Protein AF-A0A7S3MEK0-F1 (afdb_monomer)

Solvent-accessible surface area (backbone atoms only — not comparable to full-atom values): 27994 Å² total; per-residue (Å²): 109,68,71,56,55,51,50,52,51,50,50,52,52,55,51,58,73,69,54,56,92,62,42,80,69,51,72,52,74,59,96,45,39,37,38,39,39,39,41,35,47,38,83,69,36,68,62,48,71,54,79,90,73,88,78,75,66,47,34,49,33,54,67,40,70,71,46,22,54,64,60,37,39,103,86,16,40,38,37,37,33,38,34,36,55,73,46,76,92,48,94,85,57,93,59,77,50,39,29,44,39,36,43,34,45,35,40,67,58,72,63,41,49,55,55,38,59,63,53,64,74,76,57,98,60,48,37,29,34,43,33,43,32,42,70,56,80,48,89,63,72,80,90,52,53,74,70,53,26,53,75,64,62,35,90,35,67,45,76,39,61,27,23,68,39,97,90,76,49,75,41,72,36,65,71,48,42,79,69,48,72,60,44,52,36,38,31,31,29,25,38,63,46,51,72,58,66,78,84,79,83,68,92,75,88,79,83,86,76,88,55,100,46,60,47,80,46,42,41,35,46,33,81,40,62,42,42,65,74,66,69,84,76,79,82,89,77,78,84,83,74,61,70,76,68,47,50,57,55,53,50,50,52,52,53,51,51,49,52,54,52,51,52,48,52,49,27,46,52,50,44,52,50,54,51,50,51,57,47,51,54,49,48,50,56,49,49,54,52,52,51,51,55,65,70,69,62,56,82,74,59,82,76,54,92,69,80,94,71,80,86,52,68,64,60,56,48,49,57,48,47,58,71,71,45,72,66,90,79,80,73,88,79,93,70,90,41,72,64,56,54,50,51,50,50,38,39,69,35,85,81,46,14,76,82,67,40,97,54,93,88,59,59,50,43,62,53,52,51,52,54,49,49,53,52,51,50,48,53,49,46,50,51,52,47,47,50,70,73,58,60,86,57,62,65,38,62,72,31,86,42,75,69,66,28,56,65,51,57,26,94,78,81,72,40,57,38,28,38,76,45,64,40,88,89,75,73,54,64,46,28,32,74,45,73,80,72,88,46,70,69,56,52,52,52,52,53,52,51,44,52,62,64,43,47,64,57,49,53,54,48,52,49,46,45,57,65,60,72,62,51,73,84,66,92,83,120

Secondary structure (DSSP, 8-state):
-HHHHHHHHHHHHHHHHHSPTTPPPEEEE-SSEEEEEEEE-GGGTT--PPPS-SS---EEEES-HHHHHHH--TT--EEEEEEEESS-S-TT-S---B-EEEEEEES-HHHHHHHHHHHTTT-SS-SEEEEEEBSS-----TTS-HHHHHHHT--EEEEEEEEE-TTS-EEE-TT-EEEEE-SSEEEEEE-THHHHGGGSS-----SS--STTEEEEEEEEEEEEESPP-TT---SS-----TTTHHHHHHHHHHHHHHHHHHHHHHHHHHHHHHHHHHHHHHHHHHHHHHHHHHH--TTGGGS--------HHHHHHHHHHHHS-GGGTS------HHHHHHHHHHHSTTTHHHH---TTS-HHHHHHHHHHHHHHHHHHHHHHHHHHS---STTTT--SHHHHHSPBPTTT-SBSEEEEE-TTT--EEEEE-PPP--HHHHHHHHHHHHHHHHHHHHHHHHHIIIIISS---TT-

Foldseek 3Di:
DVVVVVVVVVVLVVVVVVDDAADDWDWDDDQFKIKIKDKYQLQPQQWPADPPPPDFGKGKHFPDPVLSVLLDDPPKIKIKMWMDTLDPPDPPDPWAFWIKIKIKIFDDLVVSVVVLVVQVVDDPFFRMKTKIWTSDFADFDPPDDLVRCLVVLPFGKDKFKWKQDPVRDTDGQPAKDFPDDDRTMTMIRHRPCSQRVPPPDDPDPDDDPPDPGMTMIMMGITIDTPNPPLQDDDPPDDPPDPVPVVVVVVVVVVVLVVVLVVQLVVLVVVLVVVVVVVVVVVVVVVVVVVVVVVVPPPVVCVPPDDDPPDPDPVVVVVVVCCVVDVPPPPDDDPDPDPVVVVLVVLCPDLLSVLPRPPDPPDRSNLSSVLVSVLVVQLVVLLVVVCCQQQPPSVVQQPDQDPVVNQPDARPPPRHRQWDWAQDPVPRRIGIDGDDDDPDPVVVVVSSVVSVVVSVVVSVVVVVCCVPPVPPDDPPPD

Structure (mmCIF, N/CA/C/O backbone):
data_AF-A0A7S3MEK0-F1
#
_entry.id   AF-A0A7S3MEK0-F1
#
loop_
_atom_site.group_PDB
_atom_site.id
_atom_site.type_symbol
_atom_site.label_atom_id
_atom_site.label_alt_id
_atom_site.label_comp_id
_atom_site.label_asym_id
_atom_site.label_entity_id
_atom_site.label_seq_id
_atom_site.pdbx_PDB_ins_code
_atom_site.Cartn_x
_atom_site.Cartn_y
_atom_site.Cartn_z
_atom_site.occupancy
_atom_site.B_iso_or_equiv
_atom_site.auth_seq_id
_atom_site.auth_comp_id
_atom_site.auth_asym_id
_atom_site.auth_atom_id
_atom_site.pdbx_PDB_model_num
ATOM 1 N N . SER A 1 1 ? -9.643 -13.512 -5.395 1.00 54.97 1 SER A N 1
ATOM 2 C CA . SER A 1 1 ? -10.655 -13.506 -4.321 1.00 54.97 1 SER A CA 1
ATOM 3 C C . SER A 1 1 ? -12.049 -13.268 -4.875 1.00 54.97 1 SER A C 1
ATOM 5 O O . SER A 1 1 ? -12.935 -14.068 -4.610 1.00 54.97 1 SER A O 1
ATOM 7 N N . GLU A 1 2 ? -12.233 -12.250 -5.718 1.00 60.41 2 GLU A N 1
ATOM 8 C CA . GLU A 1 2 ? -13.530 -11.865 -6.298 1.00 60.41 2 GLU A CA 1
ATOM 9 C C . GLU A 1 2 ? -14.300 -13.019 -6.968 1.00 60.41 2 GLU A C 1
ATOM 11 O O . GLU A 1 2 ? -15.457 -13.258 -6.637 1.00 60.41 2 GLU A O 1
ATOM 16 N N . ALA A 1 3 ? -13.654 -13.813 -7.832 1.00 67.62 3 ALA A N 1
ATOM 17 C CA . ALA A 1 3 ? -14.311 -14.938 -8.509 1.00 67.62 3 ALA A CA 1
ATOM 18 C C . ALA A 1 3 ? -14.825 -16.029 -7.546 1.00 67.62 3 ALA A C 1
ATOM 20 O O . ALA A 1 3 ? -15.860 -16.641 -7.809 1.00 67.62 3 ALA A O 1
ATOM 21 N N . LEU A 1 4 ? -14.124 -16.258 -6.429 1.00 67.19 4 LEU A N 1
ATOM 22 C CA . LEU A 1 4 ? -14.509 -17.242 -5.414 1.00 67.19 4 LEU A CA 1
ATOM 23 C C . LEU A 1 4 ? -15.695 -16.733 -4.591 1.00 67.19 4 LEU A C 1
ATOM 25 O O . LEU A 1 4 ? -16.689 -17.442 -4.466 1.00 67.19 4 LEU A O 1
ATOM 29 N N . ASN A 1 5 ? -15.626 -15.484 -4.117 1.00 66.44 5 ASN A N 1
ATOM 30 C CA . ASN A 1 5 ? -16.734 -14.832 -3.414 1.00 66.44 5 ASN A CA 1
ATOM 31 C C . ASN A 1 5 ? -17.989 -14.771 -4.300 1.00 66.44 5 ASN A C 1
ATOM 33 O O . ASN A 1 5 ? -19.092 -15.045 -3.835 1.00 66.44 5 ASN A O 1
ATOM 37 N N . LEU A 1 6 ? -17.823 -14.500 -5.599 1.00 69.19 6 LEU A N 1
ATOM 38 C CA . LEU A 1 6 ? -18.912 -14.503 -6.572 1.00 69.19 6 LEU A CA 1
ATOM 39 C C . LEU A 1 6 ? -19.514 -15.902 -6.770 1.00 69.19 6 LEU A C 1
ATOM 41 O O . LEU A 1 6 ? -20.735 -16.036 -6.834 1.00 69.19 6 LEU A O 1
ATOM 45 N N . ALA A 1 7 ? -18.685 -16.943 -6.880 1.00 75.88 7 ALA A N 1
ATOM 46 C CA . ALA A 1 7 ? -19.156 -18.320 -7.034 1.00 75.88 7 ALA A CA 1
ATOM 47 C C . ALA A 1 7 ? -19.930 -18.789 -5.795 1.00 75.88 7 ALA A C 1
ATOM 49 O O . ALA A 1 7 ? -21.047 -19.285 -5.918 1.00 75.88 7 ALA A O 1
ATOM 50 N N . VAL A 1 8 ? -19.372 -18.552 -4.608 1.00 71.75 8 VAL A N 1
ATOM 51 C CA . VAL A 1 8 ? -20.011 -18.824 -3.317 1.00 71.75 8 VAL A CA 1
ATOM 52 C C . VAL A 1 8 ? -21.330 -18.064 -3.190 1.00 71.75 8 VAL A C 1
ATOM 54 O O . VAL A 1 8 ? -22.351 -18.658 -2.860 1.00 71.75 8 VAL A O 1
ATOM 57 N N . SER A 1 9 ? -21.342 -16.772 -3.524 1.00 72.25 9 SER A N 1
ATOM 58 C CA . SER A 1 9 ? -22.548 -15.942 -3.488 1.00 72.25 9 SER A CA 1
ATOM 59 C C . SER A 1 9 ? -23.652 -16.486 -4.400 1.00 72.25 9 SER A C 1
ATOM 61 O O . SER A 1 9 ? -24.815 -16.527 -4.000 1.00 72.25 9 SER A O 1
ATOM 63 N N . LYS A 1 10 ? -23.300 -16.977 -5.597 1.00 77.88 10 LYS A N 1
ATOM 64 C CA . LYS A 1 10 ? -24.251 -17.620 -6.517 1.00 77.88 10 LYS A CA 1
ATOM 65 C C . LYS A 1 10 ? -24.771 -18.957 -5.996 1.00 77.88 10 LYS A C 1
ATOM 67 O O . LYS A 1 10 ? -25.944 -19.247 -6.197 1.00 77.88 10 LYS A O 1
ATOM 72 N N . ILE A 1 11 ? -23.925 -19.755 -5.343 1.00 79.88 11 ILE A N 1
ATOM 73 C CA . ILE A 1 11 ? -24.345 -21.018 -4.719 1.00 79.88 11 ILE A CA 1
ATOM 74 C C . ILE A 1 11 ? -25.332 -20.728 -3.588 1.00 79.88 11 ILE A C 1
ATOM 76 O O . ILE A 1 11 ? -26.413 -21.304 -3.578 1.00 79.88 11 ILE A O 1
ATOM 80 N N . ILE A 1 12 ? -24.995 -19.793 -2.694 1.00 80.38 12 ILE A N 1
ATOM 81 C CA . ILE A 1 12 ? -25.856 -19.388 -1.576 1.00 80.38 12 ILE A CA 1
ATOM 82 C C . ILE A 1 12 ? -27.202 -18.880 -2.101 1.00 80.38 12 ILE A C 1
ATOM 84 O O . ILE A 1 12 ? -28.242 -19.368 -1.677 1.00 80.38 12 ILE A O 1
ATOM 88 N N . SER A 1 13 ? -27.189 -17.980 -3.089 1.00 79.50 13 SER A N 1
ATOM 89 C CA . SER A 1 13 ? -28.413 -17.472 -3.718 1.00 79.50 13 SER A CA 1
ATOM 90 C C . SER A 1 13 ? -29.240 -18.585 -4.375 1.00 79.50 13 SER A C 1
ATOM 92 O O . SER A 1 13 ? -30.458 -18.608 -4.228 1.00 79.50 13 SER A O 1
ATOM 94 N N . GLY A 1 14 ? -28.593 -19.538 -5.052 1.00 81.88 14 GLY A N 1
ATOM 95 C CA . GLY A 1 14 ? -29.274 -20.687 -5.648 1.00 81.88 14 GLY A CA 1
ATOM 96 C C . GLY A 1 14 ? -29.943 -21.587 -4.608 1.00 81.88 14 GLY A C 1
ATOM 97 O O . GLY A 1 14 ? -31.081 -21.998 -4.810 1.00 81.88 14 GLY A O 1
ATOM 98 N N . VAL A 1 15 ? -29.274 -21.855 -3.481 1.00 84.50 15 VAL A N 1
ATOM 99 C CA . VAL A 1 15 ? -29.850 -22.643 -2.378 1.00 84.50 15 VAL A CA 1
ATOM 100 C C . VAL A 1 15 ? -31.011 -21.891 -1.725 1.00 84.50 15 VAL A C 1
ATOM 102 O O . VAL A 1 15 ? -32.082 -22.467 -1.551 1.00 84.50 15 VAL A O 1
ATOM 105 N N . LEU A 1 16 ? -30.847 -20.599 -1.435 1.00 82.00 16 LEU A N 1
ATOM 106 C CA . LEU A 1 16 ? -31.886 -19.764 -0.818 1.00 82.00 16 LEU A CA 1
ATOM 107 C C . LEU A 1 16 ? -33.165 -19.685 -1.663 1.00 82.00 16 LEU A C 1
ATOM 109 O O . LEU A 1 16 ? -34.272 -19.700 -1.120 1.00 82.00 16 LEU A O 1
ATOM 113 N N . GLN A 1 17 ? -33.030 -19.682 -2.994 1.00 82.69 17 GLN A N 1
ATOM 114 C CA . GLN A 1 17 ? -34.166 -19.748 -3.921 1.00 82.69 17 GLN A CA 1
ATOM 115 C C . GLN A 1 17 ? -34.912 -21.087 -3.877 1.00 82.69 17 GLN A C 1
ATOM 117 O O . GLN A 1 17 ? -36.089 -21.135 -4.229 1.00 82.69 17 GLN A O 1
ATOM 122 N N . THR A 1 18 ? -34.246 -22.167 -3.463 1.00 86.56 18 THR A N 1
ATOM 123 C CA . THR A 1 18 ? -34.870 -23.491 -3.316 1.00 86.56 18 THR A CA 1
ATOM 124 C C . THR A 1 18 ? -35.446 -23.743 -1.927 1.00 86.56 18 THR A C 1
ATOM 126 O O . THR A 1 18 ? -36.308 -24.608 -1.803 1.00 86.56 18 THR A O 1
ATOM 129 N N . MET A 1 19 ? -35.006 -22.989 -0.913 1.00 83.88 19 MET A N 1
ATOM 130 C CA . MET A 1 19 ? -35.479 -23.154 0.459 1.00 83.88 19 MET A CA 1
ATOM 131 C C . MET A 1 19 ? -36.892 -22.596 0.646 1.00 83.88 19 MET A C 1
ATOM 133 O O . MET A 1 19 ? -37.186 -21.449 0.270 1.00 83.88 19 MET A O 1
ATOM 137 N N . ALA A 1 20 ? -37.745 -23.397 1.280 1.00 85.00 20 ALA A N 1
ATOM 138 C CA . ALA A 1 20 ? -39.053 -22.974 1.747 1.00 85.00 20 ALA A CA 1
ATOM 139 C C . ALA A 1 20 ? -38.928 -22.017 2.944 1.00 85.00 20 ALA A C 1
ATOM 141 O O . ALA A 1 20 ? -37.925 -21.960 3.655 1.00 85.00 20 ALA A O 1
ATOM 142 N N . GLU A 1 21 ? -39.970 -21.224 3.157 1.00 80.62 21 GLU A N 1
ATOM 143 C CA . GLU A 1 21 ? -40.041 -20.263 4.253 1.00 80.62 21 GLU A CA 1
ATOM 144 C C . GLU A 1 21 ? -40.050 -20.988 5.610 1.00 80.62 21 GLU A C 1
ATOM 146 O O . GLU A 1 21 ? -40.965 -21.760 5.897 1.00 80.62 21 GLU A O 1
ATOM 151 N N . GLY A 1 22 ? -39.027 -20.748 6.441 1.00 73.44 22 GLY A N 1
ATOM 152 C CA . GLY A 1 22 ? -38.879 -21.406 7.745 1.00 73.44 22 GLY A CA 1
ATOM 153 C C . GLY A 1 22 ? -38.364 -22.847 7.678 1.00 73.44 22 GLY A C 1
ATOM 154 O O . GLY A 1 22 ? -38.560 -23.601 8.630 1.00 73.44 22 GLY A O 1
ATOM 155 N N . GLU A 1 23 ? -37.738 -23.243 6.567 1.00 82.50 23 GLU A N 1
ATOM 156 C CA . GLU A 1 23 ? -37.057 -24.534 6.447 1.00 82.50 23 GLU A CA 1
ATOM 157 C C . GLU A 1 23 ? -35.854 -24.636 7.402 1.00 82.50 23 GLU A C 1
ATOM 159 O O . GLU A 1 23 ? -35.239 -23.630 7.769 1.00 82.50 23 GLU A O 1
ATOM 164 N N . GLU A 1 24 ? -35.522 -25.863 7.819 1.00 82.50 24 GLU A N 1
ATOM 165 C CA . GLU A 1 24 ? -34.339 -26.112 8.643 1.00 82.50 24 GLU A CA 1
ATOM 166 C C . GLU A 1 24 ? -33.056 -25.643 7.927 1.00 82.50 24 GLU A C 1
ATOM 168 O O . GLU A 1 24 ? -32.974 -25.691 6.695 1.00 82.50 24 GLU A O 1
ATOM 173 N N . PRO A 1 25 ? -32.033 -25.190 8.676 1.00 82.56 25 PRO A N 1
ATOM 174 C CA . PRO A 1 25 ? -30.797 -24.701 8.083 1.00 82.56 25 PRO A CA 1
ATOM 175 C C . PRO A 1 25 ? -30.125 -25.755 7.204 1.00 82.56 25 PRO A C 1
ATOM 177 O O . PRO A 1 25 ? -29.929 -26.899 7.618 1.00 82.56 25 PRO A O 1
ATOM 180 N N . VAL A 1 26 ? -29.701 -25.352 6.008 1.00 86.56 26 VAL A N 1
ATOM 181 C CA . VAL A 1 26 ? -28.961 -26.237 5.105 1.00 86.56 26 VAL A CA 1
ATOM 182 C C . VAL A 1 26 ? -27.470 -26.039 5.343 1.00 86.56 26 VAL A C 1
ATOM 184 O O . VAL A 1 26 ? -26.943 -24.937 5.178 1.00 86.56 26 VAL A O 1
ATOM 187 N N . VAL A 1 27 ? -26.780 -27.118 5.719 1.00 84.56 27 VAL A N 1
ATOM 188 C CA . VAL A 1 27 ? -25.332 -27.114 5.962 1.00 84.56 27 VAL A CA 1
ATOM 189 C C . VAL A 1 27 ? -24.613 -27.890 4.861 1.00 84.56 27 VAL A C 1
ATOM 191 O O . VAL A 1 27 ? -24.848 -29.080 4.655 1.00 84.56 27 VAL A O 1
ATOM 194 N N . PHE A 1 28 ? -23.696 -27.215 4.173 1.00 84.19 28 PHE A N 1
ATOM 195 C CA . PHE A 1 28 ? -22.758 -27.805 3.227 1.00 84.19 28 PHE A CA 1
ATOM 196 C C . PHE A 1 28 ? -21.360 -27.784 3.832 1.00 84.19 28 PHE A C 1
ATOM 198 O O . PHE A 1 28 ? -20.713 -26.741 3.863 1.00 84.19 28 PHE A O 1
ATOM 205 N N . ALA A 1 29 ? -20.872 -28.938 4.276 1.00 84.31 29 ALA A N 1
ATOM 206 C CA . ALA A 1 29 ? -19.512 -29.088 4.777 1.00 84.31 29 ALA A CA 1
ATOM 207 C C . ALA A 1 29 ? -18.687 -29.976 3.839 1.00 84.31 29 ALA A C 1
ATOM 209 O O . ALA A 1 29 ? -19.113 -31.059 3.436 1.00 84.31 29 ALA A O 1
ATOM 210 N N . ASN A 1 30 ? -17.485 -29.526 3.498 1.00 84.69 30 ASN A N 1
ATOM 211 C CA . ASN A 1 30 ? -16.441 -30.341 2.888 1.00 84.69 30 ASN A CA 1
ATOM 212 C C . ASN A 1 30 ? -15.124 -30.149 3.662 1.00 84.69 30 ASN A C 1
ATOM 214 O O . ASN A 1 30 ? -15.082 -29.439 4.658 1.00 84.69 30 ASN A O 1
ATOM 218 N N . SER A 1 31 ? -14.028 -30.774 3.224 1.00 81.62 31 SER A N 1
ATOM 219 C CA . SER A 1 31 ? -12.739 -30.693 3.932 1.00 81.62 31 SER A CA 1
ATOM 220 C C . SER A 1 31 ? -12.068 -29.308 3.914 1.00 81.62 31 SER A C 1
ATOM 222 O O . SER A 1 31 ? -11.037 -29.134 4.553 1.00 81.62 31 SER A O 1
ATOM 224 N N . GLN A 1 32 ? -12.586 -28.346 3.148 1.00 79.88 32 GLN A N 1
ATOM 225 C CA . GLN A 1 32 ? -11.999 -27.016 2.936 1.00 79.88 32 GLN A CA 1
ATOM 226 C C . GLN A 1 32 ? -12.939 -25.866 3.326 1.00 79.88 32 GLN A C 1
ATOM 228 O O . GLN A 1 32 ? -12.470 -24.771 3.635 1.00 79.88 32 GLN A O 1
ATOM 233 N N . LEU A 1 33 ? -14.247 -26.100 3.290 1.00 81.62 33 LEU A N 1
ATOM 234 C CA . LEU A 1 33 ? -15.292 -25.095 3.370 1.00 81.62 33 LEU A CA 1
ATOM 235 C C . LEU A 1 33 ? -16.507 -25.676 4.088 1.00 81.62 33 LEU A C 1
ATOM 237 O O . LEU A 1 33 ? -16.996 -26.746 3.724 1.00 81.62 33 LEU A O 1
ATOM 241 N N . GLU A 1 34 ? -17.029 -24.915 5.037 1.00 85.06 34 GLU A N 1
ATOM 242 C CA . GLU A 1 34 ? -18.316 -25.161 5.669 1.00 85.06 34 GLU A CA 1
ATOM 243 C C . GLU A 1 34 ? -19.215 -23.943 5.451 1.00 85.06 34 GLU A C 1
ATOM 245 O O . GLU A 1 34 ? -18.833 -22.813 5.746 1.00 85.06 34 GLU A O 1
ATOM 250 N N . VAL A 1 35 ? -20.396 -24.155 4.877 1.00 84.62 35 VAL A N 1
ATOM 251 C CA . VAL A 1 35 ? -21.400 -23.117 4.634 1.00 84.62 35 VAL A CA 1
ATOM 252 C C . VAL A 1 35 ? -22.684 -23.543 5.317 1.00 84.62 35 VAL A C 1
ATOM 254 O O . VAL A 1 35 ? -23.210 -24.611 5.022 1.00 84.62 35 VAL A O 1
ATOM 257 N N . SER A 1 36 ? -23.208 -22.697 6.192 1.00 85.31 36 SER A N 1
ATOM 258 C CA . SER A 1 36 ? -24.539 -22.858 6.774 1.00 85.31 36 SER A CA 1
ATOM 259 C C . SER A 1 36 ? -25.439 -21.744 6.261 1.00 85.31 36 SER A C 1
ATOM 261 O O . SER A 1 36 ? -25.042 -20.578 6.242 1.00 85.31 36 SER A O 1
ATOM 263 N N . ILE A 1 37 ? -26.617 -22.115 5.770 1.00 86.12 37 ILE A N 1
ATOM 264 C CA . ILE A 1 37 ? -27.579 -21.209 5.143 1.00 86.12 37 ILE A CA 1
ATOM 265 C C . ILE A 1 37 ? -28.889 -21.301 5.916 1.00 86.12 37 ILE A C 1
ATOM 267 O O . ILE A 1 37 ? -29.406 -22.391 6.157 1.00 86.12 37 ILE A O 1
ATOM 271 N N . TYR A 1 38 ? -29.420 -20.141 6.282 1.00 85.19 38 TYR A N 1
ATOM 272 C CA . TYR A 1 38 ? -30.603 -19.980 7.107 1.00 85.19 38 TYR A CA 1
ATOM 273 C C . TYR A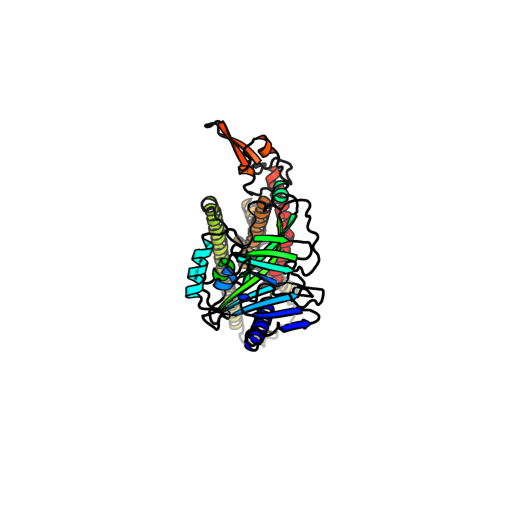 1 38 ? -31.616 -19.101 6.385 1.00 85.19 38 TYR A C 1
ATOM 275 O O . TYR A 1 38 ? -31.261 -18.055 5.839 1.00 85.19 38 TYR A O 1
ATOM 283 N N . LYS A 1 39 ? -32.886 -19.499 6.446 1.00 85.69 39 LYS A N 1
ATOM 284 C CA . LYS A 1 39 ? -34.017 -18.716 5.949 1.00 85.69 39 LYS A CA 1
ATOM 285 C C . LYS A 1 39 ? -35.151 -18.795 6.957 1.00 85.69 39 LYS A C 1
ATOM 287 O O . LYS A 1 39 ? -35.902 -19.766 6.990 1.00 85.69 39 LYS A O 1
ATOM 292 N N . THR A 1 40 ? -35.248 -17.790 7.821 1.00 84.12 40 THR A N 1
ATOM 293 C CA . THR A 1 40 ? -36.203 -17.809 8.934 1.00 84.12 40 THR A CA 1
ATOM 294 C C . THR A 1 40 ? -36.841 -16.443 9.164 1.00 84.12 40 THR A C 1
ATOM 296 O O . THR A 1 40 ? -36.392 -15.415 8.653 1.00 84.12 40 THR A O 1
ATOM 299 N N . LEU A 1 41 ? -37.947 -16.451 9.904 1.00 79.88 41 LEU A N 1
ATOM 300 C CA . LEU A 1 41 ? -38.650 -15.242 10.315 1.00 79.88 41 LEU A CA 1
ATOM 301 C C . LEU A 1 41 ? -37.824 -14.501 11.376 1.00 79.88 41 LEU A C 1
ATOM 303 O O . LEU A 1 41 ? -37.350 -15.154 12.308 1.00 79.88 41 LEU A O 1
ATOM 307 N N . PRO A 1 42 ? -37.718 -13.160 11.319 1.00 76.50 42 PRO A N 1
ATOM 308 C CA . PRO A 1 42 ? -36.991 -12.348 12.305 1.00 76.50 42 PRO A CA 1
ATOM 309 C C . PRO A 1 42 ? -37.349 -12.619 13.764 1.00 76.50 42 PRO A C 1
ATOM 311 O O . PRO A 1 42 ? -36.498 -12.548 14.641 1.00 76.50 42 PRO A O 1
ATOM 314 N N . THR A 1 43 ? -38.594 -12.995 14.043 1.00 73.88 43 THR A N 1
ATOM 315 C CA . THR A 1 43 ? -39.049 -13.334 15.398 1.00 73.88 43 THR A CA 1
ATOM 316 C C . THR A 1 43 ? -38.458 -14.638 15.935 1.00 73.88 43 THR A C 1
ATOM 318 O O . THR A 1 43 ? -38.422 -14.830 17.144 1.00 73.88 43 THR A O 1
ATOM 321 N N . ASN A 1 44 ? -37.993 -15.527 15.052 1.00 71.88 44 ASN A N 1
ATOM 322 C CA . ASN A 1 44 ? -37.374 -16.809 15.395 1.00 71.88 44 ASN A CA 1
ATOM 323 C C . ASN A 1 44 ? -35.835 -16.743 15.351 1.00 71.88 44 ASN A C 1
ATOM 325 O O . ASN A 1 44 ? -35.176 -17.751 15.586 1.00 71.88 44 ASN A O 1
ATOM 329 N N . LEU A 1 45 ? -35.256 -15.574 15.043 1.00 67.75 45 LEU A N 1
ATOM 330 C CA . LEU A 1 45 ? -33.809 -15.349 14.923 1.00 67.75 45 LEU A CA 1
ATOM 331 C C . LEU A 1 45 ? -33.094 -15.178 16.278 1.00 67.75 45 LEU A C 1
ATOM 333 O O . LEU A 1 45 ? -31.949 -14.740 16.305 1.00 67.75 45 LEU A O 1
ATOM 337 N N . THR A 1 46 ? -33.737 -15.499 17.405 1.00 59.28 46 THR A N 1
ATOM 338 C CA . THR A 1 46 ? -33.149 -15.285 18.739 1.00 59.28 46 THR A CA 1
ATOM 339 C C . THR A 1 46 ? -31.867 -16.089 18.961 1.00 59.28 46 THR A C 1
ATOM 341 O O . THR A 1 46 ? -31.003 -15.624 19.687 1.00 59.28 46 THR A O 1
ATOM 344 N N . GLU A 1 47 ? -31.702 -17.233 18.290 1.00 57.03 47 GLU A N 1
ATOM 345 C CA . GLU A 1 47 ? -30.433 -17.965 18.210 1.00 57.03 47 GLU A CA 1
ATOM 346 C C . GLU A 1 47 ? -30.356 -18.702 16.860 1.00 57.03 47 GLU A C 1
ATOM 348 O O . GLU A 1 47 ? -30.971 -19.755 16.692 1.00 57.03 47 GLU A O 1
ATOM 353 N N . LEU A 1 48 ? -29.580 -18.211 15.883 1.00 52.44 48 LEU A N 1
ATOM 354 C CA . LEU A 1 48 ? -29.140 -19.073 14.767 1.00 52.44 48 LEU A CA 1
ATOM 355 C C . LEU A 1 48 ? -27.955 -19.917 15.222 1.00 52.44 48 LEU A C 1
ATOM 357 O O . LEU A 1 48 ? -26.839 -19.754 14.741 1.00 52.44 48 LEU A O 1
ATOM 361 N N . ALA A 1 49 ? -28.171 -20.793 16.196 1.00 48.41 49 ALA A N 1
ATOM 362 C CA . ALA A 1 49 ? -27.137 -21.733 16.582 1.00 48.41 49 ALA A CA 1
ATOM 363 C C . ALA A 1 49 ? -26.921 -22.731 15.433 1.00 48.41 49 ALA A C 1
ATOM 365 O O . ALA A 1 49 ? -27.847 -23.431 15.013 1.00 48.41 49 ALA A O 1
ATOM 366 N N . THR A 1 50 ? -25.690 -22.804 14.926 1.00 44.44 50 THR A N 1
ATOM 367 C CA . THR A 1 50 ? -25.248 -23.916 14.081 1.00 44.44 50 THR A CA 1
ATOM 368 C C . THR A 1 50 ? -25.486 -25.239 14.827 1.00 44.44 50 THR A C 1
ATOM 370 O O . THR A 1 50 ? -25.416 -25.282 16.063 1.00 44.44 50 THR A O 1
ATOM 373 N N . PRO A 1 51 ? -25.789 -26.346 14.123 1.00 44.75 51 PRO A N 1
ATOM 374 C CA . PRO A 1 51 ? -25.908 -27.649 14.767 1.00 44.75 51 PRO A CA 1
ATOM 375 C C . PRO A 1 51 ? -24.638 -27.966 15.571 1.00 44.75 51 PRO A C 1
ATOM 377 O O . PRO A 1 51 ? -23.529 -27.674 15.128 1.00 44.75 51 PRO A O 1
ATOM 380 N N . GLN A 1 52 ? -24.809 -28.560 16.762 1.00 46.44 52 GLN A N 1
ATOM 381 C CA . GLN A 1 52 ? -23.753 -28.869 17.742 1.00 46.44 52 GLN A CA 1
ATOM 382 C C . GLN A 1 52 ? -22.761 -29.958 17.278 1.00 46.44 52 GLN A C 1
ATOM 384 O O . GLN A 1 52 ? -22.446 -30.898 18.007 1.00 46.44 52 GLN A O 1
ATOM 389 N N . THR A 1 53 ? -22.215 -29.847 16.074 1.00 51.31 53 THR A N 1
ATOM 390 C CA . THR A 1 53 ? -21.038 -30.595 15.637 1.00 51.31 53 THR A CA 1
ATOM 391 C C . THR A 1 53 ? -19.786 -29.781 15.962 1.00 51.31 53 THR A C 1
ATOM 393 O O . THR A 1 53 ? -19.123 -29.247 15.089 1.00 51.31 53 THR A O 1
ATOM 396 N N . SER A 1 54 ? -19.517 -29.642 17.262 1.00 52.50 54 SER A N 1
ATOM 397 C CA . SER A 1 54 ? -18.230 -29.383 17.937 1.00 52.50 54 SER A CA 1
ATOM 398 C C . SER A 1 54 ? -17.132 -28.483 17.328 1.00 52.50 54 SER A C 1
ATOM 400 O O . SER A 1 54 ? -16.006 -28.596 17.811 1.00 52.50 54 SER A O 1
ATOM 402 N N . ALA A 1 55 ? -17.349 -27.602 16.348 1.00 57.88 55 ALA A N 1
ATOM 403 C CA . ALA A 1 55 ? -16.221 -26.799 15.861 1.00 57.88 55 ALA A CA 1
ATOM 404 C C . ALA A 1 55 ? -16.492 -25.335 15.531 1.00 57.88 55 ALA A C 1
ATOM 406 O O . ALA A 1 55 ? -15.599 -24.544 15.839 1.00 57.88 55 ALA A O 1
ATOM 407 N N . VAL A 1 56 ? -17.635 -24.929 14.955 1.00 58.88 56 VAL A N 1
ATOM 408 C CA . VAL A 1 56 ? -17.794 -23.518 14.552 1.00 58.88 56 VAL A CA 1
ATOM 409 C C . VAL A 1 56 ? -19.218 -22.962 14.710 1.00 58.88 56 VAL A C 1
ATOM 411 O O . VAL A 1 56 ? -20.150 -23.438 14.069 1.00 58.88 56 VAL A O 1
ATOM 414 N N . ASN A 1 57 ? -19.378 -21.913 15.525 1.00 70.31 57 ASN A N 1
ATOM 415 C CA . ASN A 1 57 ? -20.642 -21.229 15.807 1.00 70.31 57 ASN A CA 1
ATOM 416 C C . ASN A 1 57 ? -20.510 -19.739 15.471 1.00 70.31 57 ASN A C 1
ATOM 418 O O . ASN A 1 57 ? -20.165 -18.933 16.334 1.00 70.31 57 ASN A O 1
ATOM 422 N N . SER A 1 58 ? -20.775 -19.372 14.216 1.00 78.00 58 SER A N 1
ATOM 423 C CA . SER A 1 58 ? -21.011 -17.968 13.854 1.00 78.00 58 SER A CA 1
ATOM 424 C C . SER A 1 58 ? -22.506 -17.741 13.683 1.00 78.00 58 SER A C 1
ATOM 426 O O . SER A 1 58 ? -23.144 -18.468 12.922 1.00 78.00 58 SER A O 1
ATOM 428 N N . TYR A 1 59 ? -23.063 -16.783 14.420 1.00 82.50 59 TYR A N 1
ATOM 429 C CA . TYR A 1 59 ? -24.506 -16.569 14.505 1.00 82.50 59 TYR A CA 1
ATOM 430 C C . TYR A 1 59 ? -24.866 -15.093 14.671 1.00 82.50 59 TYR A C 1
ATOM 432 O O . TYR A 1 59 ? -24.033 -14.260 15.027 1.00 82.50 59 TYR A O 1
ATOM 440 N N . LEU A 1 60 ? -26.132 -14.789 14.398 1.00 84.44 60 LEU A N 1
ATOM 441 C CA . LEU A 1 60 ? -26.745 -13.485 14.620 1.00 84.44 60 LEU A CA 1
ATOM 442 C C . LEU A 1 60 ? -27.704 -13.599 15.807 1.00 84.44 60 LEU A C 1
ATOM 444 O O . LEU A 1 60 ? -28.495 -14.535 15.866 1.00 84.44 60 LEU A O 1
ATOM 448 N N . GLU A 1 61 ? -27.647 -12.646 16.724 1.00 85.12 61 GLU A N 1
ATOM 449 C CA . GLU A 1 61 ? -28.574 -12.525 17.848 1.00 85.12 61 GLU A CA 1
ATOM 450 C C . GLU A 1 61 ? -29.239 -11.148 17.793 1.00 85.12 61 GLU A C 1
ATOM 452 O O . GLU A 1 61 ? -28.579 -10.127 17.603 1.00 85.12 61 GLU A O 1
ATOM 457 N N . LEU A 1 62 ? -30.560 -11.088 17.931 1.00 84.75 62 LEU A N 1
ATOM 458 C CA . LEU A 1 62 ? -31.291 -9.820 17.951 1.00 84.75 62 LEU A CA 1
ATOM 459 C C . LEU A 1 62 ? -31.419 -9.325 19.392 1.00 84.75 62 LEU A C 1
ATOM 461 O O . LEU A 1 62 ? -31.870 -10.062 20.262 1.00 84.75 62 LEU A O 1
ATOM 465 N N . ALA A 1 63 ? -31.075 -8.059 19.643 1.00 83.31 63 ALA A N 1
ATOM 466 C CA . ALA A 1 63 ? -31.025 -7.510 21.001 1.00 83.31 63 ALA A CA 1
ATOM 467 C C . ALA A 1 63 ? -32.410 -7.329 21.663 1.00 83.31 63 ALA A C 1
ATOM 469 O O . ALA A 1 63 ? -32.492 -7.102 22.870 1.00 83.31 63 ALA A O 1
ATOM 470 N N . GLY A 1 64 ? -33.512 -7.420 20.905 1.00 79.50 64 GLY A N 1
ATOM 471 C CA . GLY A 1 64 ? -34.859 -7.363 21.469 1.00 79.50 64 GLY A CA 1
ATOM 472 C C . GLY A 1 64 ? -35.991 -7.579 20.463 1.00 79.50 64 GLY A C 1
ATOM 473 O O . GLY A 1 64 ? -35.814 -7.524 19.249 1.00 79.50 64 GLY A O 1
ATOM 474 N N . ASN A 1 65 ? -37.208 -7.776 20.976 1.00 75.12 65 ASN A N 1
ATOM 475 C CA . ASN A 1 65 ? -38.392 -8.014 20.138 1.00 75.12 65 ASN A CA 1
ATOM 476 C C . ASN A 1 65 ? -38.713 -6.835 19.207 1.00 75.12 65 ASN A C 1
ATOM 478 O O . ASN A 1 65 ? -39.199 -7.041 18.104 1.00 75.12 65 ASN A O 1
ATOM 482 N N . THR A 1 66 ? -38.403 -5.602 19.613 1.00 72.88 66 THR A N 1
ATOM 483 C CA . THR A 1 66 ? -38.620 -4.402 18.790 1.00 72.88 66 THR A CA 1
ATOM 484 C C . THR A 1 66 ? -37.706 -4.353 17.565 1.00 72.88 66 THR A C 1
ATOM 486 O O . THR A 1 66 ? -38.094 -3.803 16.535 1.00 72.88 66 THR A O 1
ATOM 489 N N . THR A 1 67 ? -36.504 -4.933 17.646 1.00 73.81 67 THR A N 1
ATOM 490 C CA . THR A 1 67 ? -35.592 -5.036 16.498 1.00 73.81 67 THR A CA 1
ATOM 491 C C . THR A 1 67 ? -35.986 -6.191 15.586 1.00 73.81 67 THR A C 1
ATOM 493 O O . THR A 1 67 ? -35.940 -6.050 14.367 1.00 73.81 67 THR A O 1
ATOM 496 N N . ALA A 1 68 ? -36.487 -7.292 16.152 1.00 73.88 68 ALA A N 1
ATOM 497 C CA . ALA A 1 68 ? -37.131 -8.346 15.372 1.00 73.88 68 ALA A CA 1
ATOM 498 C C . ALA A 1 68 ? -38.359 -7.819 14.609 1.00 73.88 68 ALA A C 1
ATOM 500 O O . ALA A 1 68 ? -38.501 -8.095 13.422 1.00 73.88 68 ALA A O 1
ATOM 501 N N . GLU A 1 69 ? -39.198 -7.000 15.250 1.00 72.00 69 GLU A N 1
ATOM 502 C CA . GLU A 1 69 ? -40.357 -6.360 14.618 1.00 72.00 69 GLU A CA 1
ATOM 503 C C . GLU A 1 69 ? -39.962 -5.375 13.508 1.00 72.00 69 GLU A C 1
ATOM 505 O O . GLU A 1 69 ? -40.656 -5.277 12.497 1.00 72.00 69 GLU A O 1
ATOM 510 N N . SER A 1 70 ? -38.848 -4.649 13.664 1.00 71.00 70 SER A N 1
ATOM 511 C CA . SER A 1 70 ? -38.373 -3.699 12.649 1.00 71.00 70 SER A CA 1
ATOM 512 C C . SER A 1 70 ? -37.697 -4.371 11.451 1.00 71.00 70 SER A C 1
ATOM 514 O O . SER A 1 70 ? -37.708 -3.808 10.356 1.00 71.00 70 SER A O 1
ATOM 516 N N . LEU A 1 71 ? -37.144 -5.572 11.645 1.00 70.94 71 LEU A N 1
ATOM 517 C CA . LEU A 1 71 ? -36.632 -6.437 10.581 1.00 70.94 71 LEU A CA 1
ATOM 518 C C . LEU A 1 71 ? -37.732 -7.296 9.942 1.00 70.94 71 LEU A C 1
ATOM 520 O O . LEU A 1 71 ? -37.585 -7.714 8.795 1.00 70.94 71 LEU A O 1
ATOM 524 N N . SER A 1 72 ? -38.834 -7.554 10.651 1.00 67.50 72 SER A N 1
ATOM 525 C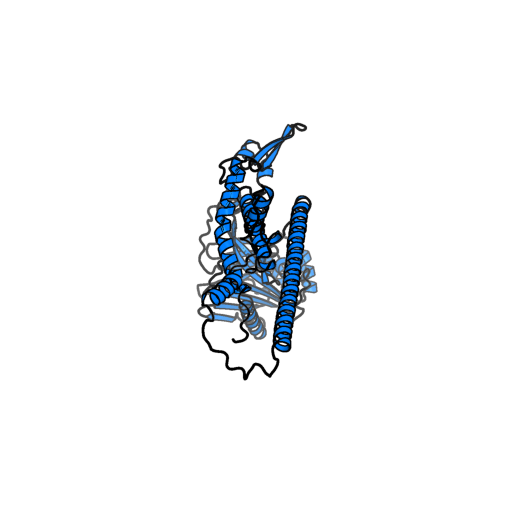 CA . SER A 1 72 ? -39.987 -8.274 10.113 1.00 67.50 72 SER A CA 1
ATOM 526 C C . SER A 1 72 ? -40.831 -7.368 9.222 1.00 67.50 72 SER A C 1
ATOM 528 O O . SER A 1 72 ? -41.400 -6.376 9.676 1.00 67.50 72 SER A O 1
ATOM 530 N N . SER A 1 73 ? -40.968 -7.728 7.949 1.00 64.81 73 SER A N 1
ATOM 531 C CA . SER A 1 73 ? -42.112 -7.282 7.150 1.00 64.81 73 SER A CA 1
ATOM 532 C C . SER A 1 73 ? -43.174 -8.387 7.136 1.00 64.81 73 SER A C 1
ATOM 534 O O . SER A 1 73 ? -42.880 -9.533 7.474 1.00 64.81 73 SER A O 1
ATOM 536 N N . ALA A 1 74 ? -44.422 -8.073 6.770 1.00 60.47 74 ALA A N 1
ATOM 537 C CA . ALA A 1 74 ? -45.527 -9.047 6.776 1.00 60.47 74 ALA A CA 1
ATOM 538 C C . ALA A 1 74 ? -45.274 -10.289 5.886 1.00 60.47 74 ALA A C 1
ATOM 540 O O . ALA A 1 74 ? -45.956 -11.299 6.036 1.00 60.47 74 ALA A O 1
ATOM 541 N N . SER A 1 75 ? -44.291 -10.209 4.985 1.00 63.72 75 SER A N 1
ATOM 542 C CA . SER A 1 75 ? -43.770 -11.294 4.143 1.00 63.72 75 SER A CA 1
ATOM 543 C C . SER A 1 75 ? -42.233 -11.371 4.178 1.00 63.72 75 SER A C 1
ATOM 545 O O . SER A 1 75 ? -41.618 -11.900 3.255 1.00 63.72 75 SER A O 1
ATOM 547 N N . GLY A 1 76 ? -41.603 -10.746 5.174 1.00 68.25 76 GLY A N 1
ATOM 548 C CA . GLY A 1 76 ? -40.162 -10.525 5.219 1.00 68.25 76 GLY A CA 1
ATOM 549 C C . GLY A 1 76 ? -39.444 -11.645 5.932 1.00 68.25 76 GLY A C 1
ATOM 550 O O . GLY A 1 76 ? -39.701 -11.906 7.107 1.00 68.25 76 GLY A O 1
ATOM 551 N N . TYR A 1 77 ? -38.507 -12.260 5.227 1.00 73.62 77 TYR A N 1
ATOM 552 C CA . TYR A 1 77 ? -37.590 -13.240 5.780 1.00 73.62 77 TYR A CA 1
ATOM 553 C C . TYR A 1 77 ? -36.202 -12.624 5.870 1.00 73.62 77 TYR A C 1
ATOM 555 O O . TYR A 1 77 ? -35.825 -11.774 5.058 1.00 73.62 77 TYR A O 1
ATOM 563 N N . VAL A 1 78 ? -35.446 -13.061 6.871 1.00 78.81 78 VAL A N 1
ATOM 564 C CA . VAL A 1 78 ? -34.013 -12.792 6.926 1.00 78.81 78 VAL A CA 1
ATOM 565 C C . VAL A 1 78 ? -33.315 -14.041 6.428 1.00 78.81 78 VAL A C 1
ATOM 567 O O . VAL A 1 78 ? -33.506 -15.144 6.951 1.00 78.81 78 VAL A O 1
ATOM 570 N N . GLU A 1 79 ? -32.523 -13.845 5.385 1.00 84.19 79 GLU A N 1
ATOM 571 C CA . GLU A 1 79 ? -31.638 -14.859 4.852 1.00 84.19 79 GLU A CA 1
ATOM 572 C C . GLU A 1 79 ? -30.246 -14.575 5.408 1.00 84.19 79 GLU A C 1
ATOM 574 O O . GLU A 1 79 ? -29.682 -13.499 5.218 1.00 84.19 79 GLU A O 1
ATOM 579 N N . ALA A 1 80 ? -29.695 -15.528 6.146 1.00 83.81 80 ALA A N 1
ATOM 580 C CA . ALA A 1 80 ? -28.350 -15.422 6.683 1.00 83.81 80 ALA A CA 1
ATOM 581 C C . ALA A 1 80 ? -27.533 -16.610 6.198 1.00 83.81 80 ALA A C 1
ATOM 583 O O . ALA A 1 80 ? -28.035 -17.726 6.079 1.00 83.81 80 ALA A O 1
ATOM 584 N N . SER A 1 81 ? -26.256 -16.390 5.928 1.00 83.19 81 SER A N 1
ATOM 585 C CA . SER A 1 81 ? -25.337 -17.483 5.654 1.00 83.19 81 SER A CA 1
ATOM 586 C C . SER A 1 81 ? -24.010 -17.236 6.343 1.00 83.19 81 SER A C 1
ATOM 588 O O . SER A 1 81 ? -23.391 -16.192 6.127 1.00 83.19 81 SER A O 1
ATOM 590 N N . ALA A 1 82 ? -23.563 -18.211 7.126 1.00 82.94 82 ALA A N 1
ATOM 591 C CA . ALA A 1 82 ? -22.237 -18.213 7.718 1.00 82.94 82 ALA A CA 1
ATOM 592 C C . ALA A 1 82 ? -21.343 -19.154 6.917 1.00 82.94 82 ALA A C 1
ATOM 594 O O . ALA A 1 82 ? -21.669 -20.325 6.709 1.00 82.94 82 ALA A O 1
ATOM 595 N N . LEU A 1 83 ? -20.214 -18.627 6.461 1.00 82.19 83 LEU A N 1
ATOM 596 C CA . LEU A 1 83 ? -19.228 -19.363 5.699 1.00 82.19 83 LEU A CA 1
ATOM 597 C C . LEU A 1 83 ? -17.916 -19.411 6.462 1.00 82.19 83 LEU A C 1
ATOM 599 O O . LEU A 1 83 ? -17.320 -18.380 6.758 1.00 82.19 83 LEU A O 1
ATOM 603 N N . VAL A 1 84 ? -17.424 -20.614 6.711 1.00 80.69 84 VAL A N 1
ATOM 604 C CA . VAL A 1 84 ? -16.170 -20.853 7.411 1.00 80.69 84 VAL A CA 1
ATOM 605 C C . VAL A 1 84 ? -15.189 -21.527 6.463 1.00 80.69 84 VAL A C 1
ATOM 607 O O . VAL A 1 84 ? -15.454 -22.593 5.905 1.00 80.69 84 VAL A O 1
ATOM 610 N N . TRP A 1 85 ? -14.021 -20.913 6.294 1.00 75.31 85 TRP A N 1
ATOM 611 C CA . TRP A 1 85 ? -12.902 -21.540 5.600 1.00 75.31 85 TRP A CA 1
ATOM 612 C C . TRP A 1 85 ? -12.149 -22.446 6.577 1.00 75.31 85 TRP A C 1
ATOM 614 O O . TRP A 1 85 ? -11.528 -21.957 7.518 1.00 75.31 85 TRP A O 1
ATOM 624 N N . LEU A 1 86 ? -12.159 -23.760 6.340 1.00 74.12 86 LEU A N 1
ATOM 625 C CA . LEU A 1 86 ? -11.341 -24.714 7.107 1.00 74.12 86 LEU A CA 1
ATOM 626 C C . LEU A 1 86 ? -9.869 -24.666 6.678 1.00 74.12 86 LEU A C 1
ATOM 628 O O . LEU A 1 86 ? -8.969 -25.052 7.418 1.00 74.12 86 LEU A O 1
ATOM 632 N N . THR A 1 87 ? -9.604 -24.204 5.457 1.00 70.69 87 THR A N 1
ATOM 633 C CA . THR A 1 87 ? -8.260 -23.930 4.946 1.00 70.69 87 THR A CA 1
ATOM 634 C C . THR A 1 87 ? -8.290 -22.597 4.216 1.00 70.69 87 THR A C 1
ATOM 636 O O . THR A 1 87 ? -9.135 -22.402 3.345 1.00 70.69 87 THR A O 1
ATOM 639 N N . ASN A 1 88 ? -7.376 -21.683 4.559 1.00 66.62 88 ASN A N 1
ATOM 640 C CA . ASN A 1 88 ? -7.296 -20.368 3.924 1.00 66.62 88 ASN A CA 1
ATOM 641 C C . ASN A 1 88 ? -7.109 -20.535 2.398 1.00 66.62 88 ASN A C 1
ATOM 643 O O . ASN A 1 88 ? -6.076 -21.059 1.970 1.00 66.62 88 ASN A O 1
ATOM 647 N N . PRO A 1 89 ? -8.071 -20.097 1.562 1.00 62.19 89 PRO A N 1
ATOM 648 C CA . PRO A 1 89 ? -7.983 -20.244 0.109 1.00 62.19 89 PRO A CA 1
ATOM 649 C C . PRO A 1 89 ? -6.976 -19.270 -0.528 1.00 62.19 89 PRO A C 1
ATOM 651 O O . PRO A 1 89 ? -6.736 -19.326 -1.736 1.00 62.19 89 PRO A O 1
ATOM 654 N N . TYR A 1 90 ? -6.384 -18.369 0.260 1.00 62.06 90 TYR A N 1
ATOM 655 C CA . TYR A 1 90 ? -5.433 -17.359 -0.180 1.00 62.06 90 TYR A CA 1
ATOM 656 C C . TYR A 1 90 ? -4.047 -17.637 0.421 1.00 62.06 90 TYR A C 1
ATOM 658 O O . TYR A 1 90 ? -3.732 -17.120 1.493 1.00 62.06 90 TYR A O 1
ATOM 666 N N . PRO A 1 91 ? -3.174 -18.396 -0.272 1.00 45.66 91 PRO A N 1
ATOM 667 C CA . PRO A 1 91 ? -1.900 -18.877 0.280 1.00 45.66 91 PRO A CA 1
ATOM 668 C C . PRO A 1 91 ? -0.908 -17.772 0.690 1.00 45.66 91 PRO A C 1
ATOM 670 O O . PRO A 1 91 ? 0.055 -18.060 1.388 1.00 45.66 91 PRO A O 1
ATOM 673 N N . ASN A 1 92 ? -1.158 -16.516 0.296 1.00 47.94 92 ASN A N 1
ATOM 674 C CA . ASN A 1 92 ? -0.332 -15.349 0.626 1.00 47.94 92 ASN A CA 1
ATOM 675 C C . ASN A 1 92 ? -1.104 -14.238 1.364 1.00 47.94 92 ASN A C 1
ATOM 677 O O . ASN A 1 92 ? -0.569 -13.148 1.546 1.00 47.94 92 ASN A O 1
ATOM 681 N N . SER A 1 93 ? -2.369 -14.465 1.738 1.00 52.38 93 SER A N 1
ATOM 682 C CA . SER A 1 93 ? -3.148 -13.468 2.478 1.00 52.38 93 SER A CA 1
ATOM 683 C C . SER A 1 93 ? -3.078 -13.770 3.967 1.00 52.38 93 SER A C 1
ATOM 685 O O . SER A 1 93 ? -3.651 -14.757 4.426 1.00 52.38 93 SER A O 1
ATOM 687 N N . ALA A 1 94 ? -2.417 -12.891 4.718 1.00 52.88 94 ALA A N 1
ATOM 688 C CA . ALA A 1 94 ? -2.430 -12.896 6.181 1.00 52.88 94 ALA A CA 1
ATOM 689 C C . ALA A 1 94 ? -3.740 -12.327 6.772 1.00 52.88 94 ALA A C 1
ATOM 691 O O . ALA A 1 94 ? -3.846 -12.174 7.981 1.00 52.88 94 ALA A O 1
ATOM 692 N N . VAL A 1 95 ? -4.707 -11.951 5.926 1.00 54.66 95 VAL A N 1
ATOM 693 C CA . VAL A 1 95 ? -5.764 -10.994 6.295 1.00 54.66 95 VAL A CA 1
ATOM 694 C C . VAL A 1 95 ? -7.095 -11.661 6.646 1.00 54.66 95 VAL A C 1
ATOM 696 O O . VAL A 1 95 ? -7.850 -11.107 7.437 1.00 54.66 95 VAL A O 1
ATOM 699 N N . LEU A 1 96 ? -7.403 -12.842 6.097 1.00 58.97 96 LEU A N 1
ATOM 700 C CA . LEU A 1 96 ? -8.659 -13.526 6.424 1.00 58.97 96 LEU A CA 1
ATOM 701 C C . LEU A 1 96 ? -8.446 -14.515 7.568 1.00 58.97 96 LEU A C 1
ATOM 703 O O . LEU A 1 96 ? -7.974 -15.631 7.354 1.00 58.97 96 LEU A O 1
ATOM 707 N N . GLU A 1 97 ? -8.801 -14.091 8.777 1.00 68.25 97 GLU A N 1
ATOM 708 C CA . GLU A 1 97 ? -8.664 -14.908 9.988 1.00 68.25 97 GLU A CA 1
ATOM 709 C C . GLU A 1 97 ? -10.000 -15.393 10.574 1.00 68.25 97 GLU A C 1
ATOM 711 O O . GLU A 1 97 ? -10.021 -16.124 11.568 1.00 68.25 97 GLU A O 1
ATOM 716 N N . SER A 1 98 ? -11.117 -14.991 9.965 1.00 71.75 98 SER A N 1
ATOM 717 C CA . SER A 1 98 ? -12.473 -15.285 10.426 1.00 71.75 98 SER A CA 1
ATOM 718 C C . SER A 1 98 ? -13.367 -15.815 9.306 1.00 71.75 98 SER A C 1
ATOM 720 O O . SER A 1 98 ? -13.058 -15.715 8.112 1.00 71.75 98 SER A O 1
ATOM 722 N N . SER A 1 99 ? -14.484 -16.411 9.721 1.00 75.56 99 SER A N 1
ATOM 723 C CA . SER A 1 99 ? -15.612 -16.729 8.853 1.00 75.56 99 SER A CA 1
ATOM 724 C C . SER A 1 99 ? -16.186 -15.478 8.188 1.00 75.56 99 SER A C 1
ATOM 726 O O . SER A 1 99 ? -16.122 -14.378 8.725 1.00 75.56 99 SER A O 1
ATOM 728 N N . LEU A 1 100 ? -16.793 -15.660 7.025 1.00 79.12 100 LEU A N 1
ATOM 729 C CA . LEU A 1 100 ? -17.549 -14.636 6.323 1.00 79.12 100 LEU A CA 1
ATOM 730 C C . LEU A 1 100 ? -19.022 -14.796 6.695 1.00 79.12 100 LEU A C 1
ATOM 732 O O . LEU A 1 100 ? -19.612 -15.848 6.437 1.00 79.12 100 LEU A O 1
ATOM 736 N N . PHE A 1 101 ? -19.613 -13.761 7.285 1.00 83.94 101 PHE A N 1
ATOM 737 C CA . PHE A 1 101 ? -21.023 -13.752 7.656 1.00 83.94 101 PHE A CA 1
ATOM 738 C C . PHE A 1 101 ? -21.811 -12.852 6.707 1.00 83.94 101 PHE A C 1
ATOM 740 O O . PHE A 1 101 ? -21.508 -11.675 6.537 1.00 83.94 101 PHE A O 1
ATOM 747 N N . ARG A 1 102 ? -22.824 -13.398 6.041 1.00 83.88 102 ARG A N 1
ATOM 748 C CA . ARG A 1 102 ? -23.664 -12.668 5.084 1.00 83.88 102 ARG A CA 1
ATOM 749 C C . ARG A 1 102 ? -25.089 -12.605 5.608 1.00 83.88 102 ARG A C 1
ATOM 751 O O . ARG A 1 102 ? -25.635 -13.628 6.009 1.00 83.88 102 ARG A O 1
ATOM 758 N N . ILE A 1 103 ? -25.686 -11.420 5.528 1.00 84.12 103 ILE A N 1
ATOM 759 C CA . ILE A 1 103 ? -27.083 -11.164 5.872 1.00 84.12 103 ILE A CA 1
ATOM 760 C C . ILE A 1 103 ? -27.746 -10.489 4.674 1.00 84.12 103 ILE A C 1
ATOM 762 O O . ILE A 1 103 ? -27.226 -9.512 4.131 1.00 84.12 103 ILE A O 1
ATOM 766 N N . GLU A 1 104 ? -28.893 -11.010 4.269 1.00 82.38 104 GLU A N 1
ATOM 767 C CA . GLU A 1 104 ? -29.769 -10.416 3.273 1.00 82.38 104 GLU A CA 1
ATOM 768 C C . GLU A 1 104 ? -31.168 -10.266 3.874 1.00 82.38 104 GLU A C 1
ATOM 770 O O . GLU A 1 104 ? -31.758 -11.218 4.391 1.00 82.38 104 GLU A O 1
ATOM 775 N N . VAL A 1 105 ? -31.677 -9.036 3.860 1.00 77.94 105 VAL A N 1
ATOM 776 C CA . VAL A 1 105 ? -32.988 -8.706 4.425 1.00 77.94 105 VAL A CA 1
ATOM 777 C C . VAL A 1 105 ? -33.948 -8.418 3.280 1.00 77.94 105 VAL A C 1
ATOM 779 O O . VAL A 1 105 ? -33.669 -7.560 2.440 1.00 77.94 105 VAL A O 1
ATOM 782 N N . PHE A 1 106 ? -35.077 -9.131 3.258 1.00 73.12 106 PHE A N 1
ATOM 783 C CA . PHE A 1 106 ? -36.139 -8.961 2.266 1.00 73.12 106 PHE A CA 1
ATOM 784 C C . PHE A 1 106 ? -37.335 -8.233 2.891 1.00 73.12 106 PHE A C 1
ATOM 786 O O . PHE A 1 106 ? -37.898 -8.683 3.893 1.00 73.12 106 PHE A O 1
ATOM 793 N N . GLY A 1 107 ? -37.755 -7.115 2.296 1.00 68.69 107 GLY A N 1
ATOM 794 C CA . GLY A 1 107 ? -38.903 -6.351 2.787 1.00 68.69 107 GLY A CA 1
ATOM 795 C C . GLY A 1 107 ? -39.161 -5.055 2.022 1.00 68.69 107 GLY A C 1
ATOM 796 O O . GLY A 1 107 ? -3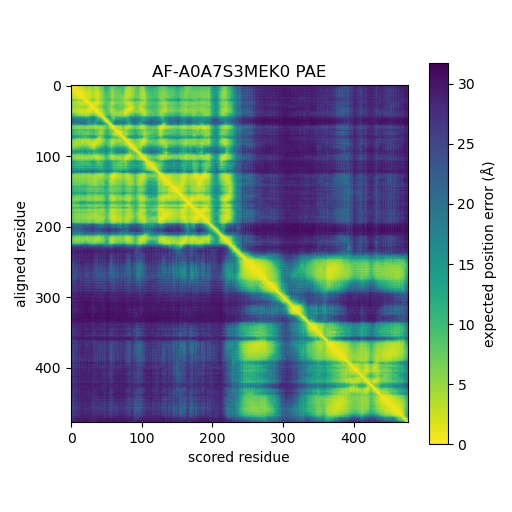8.405 -4.684 1.128 1.00 68.69 107 GLY A O 1
ATOM 797 N N . ASP A 1 108 ? -40.236 -4.343 2.379 1.00 66.62 108 ASP A N 1
ATOM 798 C CA . ASP A 1 108 ? -40.487 -2.990 1.865 1.00 66.62 108 ASP A CA 1
ATOM 799 C C . ASP A 1 108 ? -39.467 -2.006 2.467 1.00 66.62 108 ASP A C 1
ATOM 801 O O . ASP A 1 108 ? -39.671 -1.377 3.513 1.00 66.62 108 ASP A O 1
ATOM 805 N N . LEU A 1 109 ? -38.328 -1.901 1.780 1.00 61.84 109 LEU A N 1
ATOM 806 C CA . LEU A 1 109 ? -37.174 -1.100 2.175 1.00 61.84 109 LEU A CA 1
ATOM 807 C C . LEU A 1 109 ? -37.521 0.384 2.362 1.00 61.84 109 LEU A C 1
ATOM 809 O O . LEU A 1 109 ? -36.821 1.082 3.095 1.00 61.84 109 LEU A O 1
ATOM 813 N N . ALA A 1 110 ? -38.579 0.902 1.727 1.00 64.75 110 ALA A N 1
ATOM 814 C CA . ALA A 1 110 ? -38.944 2.312 1.846 1.00 64.75 110 ALA A CA 1
ATOM 815 C C . ALA A 1 110 ? -39.501 2.637 3.240 1.00 64.75 110 ALA A C 1
ATOM 817 O O . ALA A 1 110 ? -39.098 3.627 3.861 1.00 64.75 110 ALA A O 1
ATOM 818 N N . GLU A 1 111 ? -40.388 1.787 3.758 1.00 64.75 111 GLU A N 1
ATOM 819 C CA . GLU A 1 111 ? -40.943 1.947 5.102 1.00 64.75 111 GLU A CA 1
ATOM 820 C C . GLU A 1 111 ? -39.914 1.570 6.178 1.00 64.75 111 GLU A C 1
ATOM 822 O O . GLU A 1 111 ? -39.772 2.267 7.191 1.00 64.75 111 GLU A O 1
ATOM 827 N N . GLN A 1 112 ? -39.113 0.537 5.911 1.00 63.72 112 GLN A N 1
ATOM 828 C CA . GLN A 1 112 ? -38.055 0.072 6.804 1.00 63.72 112 GLN A CA 1
ATOM 829 C C . GLN A 1 112 ? -36.924 1.102 6.957 1.00 63.72 112 GLN A C 1
ATOM 831 O O . GLN A 1 112 ? -36.479 1.357 8.078 1.00 63.72 112 GLN A O 1
ATOM 836 N N . ARG A 1 113 ? -36.520 1.794 5.880 1.00 64.44 113 ARG A N 1
ATOM 837 C CA . ARG A 1 113 ? -35.552 2.908 5.944 1.00 64.44 113 ARG A CA 1
ATOM 838 C C . ARG A 1 113 ? -36.033 4.042 6.837 1.00 64.44 113 ARG A C 1
ATOM 840 O O . ARG A 1 113 ? -35.242 4.565 7.621 1.00 64.44 113 ARG A O 1
ATOM 847 N N . ARG A 1 114 ? -37.317 4.409 6.751 1.00 63.81 114 ARG A N 1
ATOM 848 C CA . ARG A 1 114 ? -37.876 5.495 7.569 1.00 63.81 114 ARG A CA 1
ATOM 849 C C . ARG A 1 114 ? -37.851 5.137 9.056 1.00 63.81 114 ARG A C 1
ATOM 851 O O . ARG A 1 114 ? -37.371 5.930 9.860 1.00 63.81 114 ARG A O 1
ATOM 858 N N . ARG A 1 115 ? -38.279 3.919 9.407 1.00 63.34 115 ARG A N 1
ATOM 859 C CA . ARG A 1 115 ? -38.251 3.419 10.794 1.00 63.34 115 ARG A CA 1
ATOM 860 C C . ARG A 1 115 ? -36.819 3.261 11.324 1.00 63.34 115 ARG A C 1
ATOM 862 O O . ARG A 1 115 ? -36.543 3.613 12.466 1.00 63.34 115 ARG A O 1
ATOM 869 N N . THR A 1 116 ? -35.889 2.809 10.481 1.00 60.62 116 THR A N 1
ATOM 870 C CA . THR A 1 116 ? -34.474 2.615 10.848 1.00 60.62 116 THR A CA 1
ATOM 871 C C . THR A 1 116 ? -33.753 3.939 11.107 1.00 60.62 116 THR A C 1
ATOM 873 O O . THR A 1 116 ? -32.989 4.045 12.066 1.00 60.62 116 THR A O 1
ATOM 876 N N . GLN A 1 117 ? -34.022 4.975 10.304 1.00 60.34 117 GLN A N 1
ATOM 877 C CA . GLN A 1 117 ? -33.466 6.317 10.525 1.00 60.34 117 GLN A CA 1
ATOM 878 C C . GLN A 1 117 ? -34.001 6.978 11.802 1.00 60.34 117 GLN A C 1
ATOM 880 O O . GLN A 1 117 ? -33.262 7.701 12.470 1.00 60.34 117 GLN A O 1
ATOM 885 N N . GLU A 1 118 ? -35.263 6.726 12.159 1.00 60.78 118 GLU A N 1
ATOM 886 C CA . GLU A 1 118 ? -35.843 7.205 13.419 1.00 60.78 118 GLU A CA 1
ATOM 887 C C . GLU A 1 118 ? -35.202 6.508 14.637 1.00 60.78 118 GLU A C 1
ATOM 889 O O . GLU A 1 118 ? -34.931 7.168 15.640 1.00 60.78 118 GLU A O 1
ATOM 894 N N . PHE A 1 119 ? -34.867 5.216 14.530 1.00 58.53 119 PHE A N 1
ATOM 895 C CA . PHE A 1 119 ? -34.221 4.445 15.603 1.00 58.53 119 PHE A CA 1
ATOM 896 C C . PHE A 1 119 ? -32.735 4.798 15.798 1.00 58.53 119 PHE A C 1
ATOM 898 O O . PHE A 1 119 ? -32.265 4.922 16.929 1.00 58.53 119 PHE A O 1
ATOM 905 N N . ALA A 1 120 ? -32.001 5.037 14.703 1.00 56.34 120 ALA A N 1
ATOM 906 C CA . ALA A 1 120 ? -30.572 5.372 14.729 1.00 56.34 120 ALA A CA 1
ATOM 907 C C . ALA A 1 120 ? -30.251 6.705 15.439 1.00 56.34 120 ALA A C 1
ATOM 909 O O . ALA A 1 120 ? -29.102 6.956 15.790 1.00 56.34 120 ALA A O 1
ATOM 910 N N . ARG A 1 121 ? -31.250 7.568 15.674 1.00 54.66 121 ARG A N 1
ATOM 911 C CA . ARG A 1 121 ? -31.067 8.847 16.378 1.00 54.66 121 ARG A CA 1
ATOM 912 C C . ARG A 1 121 ? -31.042 8.742 17.905 1.00 54.66 121 ARG A C 1
ATOM 914 O O . ARG A 1 121 ? -30.635 9.714 18.532 1.00 54.66 121 ARG A O 1
ATOM 921 N N . ASN A 1 122 ? -31.458 7.615 18.493 1.00 53.06 122 ASN A N 1
ATOM 922 C CA . ASN A 1 1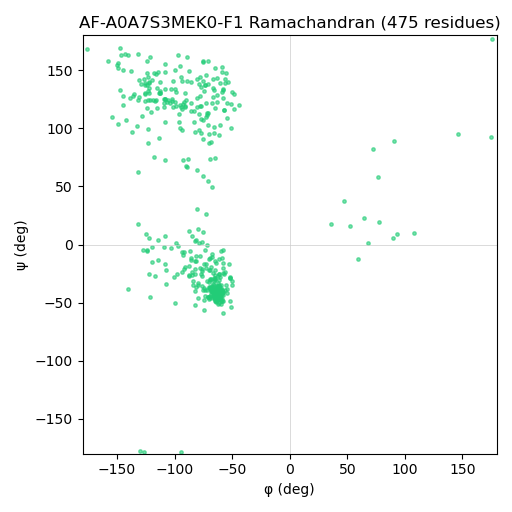22 ? -31.777 7.557 19.926 1.00 53.06 122 ASN A CA 1
ATOM 923 C C . ASN A 1 122 ? -31.020 6.505 20.758 1.00 53.06 122 ASN A C 1
ATOM 925 O O . ASN A 1 122 ? -31.184 6.517 21.975 1.00 53.06 122 ASN A O 1
ATOM 929 N N . GLY A 1 123 ? -30.202 5.623 20.176 1.00 51.78 123 GLY A N 1
ATOM 930 C CA . GLY A 1 123 ? -29.592 4.520 20.932 1.00 51.78 123 GLY A CA 1
ATOM 931 C C . GLY A 1 123 ? -28.109 4.304 20.654 1.00 51.78 123 GLY A C 1
ATOM 932 O O . GLY A 1 123 ? -27.708 4.148 19.506 1.00 51.78 123 GLY A O 1
ATOM 933 N N . SER A 1 124 ? -27.317 4.228 21.726 1.00 60.03 124 SER A N 1
ATOM 934 C CA . SER A 1 124 ? -25.986 3.600 21.764 1.00 60.03 124 SER A CA 1
ATOM 935 C C . SER A 1 124 ? -26.062 2.083 22.002 1.00 60.03 124 SER A C 1
ATOM 937 O O . SER A 1 124 ? -25.047 1.445 22.266 1.00 60.03 124 SER A O 1
ATOM 939 N N . GLU A 1 125 ? -27.267 1.511 22.000 1.00 76.69 125 GLU A N 1
ATOM 940 C CA . GLU A 1 125 ? -27.507 0.086 22.222 1.00 76.69 125 GLU A CA 1
ATOM 941 C C . GLU A 1 125 ? -27.468 -0.668 20.890 1.00 76.69 125 GLU A C 1
ATOM 943 O O . GLU A 1 125 ? -27.922 -0.165 19.857 1.00 76.69 125 GLU A O 1
ATOM 948 N N . ALA A 1 126 ? -26.887 -1.868 20.897 1.00 83.94 126 ALA A N 1
ATOM 949 C CA . ALA A 1 126 ? -26.819 -2.704 19.705 1.00 83.94 126 ALA A CA 1
ATOM 950 C C . ALA A 1 126 ? -28.234 -3.150 19.322 1.00 83.94 126 ALA A C 1
ATOM 952 O O . ALA A 1 126 ? -29.003 -3.574 20.179 1.00 83.94 126 ALA A O 1
ATOM 953 N N . ALA A 1 127 ? -28.584 -3.070 18.039 1.00 85.62 127 ALA A N 1
ATOM 954 C CA . ALA A 1 127 ? -29.851 -3.605 17.544 1.00 85.62 127 ALA A CA 1
ATOM 955 C C . ALA A 1 127 ? -29.773 -5.127 17.345 1.00 85.62 127 ALA A C 1
ATOM 957 O O . ALA A 1 127 ? -30.758 -5.850 17.527 1.00 85.62 127 ALA A O 1
ATOM 958 N N . PHE A 1 128 ? -28.585 -5.595 16.971 1.00 87.50 128 PHE A N 1
ATOM 959 C CA . PHE A 1 128 ? -28.240 -6.996 16.815 1.00 87.50 128 PHE A CA 1
ATOM 960 C C . PHE A 1 128 ? -26.759 -7.210 17.132 1.00 87.50 128 PHE A C 1
ATOM 962 O O . PHE A 1 128 ? -25.941 -6.290 17.025 1.00 87.50 128 PHE A O 1
ATOM 969 N N . TYR A 1 129 ? -26.432 -8.438 17.507 1.00 89.00 129 TYR A N 1
ATOM 970 C CA . TYR A 1 129 ? -25.092 -8.913 17.773 1.00 89.00 129 TYR A CA 1
ATOM 971 C C . TYR A 1 129 ? -24.693 -9.941 16.721 1.00 89.00 129 TYR A C 1
ATOM 973 O O . TYR A 1 129 ? -25.441 -10.877 16.447 1.00 89.00 129 TYR A O 1
ATOM 981 N N . ILE A 1 130 ? -23.516 -9.769 16.127 1.00 89.31 130 ILE A N 1
ATOM 982 C CA . ILE A 1 130 ? -22.909 -10.770 15.247 1.00 89.31 130 ILE A CA 1
ATOM 983 C C . ILE A 1 130 ? -21.801 -11.448 16.036 1.00 89.31 130 ILE A C 1
ATOM 985 O O . ILE A 1 130 ? -20.864 -10.779 16.473 1.00 89.31 130 ILE A O 1
ATOM 989 N N . VAL A 1 131 ? -21.886 -12.764 16.186 1.00 88.69 131 VAL A N 1
ATOM 990 C CA . VAL A 1 131 ? -20.807 -13.575 16.741 1.00 88.69 131 VAL A CA 1
ATOM 991 C C . VAL A 1 131 ? -20.083 -14.250 15.590 1.00 88.69 131 VAL A C 1
ATOM 993 O O . VAL A 1 131 ? -20.677 -15.042 14.863 1.00 88.69 131 VAL A O 1
ATOM 996 N N . GLU A 1 132 ? -18.799 -13.945 15.425 1.00 88.56 132 GLU A N 1
ATOM 997 C CA . GLU A 1 132 ? -17.921 -14.599 14.457 1.00 88.56 132 GLU A CA 1
ATOM 998 C C . GLU A 1 132 ? -16.860 -15.418 15.186 1.00 88.56 132 GLU A C 1
ATOM 1000 O O . GLU A 1 132 ? -16.300 -14.999 16.204 1.00 88.56 132 GLU A O 1
ATOM 1005 N N . GLN A 1 133 ? -16.563 -16.598 14.652 1.00 85.06 133 GLN A N 1
ATOM 1006 C CA . GLN A 1 133 ? -15.523 -17.455 15.200 1.00 85.06 133 GLN A CA 1
ATOM 1007 C C . GLN A 1 133 ? -14.239 -17.351 14.376 1.00 85.06 133 GLN A C 1
ATOM 1009 O O . GLN A 1 133 ? -14.261 -17.310 13.142 1.00 85.06 133 GLN A O 1
ATOM 1014 N N . PHE A 1 134 ? -13.099 -17.344 15.063 1.00 85.19 134 PHE A N 1
ATOM 1015 C CA . PHE A 1 134 ? -11.802 -17.387 14.403 1.00 85.19 134 PHE A CA 1
ATOM 1016 C C . PHE A 1 134 ? -11.536 -18.776 13.828 1.00 85.19 134 PHE A C 1
ATOM 1018 O O . PHE A 1 134 ? -11.876 -19.797 14.429 1.00 85.19 134 PHE A O 1
ATOM 1025 N N . THR A 1 135 ? -10.847 -18.823 12.689 1.00 79.62 135 THR A N 1
ATOM 1026 C CA . THR A 1 135 ? -10.428 -20.093 12.073 1.00 79.62 135 THR A CA 1
ATOM 1027 C C . THR A 1 135 ? -9.362 -20.818 12.901 1.00 79.62 135 THR A C 1
ATOM 1029 O O . THR A 1 135 ? -9.152 -22.017 12.736 1.00 79.62 135 THR A O 1
ATOM 1032 N N . ALA A 1 136 ? -8.669 -20.095 13.786 1.00 82.56 136 ALA A N 1
ATOM 1033 C CA . ALA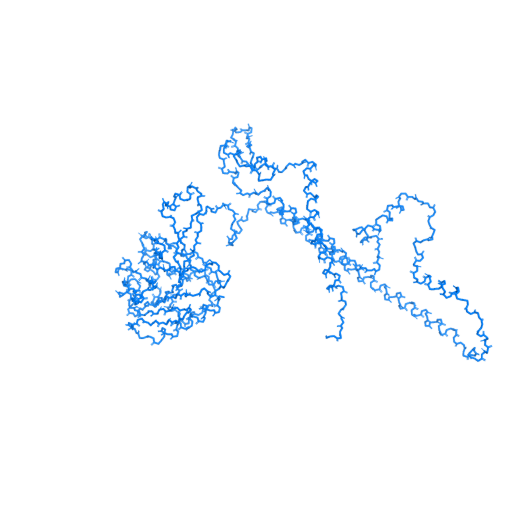 A 1 136 ? -7.677 -20.621 14.714 1.00 82.56 136 ALA A CA 1
ATOM 1034 C C . ALA A 1 136 ? -7.723 -19.853 16.040 1.00 82.56 136 ALA A C 1
ATOM 1036 O O . ALA A 1 136 ? -8.017 -18.657 16.053 1.00 82.56 136 ALA A O 1
ATOM 1037 N N . VAL A 1 137 ? -7.382 -20.534 17.139 1.00 85.75 137 VAL A N 1
ATOM 1038 C CA . VAL A 1 137 ? -7.269 -19.915 18.468 1.00 85.75 137 VAL A CA 1
ATOM 1039 C C . VAL A 1 137 ? -6.244 -18.781 18.415 1.00 85.75 137 VAL A C 1
ATOM 1041 O O . VAL A 1 137 ? -5.111 -18.981 17.973 1.00 85.75 137 VAL A O 1
ATOM 1044 N N . LYS A 1 138 ? -6.654 -17.593 18.853 1.00 88.81 138 LYS A N 1
ATOM 1045 C CA . LYS A 1 138 ? -5.813 -16.402 18.990 1.00 88.81 138 LYS A CA 1
ATOM 1046 C C . LYS A 1 138 ? -5.294 -16.293 20.417 1.00 88.81 138 LYS A C 1
ATOM 1048 O O . LYS A 1 138 ? -5.909 -16.818 21.335 1.00 88.81 138 LYS A O 1
ATOM 1053 N N . ASP A 1 139 ? -4.153 -15.640 20.596 1.00 90.44 139 ASP A N 1
ATOM 1054 C CA . ASP A 1 139 ? -3.558 -15.403 21.914 1.00 90.44 139 ASP A CA 1
ATOM 1055 C C . ASP A 1 139 ? -3.691 -13.921 22.265 1.00 90.44 139 ASP A C 1
ATOM 1057 O O . ASP A 1 139 ? -2.745 -13.140 22.150 1.00 90.44 139 ASP A O 1
ATOM 1061 N N . PHE A 1 140 ? -4.916 -13.497 22.584 1.00 89.25 140 PHE A N 1
ATOM 1062 C CA . PHE A 1 140 ? -5.158 -12.113 22.966 1.00 89.25 140 PHE A CA 1
ATOM 1063 C C . PHE A 1 140 ? -4.693 -11.870 24.396 1.00 89.25 140 PHE A C 1
ATOM 1065 O O . PHE A 1 140 ? -4.986 -12.628 25.323 1.00 89.25 140 PHE A O 1
ATOM 1072 N N . ASN A 1 141 ? -4.008 -10.748 24.595 1.00 89.19 141 ASN A N 1
ATOM 1073 C CA . ASN A 1 141 ? -3.600 -10.335 25.922 1.00 89.19 141 ASN A CA 1
ATOM 1074 C C . ASN A 1 141 ? -4.754 -9.616 26.639 1.00 89.19 141 ASN A C 1
ATOM 1076 O O . ASN A 1 141 ? -4.929 -8.415 26.480 1.00 89.19 141 ASN A O 1
ATOM 1080 N N . PHE A 1 142 ? -5.508 -10.326 27.476 1.00 90.56 142 PHE A N 1
ATOM 1081 C CA . PHE A 1 142 ? -6.594 -9.732 28.273 1.00 90.56 142 PHE A CA 1
ATOM 1082 C C . PHE A 1 142 ? -6.128 -9.031 29.561 1.00 90.56 142 PHE A C 1
ATOM 1084 O O . PHE A 1 142 ? -6.961 -8.597 30.354 1.00 90.56 142 PHE A O 1
ATOM 1091 N N . SER A 1 143 ? -4.815 -8.937 29.817 1.00 90.31 143 SER A N 1
ATOM 1092 C CA . SER A 1 143 ? -4.306 -8.238 31.011 1.00 90.31 143 SER A CA 1
ATOM 1093 C C . SER A 1 143 ? -4.395 -6.713 30.909 1.00 90.31 143 SER A C 1
ATOM 1095 O O . SER A 1 143 ? -4.327 -6.037 31.934 1.00 90.31 143 SER A O 1
ATOM 1097 N N . LEU A 1 144 ? -4.566 -6.183 29.693 1.00 86.19 144 LEU A N 1
ATOM 1098 C CA . LEU A 1 144 ? -4.683 -4.758 29.397 1.00 86.19 144 LEU A CA 1
ATOM 1099 C C . LEU A 1 144 ? -6.004 -4.490 28.677 1.00 86.19 144 LEU A C 1
ATOM 1101 O O . LEU A 1 144 ? -6.404 -5.252 27.796 1.00 86.19 144 LEU A O 1
ATOM 1105 N N . THR A 1 145 ? -6.673 -3.392 29.027 1.00 84.69 145 THR A N 1
ATOM 1106 C CA . THR A 1 145 ? -7.798 -2.898 28.223 1.00 84.69 145 THR A CA 1
ATOM 1107 C C . THR A 1 145 ? -7.280 -2.225 26.953 1.00 84.69 145 THR A C 1
ATOM 1109 O O . THR A 1 145 ? -6.141 -1.759 26.915 1.00 84.69 145 THR A O 1
ATOM 1112 N N . LEU A 1 146 ? -8.119 -2.132 25.918 1.00 78.88 146 LEU A N 1
ATOM 1113 C CA . LEU A 1 146 ? -7.758 -1.456 24.669 1.00 78.88 146 LEU A CA 1
ATOM 1114 C C . LEU A 1 146 ? -7.288 -0.006 24.922 1.00 78.88 146 LEU A C 1
ATOM 1116 O O . LEU A 1 146 ? -6.260 0.410 24.396 1.00 78.88 146 LEU A O 1
ATOM 1120 N N . ASP A 1 147 ? -7.960 0.721 25.819 1.00 80.81 147 ASP A N 1
ATOM 1121 C CA . ASP A 1 147 ? -7.572 2.085 26.211 1.00 80.81 147 ASP A CA 1
ATOM 1122 C C . ASP A 1 147 ? -6.205 2.136 26.914 1.00 80.81 147 ASP A C 1
ATOM 1124 O O . ASP A 1 147 ? -5.408 3.046 26.687 1.00 80.81 147 ASP A O 1
ATOM 1128 N N . GLN A 1 148 ? -5.900 1.142 27.757 1.00 85.19 148 GLN A N 1
ATOM 1129 C CA . GLN A 1 148 ? -4.594 1.028 28.414 1.00 85.19 148 GLN A CA 1
ATOM 1130 C C . GLN A 1 148 ? -3.492 0.665 27.421 1.00 85.19 148 GLN A C 1
ATOM 1132 O O . GLN A 1 148 ? -2.378 1.173 27.541 1.00 85.19 148 GLN A O 1
ATOM 1137 N N . ALA A 1 149 ? -3.793 -0.193 26.445 1.00 82.62 149 ALA A N 1
ATOM 1138 C CA . ALA A 1 149 ? -2.864 -0.554 25.386 1.00 82.62 149 ALA A CA 1
ATOM 1139 C C . ALA A 1 149 ? -2.490 0.666 24.535 1.00 82.62 149 ALA A C 1
ATOM 1141 O O . ALA A 1 149 ? -1.301 0.897 24.304 1.00 82.62 149 ALA A O 1
ATOM 1142 N N . PHE A 1 150 ? -3.477 1.492 24.169 1.00 77.75 150 PHE A N 1
ATOM 1143 C CA . PHE A 1 150 ? -3.234 2.768 23.496 1.00 77.75 150 PHE A CA 1
ATOM 1144 C C . PHE A 1 150 ? -2.410 3.727 24.363 1.00 77.75 150 PHE A C 1
ATOM 1146 O O . PHE A 1 150 ? -1.444 4.308 23.874 1.00 77.75 150 PHE A O 1
ATOM 1153 N N . ALA A 1 151 ? -2.716 3.843 25.659 1.00 83.00 151 ALA A N 1
ATOM 1154 C CA . ALA A 1 151 ? -1.968 4.709 26.572 1.00 83.00 151 ALA A CA 1
ATOM 1155 C C . ALA A 1 151 ? -0.503 4.274 26.777 1.00 83.00 151 ALA A C 1
ATOM 1157 O O . ALA A 1 151 ? 0.358 5.107 27.047 1.00 83.00 151 ALA A O 1
ATOM 1158 N N . GLN A 1 152 ? -0.213 2.975 26.669 1.00 83.06 152 GLN A N 1
ATOM 1159 C CA . GLN A 1 152 ? 1.126 2.412 26.877 1.00 83.06 152 GLN A CA 1
ATOM 1160 C C . GLN A 1 152 ? 1.903 2.189 25.573 1.00 83.06 152 GLN A C 1
ATOM 1162 O O . GLN A 1 152 ? 3.045 1.732 25.627 1.00 83.06 152 GLN A O 1
ATOM 1167 N N . ASN A 1 153 ? 1.299 2.486 24.415 1.00 77.00 153 ASN A N 1
ATOM 1168 C CA . ASN A 1 153 ? 1.841 2.186 23.087 1.00 77.00 153 ASN A CA 1
ATOM 1169 C C . ASN A 1 153 ? 2.371 0.739 22.971 1.00 77.00 153 ASN A C 1
ATOM 1171 O O . ASN A 1 153 ? 3.420 0.468 22.379 1.00 77.00 153 ASN A O 1
ATOM 1175 N N . ALA A 1 154 ? 1.673 -0.195 23.618 1.00 77.12 154 ALA A N 1
ATOM 1176 C CA . ALA A 1 154 ? 2.030 -1.604 23.607 1.00 77.12 154 ALA A CA 1
ATOM 1177 C C . ALA A 1 154 ? 1.531 -2.238 22.306 1.00 77.12 154 ALA A C 1
ATOM 1179 O O . ALA A 1 154 ? 0.438 -1.925 21.848 1.00 77.12 154 ALA A O 1
ATOM 1180 N N . ASN A 1 155 ? 2.298 -3.164 21.720 1.00 77.94 155 ASN A N 1
ATOM 1181 C CA . ASN A 1 155 ? 1.830 -3.923 20.560 1.00 77.94 155 ASN A CA 1
ATOM 1182 C C . ASN A 1 155 ? 0.656 -4.823 20.984 1.00 77.94 155 ASN A C 1
ATOM 1184 O O . ASN A 1 155 ? 0.865 -5.897 21.550 1.00 77.94 155 ASN A O 1
ATOM 1188 N N . PHE A 1 156 ? -0.567 -4.344 20.768 1.00 84.00 156 PHE A N 1
ATOM 1189 C CA . PHE A 1 156 ? -1.797 -4.993 21.199 1.00 84.00 156 PHE A CA 1
ATOM 1190 C C . PHE A 1 156 ? -2.646 -5.323 19.983 1.00 84.00 156 PHE A C 1
ATOM 1192 O O . PHE A 1 156 ? -2.966 -4.446 19.193 1.00 84.00 156 PHE A O 1
ATOM 1199 N N . THR A 1 157 ? -3.023 -6.582 19.814 1.00 86.69 157 THR A N 1
ATOM 1200 C CA . THR A 1 157 ? -3.874 -7.004 18.701 1.00 86.69 157 THR A CA 1
ATOM 1201 C C . THR A 1 157 ? -5.310 -7.130 19.188 1.00 86.69 157 THR A C 1
ATOM 1203 O O . THR A 1 157 ? -5.554 -7.722 20.238 1.00 86.69 157 THR A O 1
ATOM 1206 N N . TYR A 1 158 ? -6.262 -6.591 18.433 1.00 89.19 158 TYR A N 1
ATOM 1207 C CA . TYR A 1 158 ? -7.687 -6.660 18.731 1.00 89.19 158 TYR A CA 1
ATOM 1208 C C . TYR A 1 158 ? -8.494 -6.952 17.459 1.00 89.19 158 TYR A C 1
ATOM 1210 O O . TYR A 1 158 ? -8.079 -6.578 16.359 1.00 89.19 158 TYR A O 1
ATOM 1218 N N . PRO A 1 159 ? -9.638 -7.643 17.563 1.00 90.69 159 PRO A N 1
ATOM 1219 C CA . PRO A 1 159 ? -10.487 -7.884 16.406 1.00 90.69 159 PRO A CA 1
ATOM 1220 C C . PRO A 1 159 ? -11.220 -6.604 15.994 1.00 90.69 159 PRO A C 1
ATOM 1222 O O . PRO A 1 159 ? -11.747 -5.883 16.836 1.00 90.69 159 PRO A O 1
ATOM 1225 N N . SER A 1 160 ? -11.284 -6.337 14.694 1.00 89.12 160 SER A N 1
ATOM 1226 C CA . SER A 1 160 ? -12.007 -5.211 14.104 1.00 89.12 160 SER A CA 1
ATOM 1227 C C . SER A 1 160 ? -12.990 -5.704 13.043 1.00 89.12 160 SER A C 1
ATOM 1229 O O . SER A 1 160 ? -12.674 -6.602 12.258 1.00 89.12 160 SER A O 1
ATOM 1231 N N . CYS A 1 161 ? -14.191 -5.120 13.031 1.00 88.69 161 CYS A N 1
ATOM 1232 C CA . CYS A 1 161 ? -15.249 -5.465 12.085 1.00 88.69 161 CYS A CA 1
ATOM 1233 C C . CYS A 1 161 ? -15.005 -4.772 10.744 1.00 88.69 161 CYS A C 1
ATOM 1235 O O . CYS A 1 161 ? -14.916 -3.540 10.682 1.00 88.69 161 CYS A O 1
ATOM 1237 N N . VAL A 1 162 ? -14.984 -5.553 9.666 1.00 86.94 162 VAL A N 1
ATOM 1238 C CA . VAL A 1 162 ? -14.964 -5.046 8.295 1.00 86.94 162 VAL A CA 1
ATOM 1239 C C . VAL A 1 162 ? -16.124 -5.591 7.471 1.00 86.94 162 VAL A C 1
ATOM 1241 O O . VAL A 1 162 ? -16.569 -6.723 7.639 1.00 86.94 162 VAL A O 1
ATOM 1244 N N . GLN A 1 163 ? -16.600 -4.778 6.539 1.00 84.69 163 GLN A N 1
ATOM 1245 C CA . GLN A 1 163 ? -17.615 -5.149 5.566 1.00 84.69 163 GLN A CA 1
ATOM 1246 C C . GLN A 1 163 ? -17.042 -5.099 4.151 1.00 84.69 163 GLN A C 1
ATOM 1248 O O . GLN A 1 163 ? -16.169 -4.283 3.847 1.00 84.69 163 GLN A O 1
ATOM 1253 N N . TYR A 1 164 ? -17.513 -5.992 3.278 1.00 76.75 164 TYR A N 1
ATOM 1254 C CA . TYR A 1 164 ? -17.057 -6.025 1.888 1.00 76.75 164 TYR A CA 1
ATOM 1255 C C . TYR A 1 164 ? -17.641 -4.843 1.107 1.00 76.75 164 TYR A C 1
ATOM 1257 O O . TYR A 1 164 ? -18.861 -4.672 1.028 1.00 76.75 164 TYR A O 1
ATOM 1265 N N . ALA A 1 165 ? -16.762 -4.021 0.543 1.00 73.25 165 ALA A N 1
ATOM 1266 C CA . ALA A 1 165 ? -17.118 -2.838 -0.212 1.00 73.25 165 ALA A CA 1
ATOM 1267 C C . ALA A 1 165 ? -17.354 -3.161 -1.696 1.00 73.25 165 ALA A C 1
ATOM 1269 O O . ALA A 1 165 ? -16.779 -4.091 -2.264 1.00 73.25 165 ALA A O 1
ATOM 1270 N N . ALA A 1 166 ? -18.244 -2.393 -2.333 1.00 65.19 166 ALA A N 1
ATOM 1271 C CA . ALA A 1 166 ? -18.645 -2.613 -3.728 1.00 65.19 166 ALA A CA 1
ATOM 1272 C C . ALA A 1 166 ? -17.496 -2.407 -4.735 1.00 65.19 166 ALA A C 1
ATOM 1274 O O . ALA A 1 166 ? -17.542 -2.940 -5.838 1.00 65.19 166 ALA A O 1
ATOM 1275 N N . ASP A 1 167 ? -16.463 -1.660 -4.344 1.00 67.56 167 ASP A N 1
ATOM 1276 C CA . ASP A 1 167 ? -15.229 -1.421 -5.098 1.00 67.56 167 ASP A CA 1
ATOM 1277 C C . ASP A 1 167 ? -14.225 -2.589 -5.011 1.00 67.56 167 ASP A C 1
ATOM 1279 O O . ASP A 1 167 ? -13.138 -2.527 -5.588 1.00 67.56 167 ASP A O 1
ATOM 1283 N N . GLY A 1 168 ? -14.589 -3.668 -4.312 1.00 61.97 168 GLY A N 1
ATOM 1284 C CA . GLY A 1 168 ? -13.767 -4.858 -4.138 1.00 61.97 168 GLY A CA 1
ATOM 1285 C C . GLY A 1 168 ? -12.845 -4.822 -2.915 1.00 61.97 168 GLY A C 1
ATOM 1286 O O . GLY A 1 168 ? -12.046 -5.750 -2.753 1.00 61.97 168 GLY A O 1
ATOM 1287 N N . GLY A 1 169 ? -12.949 -3.792 -2.067 1.00 69.50 169 GLY A N 1
ATOM 1288 C CA . GLY A 1 169 ? -12.193 -3.643 -0.821 1.00 69.50 169 GLY A CA 1
ATOM 1289 C C . GLY A 1 169 ? -12.911 -4.158 0.434 1.00 69.50 169 GLY A C 1
ATOM 1290 O O . GLY A 1 169 ? -14.026 -4.673 0.382 1.00 69.50 169 GLY A O 1
ATOM 1291 N N . TYR A 1 170 ? -12.254 -4.002 1.584 1.00 73.75 170 TYR A N 1
ATOM 1292 C CA . TYR A 1 170 ? -12.863 -4.137 2.910 1.00 73.75 170 TYR A CA 1
ATOM 1293 C C . TYR A 1 170 ? -12.841 -2.764 3.581 1.00 73.75 170 TYR A C 1
ATOM 1295 O O . TYR A 1 170 ? -11.798 -2.113 3.607 1.00 73.75 170 TYR A O 1
ATOM 1303 N N . GLU A 1 171 ? -13.971 -2.327 4.123 1.00 81.38 171 GLU A N 1
ATOM 1304 C CA . GLU A 1 171 ? -14.100 -1.066 4.862 1.00 81.38 171 GLU A CA 1
ATOM 1305 C C . GLU A 1 171 ? -14.607 -1.339 6.283 1.00 81.38 171 GLU A C 1
ATOM 1307 O O . GLU A 1 171 ? -15.161 -2.404 6.543 1.00 81.38 171 GLU A O 1
ATOM 1312 N N . ALA A 1 172 ? -14.429 -0.401 7.215 1.00 84.31 172 ALA A N 1
ATOM 1313 C CA . ALA A 1 172 ? -14.943 -0.564 8.575 1.00 84.31 172 ALA A CA 1
ATOM 1314 C C . ALA A 1 172 ? -16.476 -0.721 8.574 1.00 84.31 172 ALA A C 1
ATOM 1316 O O . ALA A 1 172 ? -17.180 -0.021 7.841 1.00 84.31 172 ALA A O 1
ATOM 1317 N N . CYS A 1 173 ? -16.999 -1.628 9.402 1.00 84.69 173 CYS A N 1
ATOM 1318 C CA . CYS A 1 173 ? -18.443 -1.821 9.542 1.00 84.69 173 CYS A CA 1
ATOM 1319 C C . CYS A 1 173 ? -19.125 -0.519 9.989 1.00 84.69 173 CYS A C 1
ATOM 1321 O O . CYS A 1 173 ? -18.687 0.110 10.952 1.00 84.69 173 CYS A O 1
ATOM 1323 N N . GLY A 1 174 ? -20.203 -0.117 9.305 1.00 77.12 174 GLY A N 1
ATOM 1324 C CA . GLY A 1 174 ? -20.877 1.179 9.473 1.00 77.12 174 GLY A CA 1
ATOM 1325 C C . GLY A 1 174 ? -21.535 1.401 10.843 1.00 77.12 174 GLY A C 1
ATOM 1326 O O . GLY A 1 174 ? -22.760 1.371 10.957 1.00 77.12 174 GLY A O 1
ATOM 1327 N N . GLY A 1 175 ? -20.722 1.659 11.870 1.00 80.94 175 GLY A N 1
ATOM 1328 C CA . GLY A 1 175 ? -21.145 1.918 13.247 1.00 80.94 175 GLY A CA 1
ATOM 1329 C C . GLY A 1 175 ? -21.189 0.688 14.157 1.00 80.94 175 GLY A C 1
ATOM 1330 O O . GLY A 1 175 ? -21.702 0.803 15.264 1.00 80.94 175 GLY A O 1
ATOM 1331 N N . CYS A 1 176 ? -20.680 -0.470 13.726 1.00 88.00 176 CYS A N 1
ATOM 1332 C CA . CYS A 1 176 ? -20.544 -1.628 14.614 1.00 88.00 176 CYS A CA 1
ATOM 1333 C C . CYS A 1 176 ? -19.333 -1.468 15.540 1.00 88.00 176 CYS A C 1
ATOM 1335 O O . CYS A 1 176 ? -18.286 -0.980 15.117 1.00 88.00 176 CYS A O 1
ATOM 1337 N N . TRP A 1 177 ? -19.451 -1.933 16.781 1.00 88.25 177 TRP A N 1
ATOM 1338 C CA . TRP A 1 177 ? -18.360 -1.951 17.756 1.00 88.25 177 TRP A CA 1
ATOM 1339 C C . TRP A 1 177 ? -18.121 -3.361 18.290 1.00 88.25 177 TRP A C 1
ATOM 1341 O O . TRP A 1 177 ? -19.001 -4.220 18.265 1.00 88.25 177 TRP A O 1
ATOM 1351 N N . VAL A 1 178 ? -16.917 -3.603 18.804 1.00 89.88 178 VAL A N 1
ATOM 1352 C CA . VAL A 1 178 ? -16.591 -4.853 19.498 1.00 89.88 178 VAL A CA 1
ATOM 1353 C C . VAL A 1 178 ? -17.295 -4.841 20.852 1.00 89.88 178 VAL A C 1
ATOM 1355 O O . VAL A 1 178 ? -16.973 -4.018 21.706 1.00 89.88 178 VAL A O 1
ATOM 1358 N N . SER A 1 179 ? -18.264 -5.732 21.056 1.00 89.00 179 SER A N 1
ATOM 1359 C CA . SER A 1 179 ? -18.954 -5.864 22.341 1.00 89.00 179 SER A CA 1
ATOM 1360 C C . SER A 1 179 ? -18.143 -6.724 23.304 1.00 89.00 179 SER A C 1
ATOM 1362 O O . SER A 1 179 ? -17.901 -6.324 24.438 1.00 89.00 179 SER A O 1
ATOM 1364 N N . THR A 1 180 ? -17.734 -7.914 22.865 1.00 89.50 180 THR A N 1
ATOM 1365 C CA . THR A 1 180 ? -16.885 -8.836 23.630 1.00 89.50 180 THR A CA 1
ATOM 1366 C C . THR A 1 180 ? -16.035 -9.654 22.665 1.00 89.50 180 THR A C 1
ATOM 1368 O O . THR A 1 180 ? -16.410 -9.843 21.511 1.00 89.50 180 THR A O 1
ATOM 1371 N N . TYR A 1 181 ? -14.881 -10.143 23.106 1.00 92.56 181 TYR A N 1
ATOM 1372 C CA . TYR A 1 181 ? -14.099 -11.107 22.338 1.00 92.56 181 TYR A CA 1
ATOM 1373 C C . TYR A 1 181 ? -13.321 -12.026 23.273 1.00 92.56 181 TYR A C 1
ATOM 1375 O O . TYR A 1 181 ? -12.980 -11.664 24.398 1.00 92.56 181 TYR A O 1
ATOM 1383 N N . THR A 1 182 ? -13.063 -13.234 22.795 1.00 92.25 182 THR A N 1
ATOM 1384 C CA . THR A 1 182 ? -12.255 -14.257 23.448 1.00 92.25 182 THR A CA 1
ATOM 1385 C C . THR A 1 182 ? -11.165 -14.722 22.483 1.00 92.25 182 THR A C 1
ATOM 1387 O O . THR A 1 182 ? -11.060 -14.254 21.353 1.00 92.25 182 THR A O 1
ATOM 1390 N N . ASN A 1 183 ? -10.353 -15.686 22.907 1.00 90.00 183 ASN A N 1
ATOM 1391 C CA . ASN A 1 183 ? -9.356 -16.316 22.042 1.00 90.00 183 ASN A CA 1
ATOM 1392 C C . ASN A 1 183 ? -9.965 -17.117 20.879 1.00 90.00 183 ASN A C 1
ATOM 1394 O O . ASN A 1 183 ? -9.245 -17.489 19.956 1.00 90.00 183 ASN A O 1
ATOM 1398 N N . THR A 1 184 ? -11.266 -17.409 20.906 1.00 88.88 184 THR A N 1
ATOM 1399 C CA . THR A 1 184 ? -11.922 -18.247 19.893 1.00 88.88 184 THR A CA 1
ATOM 1400 C C . THR A 1 184 ? -12.990 -17.512 19.097 1.00 88.88 184 THR A C 1
ATOM 1402 O O . THR A 1 184 ? -13.206 -17.871 17.944 1.00 88.88 184 THR A O 1
ATOM 1405 N N . ASN A 1 185 ? -13.626 -16.484 19.657 1.00 89.62 185 ASN A N 1
ATOM 1406 C CA . ASN A 1 185 ? -14.705 -15.752 18.998 1.00 89.62 185 ASN A CA 1
ATOM 1407 C C . ASN A 1 185 ? -14.680 -14.250 19.294 1.00 89.62 185 ASN A C 1
ATOM 1409 O O . ASN A 1 185 ? -14.051 -13.786 20.243 1.00 89.62 185 ASN A O 1
ATOM 1413 N N . VAL A 1 186 ? -15.402 -13.494 18.479 1.00 91.25 186 VAL A N 1
ATOM 1414 C CA . VAL A 1 186 ? -15.676 -12.073 18.674 1.00 91.25 186 VAL A CA 1
ATOM 1415 C C . VAL A 1 186 ? -17.166 -11.821 18.500 1.00 91.25 186 VAL A C 1
ATOM 1417 O O . VAL A 1 186 ? -17.807 -12.414 17.639 1.00 91.25 186 VAL A O 1
ATOM 1420 N N . THR A 1 187 ? -17.706 -10.939 19.332 1.00 90.81 187 THR A N 1
ATOM 1421 C CA . THR A 1 187 ? -19.089 -10.477 19.285 1.00 90.81 187 THR A CA 1
ATOM 1422 C C . THR A 1 187 ? -19.098 -8.992 18.959 1.00 90.81 187 THR A C 1
ATOM 1424 O O . THR A 1 187 ? -18.602 -8.179 19.746 1.00 90.81 187 THR A O 1
ATOM 1427 N N . PHE A 1 188 ? -19.689 -8.620 17.829 1.00 91.81 188 PHE A N 1
ATOM 1428 C CA . PHE A 1 188 ? -19.901 -7.230 17.440 1.00 91.81 188 PHE A CA 1
ATOM 1429 C C . PHE A 1 188 ? -21.319 -6.795 17.767 1.00 91.81 188 PHE A C 1
ATOM 1431 O O . PHE A 1 188 ? -22.265 -7.483 17.405 1.00 91.81 188 PHE A O 1
ATOM 1438 N N . GLY A 1 189 ? -21.467 -5.642 18.414 1.00 91.00 189 GLY A N 1
ATOM 1439 C CA . GLY A 1 189 ? -22.746 -4.953 18.535 1.00 91.00 189 GLY A CA 1
ATOM 1440 C C . GLY A 1 189 ? -22.916 -4.004 17.356 1.00 91.00 189 GLY A C 1
ATOM 1441 O O . GLY A 1 189 ? -22.048 -3.167 17.113 1.00 91.00 189 GLY A O 1
ATOM 1442 N N . CYS A 1 190 ? -24.011 -4.137 16.614 1.00 89.94 190 CYS A N 1
ATOM 1443 C CA . CYS A 1 190 ? -24.272 -3.327 15.432 1.00 89.94 190 CYS A CA 1
ATOM 1444 C C . CYS A 1 190 ? -25.602 -2.571 15.553 1.00 89.94 190 CYS A C 1
ATOM 1446 O O . CYS A 1 190 ? -26.609 -3.140 15.992 1.00 89.94 190 CYS A O 1
ATOM 1448 N N . PRO A 1 191 ? -25.656 -1.298 15.129 1.00 87.75 191 PRO A N 1
ATOM 1449 C CA . PRO A 1 191 ? -26.910 -0.580 14.979 1.00 87.75 191 PRO A CA 1
ATOM 1450 C C . PRO A 1 191 ? -27.650 -1.062 13.726 1.00 87.75 191 PRO A C 1
ATOM 1452 O O . PRO A 1 191 ? -27.044 -1.521 12.759 1.00 87.75 191 PRO A O 1
ATOM 1455 N N . LEU A 1 192 ? -28.969 -0.868 13.688 1.00 81.06 192 LEU A N 1
ATOM 1456 C CA . LEU A 1 192 ? -29.786 -1.230 12.523 1.00 81.06 192 LEU A CA 1
ATOM 1457 C C . LEU A 1 192 ? -29.367 -0.462 11.251 1.00 81.06 192 LEU A C 1
ATOM 1459 O O . LEU A 1 192 ? -29.518 -0.959 10.138 1.00 81.06 192 LEU A O 1
ATOM 1463 N N . SER A 1 193 ? -28.757 0.720 11.404 1.00 77.19 193 SER A N 1
ATOM 1464 C CA . SER A 1 193 ? -28.171 1.476 10.291 1.00 77.19 193 SER A CA 1
ATOM 1465 C C . SER A 1 193 ? -27.058 0.716 9.565 1.00 77.19 193 SER A C 1
ATOM 1467 O O . SER A 1 193 ? -26.891 0.921 8.363 1.00 77.19 193 SER A O 1
ATOM 1469 N N . ALA A 1 194 ? -26.334 -0.186 10.235 1.00 81.38 194 ALA A N 1
ATOM 1470 C CA . ALA A 1 194 ? -25.283 -0.985 9.603 1.00 81.38 194 ALA A CA 1
ATOM 1471 C C . ALA A 1 194 ? -25.825 -1.881 8.472 1.00 81.38 194 ALA A C 1
ATOM 1473 O O . ALA A 1 194 ? -25.096 -2.175 7.530 1.00 81.38 194 ALA A O 1
ATOM 1474 N N . LEU A 1 195 ? -27.113 -2.247 8.517 1.00 76.62 195 LEU A N 1
ATOM 1475 C CA . LEU A 1 195 ? -27.773 -3.012 7.454 1.00 76.62 195 LEU A CA 1
ATOM 1476 C C . LEU A 1 195 ? -28.251 -2.134 6.284 1.00 76.62 195 LEU A C 1
ATOM 1478 O O . LEU A 1 195 ? -28.348 -2.622 5.165 1.00 76.62 195 LEU A O 1
ATOM 1482 N N . VAL A 1 196 ? -28.508 -0.840 6.524 1.00 67.56 196 VAL A N 1
ATOM 1483 C CA . VAL A 1 196 ? -29.279 0.031 5.608 1.00 67.56 196 VAL A CA 1
ATOM 1484 C C . VAL A 1 196 ? -28.430 1.073 4.857 1.00 67.56 196 VAL A C 1
ATOM 1486 O O . VAL A 1 196 ? -28.819 1.597 3.812 1.00 67.56 196 VAL A O 1
ATOM 1489 N N . THR A 1 197 ? -27.244 1.421 5.364 1.00 55.62 197 THR A N 1
ATOM 1490 C CA . THR A 1 197 ? -26.544 2.666 4.971 1.00 55.62 197 THR A CA 1
ATOM 1491 C C . THR A 1 197 ? -25.997 2.689 3.528 1.00 55.62 197 THR A C 1
ATOM 1493 O O . THR A 1 197 ? -25.664 3.761 3.021 1.00 55.62 197 THR A O 1
ATOM 1496 N N . ARG A 1 198 ? -25.945 1.568 2.792 1.00 54.03 198 ARG A N 1
ATOM 1497 C CA . ARG A 1 198 ? -25.271 1.534 1.475 1.00 54.03 198 ARG A CA 1
ATOM 1498 C C . ARG A 1 198 ? -26.123 1.942 0.265 1.00 54.03 198 ARG A C 1
ATOM 1500 O O . ARG A 1 198 ? -25.578 2.096 -0.823 1.00 54.03 198 ARG A O 1
ATOM 1507 N N . ALA A 1 199 ? -27.425 2.188 0.418 1.00 47.06 199 ALA A N 1
ATOM 1508 C CA . ALA A 1 199 ? -28.270 2.550 -0.726 1.00 47.06 199 ALA A CA 1
ATOM 1509 C C . ALA A 1 199 ? -28.134 4.017 -1.202 1.00 47.06 199 ALA A C 1
ATOM 1511 O O . ALA A 1 199 ? -28.685 4.362 -2.247 1.00 47.06 199 ALA A O 1
ATOM 1512 N N . ALA A 1 200 ? -27.449 4.899 -0.457 1.00 40.16 200 ALA A N 1
ATOM 1513 C CA . ALA A 1 200 ? -27.590 6.350 -0.646 1.00 40.16 200 ALA A CA 1
ATOM 1514 C C . ALA A 1 200 ? -26.404 7.093 -1.298 1.00 40.16 200 ALA A C 1
ATOM 1516 O O . ALA A 1 200 ? -26.610 8.219 -1.746 1.00 40.16 200 ALA A O 1
ATOM 1517 N N . THR A 1 201 ? -25.186 6.537 -1.369 1.00 38.34 201 THR A N 1
ATOM 1518 C CA . THR A 1 201 ? -23.989 7.365 -1.666 1.00 38.34 201 THR A CA 1
ATOM 1519 C C . THR A 1 201 ? -23.137 6.961 -2.866 1.00 38.34 201 THR A C 1
ATOM 1521 O O . THR A 1 201 ? -22.238 7.719 -3.222 1.00 38.34 201 THR A O 1
ATOM 1524 N N . THR A 1 202 ? -23.406 5.851 -3.557 1.00 37.44 202 THR A N 1
ATOM 1525 C CA . THR A 1 202 ? -22.623 5.471 -4.750 1.00 37.44 202 THR A CA 1
ATOM 1526 C C . THR A 1 202 ? -23.530 5.106 -5.922 1.00 37.44 202 THR A C 1
ATOM 1528 O O . THR A 1 202 ? -24.408 4.255 -5.828 1.00 37.44 202 THR A O 1
ATOM 1531 N N . SER A 1 203 ? -23.332 5.789 -7.051 1.00 38.75 203 SER A N 1
ATOM 1532 C CA . SER A 1 203 ? -24.081 5.597 -8.297 1.00 38.75 203 SER A CA 1
ATOM 1533 C C . SER A 1 203 ? -23.681 4.340 -9.079 1.00 38.75 203 SER A C 1
ATOM 1535 O O . SER A 1 203 ? -24.115 4.186 -10.220 1.00 38.75 203 SER A O 1
ATOM 1537 N N . ASP A 1 204 ? -22.893 3.432 -8.503 1.00 37.06 204 ASP A N 1
ATOM 1538 C CA . ASP A 1 204 ? -22.451 2.208 -9.174 1.00 37.06 204 ASP A CA 1
ATOM 1539 C C . ASP A 1 204 ? -23.392 1.041 -8.879 1.00 37.06 204 ASP A C 1
ATOM 1541 O O . ASP A 1 204 ? -23.102 0.060 -8.196 1.00 37.06 204 ASP A O 1
ATOM 1545 N N . ARG A 1 205 ? -24.567 1.142 -9.504 1.00 44.59 205 ARG A N 1
ATOM 1546 C CA . ARG A 1 205 ? -25.399 -0.010 -9.844 1.00 44.59 205 ARG A CA 1
ATOM 1547 C C . ARG A 1 205 ? -24.625 -0.914 -10.805 1.00 44.59 205 ARG A C 1
ATOM 1549 O O . ARG A 1 205 ? -24.714 -0.711 -12.015 1.00 44.59 205 ARG A O 1
ATOM 1556 N N . ARG A 1 206 ? -23.933 -1.932 -10.285 1.00 46.66 206 ARG A N 1
ATOM 1557 C CA . ARG A 1 206 ? -23.798 -3.275 -10.894 1.00 46.66 206 ARG A CA 1
ATOM 1558 C C . ARG A 1 206 ? -22.838 -4.144 -10.082 1.00 46.66 206 ARG A C 1
ATOM 1560 O O . ARG A 1 206 ? -21.670 -4.185 -10.418 1.00 46.66 206 ARG A O 1
ATOM 1567 N N . VAL A 1 207 ? -23.372 -4.922 -9.136 1.00 40.12 207 VAL A N 1
ATOM 1568 C CA . VAL A 1 207 ? -23.179 -6.386 -9.053 1.00 40.12 207 VAL A CA 1
ATOM 1569 C C . VAL A 1 207 ? -24.393 -6.983 -8.303 1.00 40.12 207 VAL A C 1
ATOM 1571 O O . VAL A 1 207 ? -24.562 -6.780 -7.111 1.00 40.12 207 VAL A O 1
ATOM 1574 N N . LEU A 1 208 ? -25.252 -7.709 -9.035 1.00 44.22 208 LEU A N 1
ATOM 1575 C CA . LEU A 1 208 ? -26.209 -8.740 -8.568 1.00 44.22 208 LEU A CA 1
ATOM 1576 C C . LEU A 1 208 ? -27.397 -8.415 -7.623 1.00 44.22 208 LEU A C 1
ATOM 1578 O O . LEU A 1 208 ? -27.980 -9.352 -7.089 1.00 44.22 208 LEU A O 1
ATOM 1582 N N . GLN A 1 209 ? -27.901 -7.181 -7.528 1.00 43.66 209 GLN A N 1
ATOM 1583 C CA . GLN A 1 209 ? -29.311 -6.980 -7.125 1.00 43.66 209 GLN A CA 1
ATOM 1584 C C . GLN A 1 209 ? -30.227 -7.253 -8.328 1.00 43.66 209 GLN A C 1
ATOM 1586 O O . GLN A 1 209 ? -30.356 -6.426 -9.230 1.00 43.66 209 GLN A O 1
ATOM 1591 N N . THR A 1 210 ? -30.810 -8.452 -8.390 1.00 42.25 210 THR A N 1
ATOM 1592 C CA . THR A 1 210 ? -31.825 -8.810 -9.405 1.00 42.25 210 THR A CA 1
ATOM 1593 C C . THR A 1 210 ? -33.256 -8.555 -8.931 1.00 42.25 210 THR A C 1
ATOM 1595 O O . THR A 1 210 ? -34.167 -8.560 -9.756 1.00 42.25 210 THR A O 1
ATOM 1598 N N . SER A 1 211 ? -33.452 -8.236 -7.649 1.00 49.81 211 SER A N 1
ATOM 1599 C CA . SER A 1 211 ? -34.713 -7.731 -7.109 1.00 49.81 211 SER A CA 1
ATOM 1600 C C . SER A 1 211 ? -34.486 -6.343 -6.506 1.00 49.81 211 SER A C 1
ATOM 1602 O O . SER A 1 211 ? -33.428 -6.066 -5.945 1.00 49.81 211 SER A O 1
ATOM 1604 N N . THR A 1 212 ? -35.442 -5.435 -6.678 1.00 56.12 212 THR A N 1
ATOM 1605 C CA . THR A 1 212 ? -35.396 -4.063 -6.147 1.00 56.12 212 THR A CA 1
ATOM 1606 C C . THR A 1 212 ? -35.582 -3.986 -4.628 1.00 56.12 212 THR A C 1
ATOM 1608 O O . THR A 1 212 ? -35.526 -2.885 -4.081 1.00 56.12 212 THR A O 1
ATOM 1611 N N . ASP A 1 213 ? -35.764 -5.133 -3.964 1.00 63.88 213 ASP A N 1
ATOM 1612 C CA . ASP A 1 213 ? -36.405 -5.225 -2.649 1.00 63.88 213 ASP A CA 1
ATOM 1613 C C . ASP A 1 213 ? -35.525 -5.937 -1.594 1.00 63.88 213 ASP A C 1
ATOM 1615 O O . ASP A 1 213 ? -36.004 -6.230 -0.498 1.00 63.88 213 ASP A O 1
ATOM 1619 N N . SER A 1 214 ? -34.246 -6.219 -1.895 1.00 67.62 214 SER A N 1
ATOM 1620 C CA . SER A 1 214 ? -33.301 -6.817 -0.934 1.00 67.62 214 SER A CA 1
ATOM 1621 C C . SER A 1 214 ? -32.027 -5.991 -0.736 1.00 67.62 214 SER A C 1
ATOM 1623 O O . SER A 1 214 ? -31.431 -5.472 -1.685 1.00 67.62 214 SER A O 1
ATOM 1625 N N . GLU A 1 215 ? -31.598 -5.858 0.521 1.00 72.56 215 GLU A N 1
ATOM 1626 C CA . GLU A 1 215 ? -30.316 -5.257 0.906 1.00 72.56 215 GLU A CA 1
ATOM 1627 C C . GLU A 1 215 ? -29.372 -6.353 1.409 1.00 72.56 215 GLU A C 1
ATOM 1629 O O . GLU A 1 215 ? -29.715 -7.135 2.297 1.00 72.56 215 GLU A O 1
ATOM 1634 N N . LEU A 1 216 ? -28.185 -6.417 0.798 1.00 76.94 216 LEU A N 1
ATOM 1635 C CA . LEU A 1 216 ? -27.164 -7.421 1.069 1.00 76.94 216 LEU A CA 1
ATOM 1636 C C . LEU A 1 216 ? -25.984 -6.786 1.805 1.00 76.94 216 LEU A C 1
ATOM 1638 O O . LEU A 1 216 ? -25.359 -5.863 1.278 1.00 76.94 216 LEU A O 1
ATOM 1642 N N . VAL A 1 217 ? -25.622 -7.339 2.964 1.00 81.56 217 VAL A N 1
ATOM 1643 C CA . VAL A 1 217 ? -24.426 -6.937 3.714 1.00 81.56 217 VAL A CA 1
ATOM 1644 C C . VAL A 1 217 ? -23.595 -8.161 4.083 1.00 81.56 217 VAL A C 1
ATOM 1646 O O . VAL A 1 217 ? -24.116 -9.209 4.467 1.00 81.56 217 VAL A O 1
ATOM 1649 N N . GLN A 1 218 ? -22.278 -8.033 3.937 1.00 83.81 218 GLN A N 1
ATOM 1650 C CA . GLN A 1 218 ? -21.318 -9.087 4.235 1.00 83.81 218 GLN A CA 1
ATOM 1651 C C . GLN A 1 218 ? -20.295 -8.579 5.248 1.00 83.81 218 GLN A C 1
ATOM 1653 O O . GLN A 1 218 ? -19.541 -7.653 4.947 1.00 83.81 218 GLN A O 1
ATOM 1658 N N . PHE A 1 219 ? -20.274 -9.220 6.409 1.00 85.25 219 PHE A N 1
ATOM 1659 C CA . PHE A 1 219 ? -19.398 -8.962 7.541 1.00 85.25 219 PHE A CA 1
ATOM 1660 C C . PHE A 1 219 ? -18.238 -9.964 7.570 1.00 85.25 219 PHE A C 1
ATOM 1662 O O . PHE A 1 219 ? -18.331 -11.085 7.052 1.00 85.25 219 PHE A O 1
ATOM 1669 N N . SER A 1 220 ? -17.114 -9.508 8.109 1.00 85.25 220 SER A N 1
ATOM 1670 C CA . SER A 1 220 ? -15.945 -10.320 8.417 1.00 85.25 220 SER A CA 1
ATOM 1671 C C . SER A 1 220 ? -15.104 -9.619 9.485 1.00 85.25 220 SER A C 1
ATOM 1673 O O . SER A 1 220 ? -15.144 -8.396 9.633 1.00 85.25 220 SER A O 1
ATOM 1675 N N . THR A 1 221 ? -14.283 -10.380 10.196 1.00 84.62 221 THR A N 1
ATOM 1676 C CA . THR A 1 221 ? -13.316 -9.865 11.164 1.00 84.62 221 THR A CA 1
ATOM 1677 C C . THR A 1 221 ? -11.903 -9.870 10.600 1.00 84.62 221 THR A C 1
ATOM 1679 O O . THR A 1 221 ? -11.423 -10.895 10.105 1.00 84.62 221 THR A O 1
ATOM 1682 N N . VAL A 1 222 ? -11.197 -8.757 10.794 1.00 85.12 222 VAL A N 1
ATOM 1683 C CA . VAL A 1 222 ? -9.740 -8.654 10.637 1.00 85.12 222 VAL A CA 1
ATOM 1684 C C . VAL A 1 222 ? -9.096 -8.369 11.990 1.00 85.12 222 VAL A C 1
ATOM 1686 O O . VAL A 1 222 ? -9.689 -7.700 12.834 1.00 85.12 222 VAL A O 1
ATOM 1689 N N . LEU A 1 223 ? -7.876 -8.855 12.219 1.00 83.25 223 LEU A N 1
ATOM 1690 C CA . LEU A 1 223 ? -7.103 -8.428 13.383 1.00 83.25 223 LEU A CA 1
ATOM 1691 C C . LEU A 1 223 ? -6.436 -7.089 13.096 1.00 83.25 223 LEU A C 1
ATOM 1693 O O . LEU A 1 223 ? -5.609 -6.969 12.193 1.00 83.25 223 LEU A O 1
ATOM 1697 N N . ALA A 1 224 ? -6.798 -6.088 13.886 1.00 79.56 224 ALA A N 1
ATOM 1698 C CA . ALA A 1 224 ? -6.128 -4.807 13.919 1.00 79.56 224 ALA A CA 1
ATOM 1699 C C . ALA A 1 224 ? -5.072 -4.822 15.026 1.00 79.56 224 ALA A C 1
ATOM 1701 O O . ALA A 1 224 ? -5.299 -5.337 16.119 1.00 79.56 224 ALA A O 1
ATOM 1702 N N . ASN A 1 225 ? -3.917 -4.222 14.766 1.00 77.00 225 ASN A N 1
ATOM 1703 C CA . ASN A 1 225 ? -2.974 -3.917 15.830 1.00 77.00 225 ASN A CA 1
ATOM 1704 C C . ASN A 1 225 ? -3.278 -2.509 16.338 1.00 77.00 225 ASN A C 1
ATOM 1706 O O . ASN A 1 225 ? -3.149 -1.543 15.594 1.00 77.00 225 ASN A O 1
ATOM 1710 N N . ALA A 1 226 ? -3.633 -2.395 17.615 1.00 56.34 226 ALA A N 1
ATOM 1711 C CA . ALA A 1 226 ? -3.505 -1.188 18.419 1.00 56.34 226 ALA A CA 1
ATOM 1712 C C . ALA A 1 226 ? -2.021 -0.938 18.720 1.00 56.34 226 ALA A C 1
ATOM 1714 O O . ALA A 1 226 ? -1.597 -0.818 19.860 1.00 56.34 226 ALA A O 1
ATOM 1715 N N . MET A 1 227 ? -1.205 -0.872 17.674 1.00 50.53 227 MET A N 1
ATOM 1716 C CA . MET A 1 227 ? -0.169 0.141 17.691 1.00 50.53 227 MET A CA 1
ATOM 1717 C C . MET A 1 227 ? -0.936 1.434 17.436 1.00 50.53 227 MET A C 1
ATOM 1719 O O . MET A 1 227 ? -1.852 1.416 16.603 1.00 50.53 227 MET A O 1
ATOM 1723 N N . SER A 1 228 ? -0.639 2.533 18.139 1.00 41.56 228 SER A N 1
ATOM 1724 C CA . SER A 1 228 ? -1.150 3.804 17.633 1.00 41.56 228 SER A CA 1
ATOM 1725 C C . SER A 1 228 ? -0.750 3.838 16.155 1.00 41.56 228 SER A C 1
ATOM 1727 O O . SER A 1 228 ? 0.405 3.502 15.845 1.00 41.56 228 SER A O 1
ATOM 1729 N N . PRO A 1 229 ? -1.661 4.144 15.212 1.00 39.56 229 PRO A N 1
ATOM 1730 C CA . PRO A 1 229 ? -1.171 4.670 13.958 1.00 39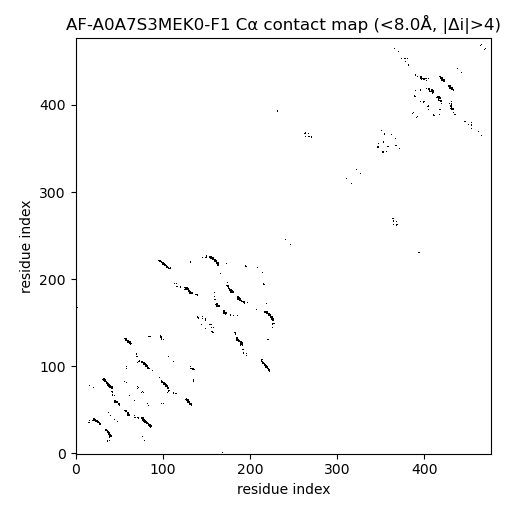.56 229 PRO A CA 1
ATOM 1731 C C . PRO A 1 229 ? -0.194 5.758 14.391 1.00 39.56 229 PRO A C 1
ATOM 1733 O O . PRO A 1 229 ? -0.537 6.642 15.172 1.00 39.56 229 PRO A O 1
ATOM 1736 N N . ILE A 1 230 ? 1.081 5.583 14.054 1.00 41.72 230 ILE A N 1
ATOM 1737 C CA . ILE A 1 230 ? 1.981 6.722 14.035 1.00 41.72 230 ILE A CA 1
ATOM 1738 C C . ILE A 1 230 ? 1.230 7.673 13.114 1.00 41.72 230 ILE A C 1
ATOM 1740 O O . ILE A 1 230 ? 1.022 7.309 11.949 1.00 41.72 230 ILE A O 1
ATOM 1744 N N . ASP A 1 231 ? 0.683 8.750 13.677 1.00 37.06 231 ASP A N 1
ATOM 1745 C CA . ASP A 1 231 ? -0.103 9.718 12.931 1.00 37.06 231 ASP A CA 1
ATOM 1746 C C . ASP A 1 231 ? 0.645 10.004 11.622 1.00 37.06 231 ASP A C 1
ATOM 1748 O O . ASP A 1 231 ? 1.837 10.317 11.617 1.00 37.06 231 ASP A O 1
ATOM 1752 N N . GLY A 1 232 ? -0.017 9.732 10.493 1.00 36.28 232 GLY A N 1
ATOM 1753 C CA . GLY A 1 232 ? 0.493 10.133 9.183 1.00 36.28 232 GLY A CA 1
ATOM 1754 C C . GLY A 1 232 ? 1.056 9.075 8.226 1.00 36.28 232 GLY A C 1
ATOM 1755 O O . GLY A 1 232 ? 1.550 9.479 7.176 1.00 36.28 232 GLY A O 1
ATOM 1756 N N . ILE A 1 233 ? 0.935 7.756 8.446 1.00 41.72 233 ILE A N 1
ATOM 1757 C CA . ILE A 1 233 ? 1.071 6.812 7.303 1.00 41.72 233 ILE A CA 1
ATOM 1758 C C . ILE A 1 233 ? -0.203 6.000 7.038 1.00 41.72 233 ILE A C 1
ATOM 1760 O O . ILE A 1 233 ? -0.242 4.792 7.285 1.00 41.72 233 ILE A O 1
ATOM 1764 N N . PRO A 1 234 ? -1.237 6.624 6.446 1.00 34.22 234 PRO A N 1
ATOM 1765 C CA . PRO A 1 234 ? -2.251 5.916 5.693 1.00 34.22 234 PRO A CA 1
ATOM 1766 C C . PRO A 1 234 ? -1.778 5.718 4.245 1.00 34.22 234 PRO A C 1
ATOM 1768 O O . PRO A 1 234 ? -1.680 6.651 3.452 1.00 34.22 234 PRO A O 1
ATOM 1771 N N . PHE A 1 235 ? -1.574 4.468 3.854 1.00 37.44 235 PHE A N 1
ATOM 1772 C CA . PHE A 1 235 ? -1.901 4.038 2.496 1.00 37.44 235 PHE A CA 1
ATOM 1773 C C . PHE A 1 235 ? -2.779 2.794 2.659 1.00 37.44 235 PHE A C 1
ATOM 1775 O O . PHE A 1 235 ? -2.245 1.794 3.138 1.00 37.44 235 PHE A O 1
ATOM 1782 N N . PRO A 1 236 ? -4.093 2.812 2.343 1.00 42.09 236 PRO A N 1
ATOM 1783 C CA . PRO A 1 236 ? -4.751 3.583 1.284 1.00 42.09 236 PRO A CA 1
ATOM 1784 C C . PRO A 1 236 ? -6.006 4.360 1.749 1.00 42.09 236 PRO A C 1
ATOM 1786 O O . PRO A 1 236 ? -6.953 3.777 2.266 1.00 42.09 236 PRO A O 1
ATOM 1789 N N . GLY A 1 237 ? -6.062 5.666 1.478 1.00 36.78 237 GLY A N 1
ATOM 1790 C CA . GLY A 1 237 ? -7.305 6.441 1.579 1.00 36.78 237 GLY A CA 1
ATOM 1791 C C . GLY A 1 237 ? -7.087 7.876 2.043 1.00 36.78 237 GLY A C 1
ATOM 1792 O O . GLY A 1 237 ? -7.057 8.134 3.236 1.00 36.78 237 GLY A O 1
ATOM 1793 N N . GLY A 1 238 ? -6.975 8.802 1.087 1.00 32.81 238 GLY A N 1
ATOM 1794 C CA . GLY A 1 238 ? -6.997 10.245 1.342 1.00 32.81 238 GLY A CA 1
ATOM 1795 C C . GLY A 1 238 ? -5.623 10.864 1.588 1.00 32.81 238 GLY A C 1
ATOM 1796 O O . GLY A 1 238 ? -5.196 11.028 2.722 1.00 32.81 238 GLY A O 1
ATOM 1797 N N . PHE A 1 239 ? -4.954 11.292 0.516 1.00 38.59 239 PHE A N 1
ATOM 1798 C CA . PHE A 1 239 ? -3.956 12.352 0.640 1.00 38.59 239 PHE A CA 1
ATOM 1799 C C . PHE A 1 239 ? -4.694 13.629 1.051 1.00 38.59 239 PHE A C 1
ATOM 1801 O O . PHE A 1 239 ? -5.312 14.277 0.201 1.00 38.59 239 PHE A O 1
ATOM 1808 N N . GLU A 1 240 ? -4.659 14.002 2.328 1.00 40.28 240 GLU A N 1
ATOM 1809 C CA . GLU A 1 240 ? -5.088 15.338 2.727 1.00 40.28 240 GLU A CA 1
ATOM 1810 C C . GLU A 1 240 ? -3.985 16.323 2.320 1.00 40.28 240 GLU A C 1
ATOM 1812 O O . GLU A 1 240 ? -2.955 16.515 2.961 1.00 40.28 240 GLU A O 1
ATOM 1817 N N . ILE A 1 241 ? -4.143 16.842 1.105 1.00 44.38 241 ILE A N 1
ATOM 1818 C CA . ILE A 1 241 ? -3.167 17.690 0.437 1.00 44.38 241 ILE A CA 1
ATOM 1819 C C . ILE A 1 241 ? -3.159 19.072 1.094 1.00 44.38 241 ILE A C 1
ATOM 1821 O O . ILE A 1 241 ? -4.063 19.883 0.880 1.00 44.38 241 ILE A O 1
ATOM 1825 N N . ASN A 1 242 ? -2.087 19.396 1.819 1.00 51.81 242 ASN A N 1
ATOM 1826 C CA . ASN A 1 242 ? -1.800 20.778 2.190 1.00 51.81 242 ASN A CA 1
ATOM 1827 C C . ASN A 1 242 ? -1.374 21.565 0.932 1.00 51.81 242 ASN A C 1
ATOM 1829 O O . ASN A 1 242 ? -0.216 21.562 0.500 1.00 51.81 242 ASN A O 1
ATOM 1833 N N . TRP A 1 243 ? -2.345 22.238 0.310 1.00 57.91 243 TRP A N 1
ATOM 1834 C CA . TRP A 1 243 ? -2.203 22.970 -0.954 1.00 57.91 243 TRP A CA 1
ATOM 1835 C C . TRP A 1 243 ? -1.154 24.098 -0.937 1.00 57.91 243 TRP A C 1
ATOM 1837 O O . TRP A 1 243 ? -0.829 24.631 -1.999 1.00 57.91 243 TRP A O 1
ATOM 1847 N N . GLY A 1 244 ? -0.632 24.503 0.226 1.00 67.44 244 GLY A N 1
ATOM 1848 C CA . GLY A 1 244 ? 0.413 25.526 0.333 1.00 67.44 244 GLY A CA 1
ATOM 1849 C C . GLY A 1 244 ? 1.791 25.008 -0.083 1.00 67.44 244 GLY A C 1
ATOM 1850 O O . GLY A 1 244 ? 2.412 25.543 -1.002 1.00 67.44 244 GLY A O 1
ATOM 1851 N N . VAL A 1 245 ? 2.245 23.931 0.560 1.00 62.25 245 VAL A N 1
ATOM 1852 C CA . VAL A 1 245 ? 3.580 23.341 0.351 1.00 62.25 245 VAL A CA 1
ATOM 1853 C C . VAL A 1 245 ? 3.634 22.546 -0.957 1.00 62.25 245 VAL A C 1
ATOM 1855 O O . VAL A 1 245 ? 4.614 22.610 -1.705 1.00 62.25 245 VAL A O 1
ATOM 1858 N N . GLN A 1 246 ? 2.539 21.873 -1.314 1.00 64.75 246 GLN A N 1
ATOM 1859 C CA . GLN A 1 246 ? 2.503 21.007 -2.494 1.00 64.75 246 GLN A CA 1
ATOM 1860 C C . GLN A 1 246 ? 2.551 21.758 -3.833 1.00 64.75 246 GLN A C 1
ATOM 1862 O O . GLN A 1 246 ? 3.004 21.196 -4.829 1.00 64.75 246 GLN A O 1
ATOM 1867 N N . LYS A 1 247 ? 2.183 23.047 -3.880 1.00 74.81 247 LYS A N 1
ATOM 1868 C CA . LYS A 1 247 ? 2.309 23.871 -5.099 1.00 74.81 247 LYS A CA 1
ATOM 1869 C C . LYS A 1 247 ? 3.750 23.982 -5.587 1.00 74.81 247 LYS A C 1
ATOM 1871 O O . LYS A 1 247 ? 3.987 23.983 -6.793 1.00 74.81 247 LYS A O 1
ATOM 1876 N N . ILE A 1 248 ? 4.705 24.069 -4.662 1.00 81.25 248 ILE A N 1
ATOM 1877 C CA . ILE A 1 248 ? 6.126 24.193 -5.001 1.00 81.25 248 ILE A CA 1
ATOM 1878 C C . ILE A 1 248 ? 6.622 22.879 -5.606 1.00 81.25 248 ILE A C 1
ATOM 1880 O O . ILE A 1 248 ? 7.243 22.885 -6.668 1.00 81.25 248 ILE A O 1
ATOM 1884 N N . VAL A 1 249 ? 6.275 21.754 -4.977 1.00 79.94 249 VAL A N 1
ATOM 1885 C CA . VAL A 1 249 ? 6.659 20.415 -5.442 1.00 79.94 249 VAL A CA 1
ATOM 1886 C C . VAL A 1 249 ? 6.026 20.103 -6.798 1.00 79.94 249 VAL A C 1
ATOM 1888 O O . VAL A 1 249 ? 6.720 19.671 -7.715 1.00 79.94 249 VAL A O 1
ATOM 1891 N N . LEU A 1 250 ? 4.734 20.391 -6.970 1.00 78.44 250 LEU A N 1
ATOM 1892 C CA . LEU A 1 250 ? 4.025 20.154 -8.226 1.00 78.44 250 LEU A CA 1
ATOM 1893 C C . LEU A 1 250 ? 4.566 21.034 -9.364 1.00 78.44 250 LEU A C 1
ATOM 1895 O O . LEU A 1 250 ? 4.723 20.563 -10.489 1.00 78.44 250 LEU A O 1
ATOM 1899 N N . SER A 1 251 ? 4.911 22.292 -9.071 1.00 86.50 251 SER A N 1
ATOM 1900 C CA . SER A 1 251 ? 5.559 23.197 -10.030 1.00 86.50 251 SER A CA 1
ATOM 1901 C C . SER A 1 251 ? 6.939 22.679 -10.450 1.00 86.50 251 SER A C 1
ATOM 1903 O O . SER A 1 251 ? 7.257 22.626 -11.643 1.00 86.50 251 SER A O 1
ATOM 1905 N N . PHE A 1 252 ? 7.741 22.207 -9.493 1.00 88.25 252 PHE A N 1
ATOM 1906 C CA . PHE A 1 252 ? 9.039 21.601 -9.775 1.00 88.25 252 PHE A CA 1
ATOM 1907 C C . PHE A 1 252 ? 8.906 20.326 -10.626 1.00 88.25 252 PHE A C 1
ATOM 1909 O O . PHE A 1 252 ? 9.567 20.196 -11.653 1.00 88.25 252 PHE A O 1
ATOM 1916 N N . LEU A 1 253 ? 7.991 19.419 -10.275 1.00 86.62 253 LEU A N 1
ATOM 1917 C CA . LEU A 1 253 ? 7.735 18.204 -11.055 1.00 86.62 253 LEU A CA 1
ATOM 1918 C C . LEU A 1 253 ? 7.230 18.521 -12.470 1.00 86.62 253 LEU A C 1
ATOM 1920 O O . LEU A 1 253 ? 7.678 17.904 -13.439 1.00 86.62 253 LEU A O 1
ATOM 1924 N N . SER A 1 254 ? 6.345 19.510 -12.619 1.00 89.94 254 SER A N 1
ATOM 1925 C CA . SER A 1 254 ? 5.832 19.936 -13.925 1.00 89.94 254 SER A CA 1
ATOM 1926 C C . SER A 1 254 ? 6.936 20.520 -14.809 1.00 89.94 254 SER A C 1
ATOM 1928 O O . SER A 1 254 ? 7.024 20.188 -15.991 1.00 89.94 254 SER A O 1
ATOM 1930 N N . THR A 1 255 ? 7.784 21.387 -14.252 1.00 94.12 255 THR A N 1
ATOM 1931 C CA . THR A 1 255 ? 8.906 21.997 -14.984 1.00 94.12 255 THR A CA 1
ATOM 1932 C C . THR A 1 255 ? 9.963 20.964 -15.361 1.00 94.12 255 THR A C 1
ATOM 1934 O O . THR A 1 255 ? 10.415 20.948 -16.507 1.00 94.12 255 THR A O 1
ATOM 1937 N N . LEU A 1 256 ? 10.290 20.039 -14.456 1.00 92.06 256 LEU A N 1
ATOM 1938 C CA . LEU A 1 256 ? 11.200 18.931 -14.731 1.00 92.06 256 LEU A CA 1
ATOM 1939 C C . LEU A 1 256 ? 10.679 18.043 -15.868 1.00 92.06 256 LEU A C 1
ATOM 1941 O O . LEU A 1 256 ? 11.403 17.760 -16.823 1.00 92.06 256 LEU A O 1
ATOM 1945 N N . THR A 1 257 ? 9.406 17.651 -15.802 1.00 90.44 257 THR A N 1
ATOM 1946 C CA . THR A 1 257 ? 8.770 16.813 -16.829 1.00 90.44 257 THR A CA 1
ATOM 1947 C C . THR A 1 257 ? 8.783 17.509 -18.189 1.00 90.44 257 THR A C 1
ATOM 1949 O O . THR A 1 257 ? 9.100 16.887 -19.203 1.00 90.44 257 THR A O 1
ATOM 1952 N N . PHE A 1 258 ? 8.514 18.817 -18.220 1.00 95.12 258 PHE A N 1
ATOM 1953 C CA . PHE A 1 258 ? 8.577 19.608 -19.446 1.00 95.12 258 PHE A CA 1
ATOM 1954 C C . PHE A 1 258 ? 9.982 19.612 -20.068 1.00 95.12 258 PHE A C 1
ATOM 1956 O O . PHE A 1 258 ? 10.114 19.390 -21.272 1.00 95.12 258 PHE A O 1
ATOM 1963 N N . ILE A 1 259 ? 11.035 19.794 -19.262 1.00 94.12 259 ILE A N 1
ATOM 1964 C CA . ILE A 1 259 ? 12.432 19.758 -19.732 1.00 94.12 259 ILE A CA 1
ATOM 1965 C C . ILE A 1 259 ? 12.784 18.375 -20.296 1.00 94.12 259 ILE A C 1
ATOM 1967 O O . ILE A 1 259 ? 13.383 18.285 -21.370 1.00 94.12 259 ILE A O 1
ATOM 1971 N N . ILE A 1 260 ? 12.376 17.301 -19.615 1.00 92.81 260 ILE A N 1
ATOM 1972 C CA . ILE A 1 260 ? 12.626 15.919 -20.046 1.00 92.81 260 ILE A CA 1
ATOM 1973 C C . ILE A 1 260 ? 11.975 15.637 -21.405 1.00 92.81 260 ILE A C 1
ATOM 1975 O O . ILE A 1 260 ? 12.624 15.105 -22.311 1.00 92.81 260 ILE A O 1
ATOM 1979 N N . VAL A 1 261 ? 10.706 16.024 -21.562 1.00 92.00 261 VAL A N 1
ATOM 1980 C CA . VAL A 1 261 ? 9.947 15.832 -22.805 1.00 92.00 261 VAL A CA 1
ATOM 1981 C C . VAL A 1 261 ? 10.523 16.684 -23.934 1.00 92.00 261 VAL A C 1
ATOM 1983 O O . VAL A 1 261 ? 10.715 16.180 -25.041 1.00 92.00 261 VAL A O 1
ATOM 1986 N N . LEU A 1 262 ? 10.849 17.952 -23.670 1.00 94.38 262 LEU A N 1
ATOM 1987 C CA . LEU A 1 262 ? 11.440 18.841 -24.668 1.00 94.38 262 LEU A CA 1
ATOM 1988 C C . LEU A 1 262 ? 12.795 18.312 -25.152 1.00 94.38 262 LEU A C 1
ATOM 1990 O O . LEU A 1 262 ? 13.025 18.238 -26.360 1.00 94.38 262 LEU A O 1
ATOM 1994 N N . GLY A 1 263 ? 13.665 17.887 -24.233 1.00 90.38 263 GLY A N 1
ATOM 1995 C CA . GLY A 1 263 ? 14.952 17.293 -24.584 1.00 90.38 263 GLY A CA 1
ATOM 1996 C C . GLY A 1 263 ? 14.803 15.987 -25.368 1.00 90.38 263 GLY A C 1
ATOM 1997 O O . GLY A 1 263 ? 15.529 15.777 -26.337 1.00 90.38 263 GLY A O 1
ATOM 1998 N N . PHE A 1 264 ? 13.794 15.166 -25.056 1.00 91.25 264 PHE A N 1
ATOM 1999 C CA . PHE A 1 264 ? 13.495 13.957 -25.827 1.00 91.25 264 PHE A CA 1
ATOM 2000 C C . PHE A 1 264 ? 13.033 14.282 -27.256 1.00 91.25 264 PHE A C 1
ATOM 2002 O O . PHE A 1 264 ? 13.476 13.645 -28.211 1.00 91.25 264 PHE A O 1
ATOM 2009 N N . ILE A 1 265 ? 12.180 15.301 -27.428 1.00 91.12 265 ILE A N 1
ATOM 2010 C CA . ILE A 1 265 ? 11.737 15.767 -28.751 1.00 91.12 265 ILE A CA 1
ATOM 2011 C C . ILE A 1 265 ? 12.924 16.292 -29.564 1.00 91.12 265 ILE A C 1
ATOM 2013 O O . ILE A 1 265 ? 13.037 15.962 -30.745 1.00 91.12 265 ILE A O 1
ATOM 2017 N N . ILE A 1 266 ? 13.809 17.084 -28.950 1.00 91.25 266 ILE A N 1
ATOM 2018 C CA . ILE A 1 266 ? 15.014 17.606 -29.608 1.00 91.25 266 ILE A CA 1
ATOM 2019 C C . ILE A 1 266 ? 15.927 16.449 -30.019 1.00 91.25 266 ILE A C 1
ATOM 2021 O O . ILE A 1 266 ? 16.271 16.353 -31.193 1.00 91.25 266 ILE A O 1
ATOM 2025 N N . ALA A 1 267 ? 16.239 15.528 -29.102 1.00 87.94 267 ALA A N 1
ATOM 2026 C CA . ALA A 1 267 ? 17.082 14.368 -29.386 1.00 87.94 267 ALA A CA 1
ATOM 2027 C C . ALA A 1 267 ? 16.511 13.508 -30.524 1.00 87.94 267 ALA A C 1
ATOM 2029 O O . ALA A 1 267 ? 17.247 13.081 -31.411 1.00 87.94 267 ALA A O 1
ATOM 2030 N N . ARG A 1 268 ? 15.187 13.305 -30.550 1.00 87.25 268 ARG A N 1
ATOM 2031 C CA . ARG A 1 268 ? 14.503 12.569 -31.620 1.00 87.25 268 ARG A CA 1
ATOM 2032 C C . ARG A 1 268 ? 14.535 13.303 -32.958 1.00 87.25 268 ARG A C 1
ATOM 2034 O O . ARG A 1 268 ? 14.689 12.665 -33.994 1.00 87.25 268 ARG A O 1
ATOM 2041 N N . ARG A 1 269 ? 14.376 14.629 -32.959 1.00 88.94 269 ARG A N 1
ATOM 2042 C CA . ARG A 1 269 ? 14.490 15.433 -34.185 1.00 88.94 269 ARG A CA 1
ATOM 2043 C C . ARG A 1 269 ? 15.908 15.397 -34.744 1.00 88.94 269 ARG A C 1
ATOM 2045 O O . ARG A 1 269 ? 16.053 15.252 -35.952 1.00 88.94 269 ARG A O 1
ATOM 2052 N N . THR A 1 270 ? 16.921 15.481 -33.886 1.00 86.62 270 THR A N 1
ATOM 2053 C CA . THR A 1 270 ? 18.325 15.355 -34.293 1.00 86.62 270 THR A CA 1
ATOM 2054 C C . THR A 1 270 ? 18.604 13.977 -34.893 1.00 86.62 270 THR A C 1
ATOM 2056 O O . THR A 1 270 ? 19.139 13.907 -35.991 1.00 86.62 270 THR A O 1
ATOM 2059 N N . ASP A 1 271 ? 18.144 12.900 -34.246 1.00 85.31 271 ASP A N 1
ATOM 2060 C CA . ASP A 1 271 ? 18.303 11.518 -34.738 1.00 85.31 271 ASP A CA 1
ATOM 2061 C C . ASP A 1 271 ? 17.633 11.314 -36.113 1.00 85.31 271 ASP A C 1
ATOM 2063 O O . ASP A 1 271 ? 18.191 10.683 -37.010 1.00 85.31 271 ASP A O 1
ATOM 2067 N N . ASN A 1 272 ? 16.451 11.906 -36.324 1.00 85.06 272 ASN A N 1
ATOM 2068 C CA . ASN A 1 272 ? 15.787 11.886 -37.630 1.00 85.06 272 ASN A CA 1
ATOM 2069 C C . ASN A 1 272 ? 16.579 12.651 -38.701 1.00 85.06 272 ASN A C 1
ATOM 2071 O O . ASN A 1 272 ? 16.709 12.147 -39.814 1.00 85.06 272 ASN A O 1
ATOM 2075 N N . ARG A 1 273 ? 17.119 13.833 -38.372 1.00 85.38 273 ARG A N 1
ATOM 2076 C CA . ARG A 1 273 ? 17.897 14.646 -39.318 1.00 85.38 273 ARG A CA 1
ATOM 2077 C C . ARG A 1 273 ? 19.190 13.944 -39.731 1.00 85.38 273 ARG A C 1
ATOM 2079 O O . ARG A 1 273 ? 19.481 13.855 -40.916 1.00 85.38 273 ARG A O 1
ATOM 2086 N N . GLU A 1 274 ? 19.914 13.367 -38.774 1.00 82.62 274 GLU A N 1
ATOM 2087 C CA . GLU A 1 274 ? 21.123 12.577 -39.054 1.00 82.62 274 GLU A CA 1
ATOM 2088 C C . GLU A 1 274 ? 20.807 11.347 -39.919 1.00 82.62 274 GLU A C 1
ATOM 2090 O O . GLU A 1 274 ? 21.578 10.968 -40.806 1.00 82.62 274 GLU A O 1
ATOM 2095 N N . ARG A 1 275 ? 19.637 10.728 -39.713 1.00 79.88 275 ARG A N 1
ATOM 2096 C CA . ARG A 1 275 ? 19.188 9.614 -40.550 1.00 79.88 275 ARG A CA 1
ATOM 2097 C C . ARG A 1 275 ? 18.921 10.052 -41.991 1.00 79.88 275 ARG A C 1
ATOM 2099 O O . ARG A 1 275 ? 19.298 9.307 -42.894 1.00 79.88 275 ARG A O 1
ATOM 2106 N N . GLU A 1 276 ? 18.305 11.211 -42.204 1.00 83.38 276 GLU A N 1
ATOM 2107 C CA . GLU A 1 276 ? 18.058 11.784 -43.536 1.00 83.38 276 GLU A CA 1
ATOM 2108 C C . GLU A 1 276 ? 19.374 12.134 -44.251 1.00 83.38 276 GLU A C 1
ATOM 2110 O O . GLU A 1 276 ? 19.603 11.644 -45.358 1.00 83.38 276 GLU A O 1
ATOM 2115 N N . GLU A 1 277 ? 20.294 12.837 -43.582 1.00 80.94 277 GLU A N 1
ATOM 2116 C CA . GLU A 1 277 ? 21.622 13.181 -44.122 1.00 80.94 277 GLU A CA 1
ATOM 2117 C C . GLU A 1 277 ? 22.423 11.920 -44.510 1.00 80.94 277 GLU A C 1
ATOM 2119 O O . GLU A 1 277 ? 23.009 11.846 -45.591 1.00 80.94 277 GLU A O 1
ATOM 2124 N N . SER A 1 278 ? 22.374 10.860 -43.690 1.00 75.50 278 SER A N 1
ATOM 2125 C CA . SER A 1 278 ? 23.055 9.590 -43.996 1.00 75.50 278 SER A CA 1
ATOM 2126 C C . SER A 1 278 ? 22.494 8.865 -45.229 1.00 75.50 278 SER A C 1
ATOM 2128 O O . SER A 1 278 ? 23.185 8.050 -45.852 1.00 75.50 278 SER A O 1
ATOM 2130 N N . VAL A 1 279 ? 21.220 9.101 -45.559 1.00 74.88 279 VAL A N 1
ATOM 2131 C CA . VAL A 1 279 ? 20.564 8.540 -46.744 1.00 74.88 279 VAL A CA 1
ATOM 2132 C C . VAL A 1 279 ? 20.970 9.352 -47.967 1.00 74.88 279 VAL A C 1
ATOM 2134 O O . VAL A 1 279 ? 21.384 8.749 -48.957 1.00 74.88 279 VAL A O 1
ATOM 2137 N N . GLU A 1 280 ? 20.945 10.682 -47.883 1.00 78.81 280 GLU A N 1
ATOM 2138 C CA . GLU A 1 280 ? 21.395 11.573 -48.958 1.00 78.81 280 GLU A CA 1
ATOM 2139 C C . GLU A 1 280 ? 22.862 11.335 -49.327 1.00 78.81 280 GLU A C 1
ATOM 2141 O O . GLU A 1 280 ? 23.152 11.073 -50.493 1.00 78.81 280 GLU A O 1
ATOM 2146 N N . GLU A 1 281 ? 23.771 11.271 -48.350 1.00 77.25 281 GLU A N 1
ATOM 2147 C CA . GLU A 1 281 ? 25.193 10.996 -48.595 1.00 77.25 281 GLU A CA 1
ATOM 2148 C C . GLU A 1 281 ? 25.400 9.612 -49.244 1.00 77.25 281 GLU A C 1
ATOM 2150 O O . GLU A 1 281 ? 26.235 9.427 -50.135 1.00 77.25 281 GLU A O 1
ATOM 2155 N N . LYS A 1 282 ? 24.604 8.607 -48.848 1.00 72.50 282 LYS A N 1
ATOM 2156 C CA . LYS A 1 282 ? 24.611 7.287 -49.502 1.00 72.50 282 LYS A CA 1
ATOM 2157 C C . LYS A 1 282 ? 24.089 7.354 -50.933 1.00 72.50 282 LYS A C 1
ATOM 2159 O O . LYS A 1 282 ? 24.625 6.643 -51.786 1.00 72.50 282 LYS A O 1
ATOM 2164 N N . HIS A 1 283 ? 23.057 8.150 -51.203 1.00 73.94 283 HIS A N 1
ATOM 2165 C CA . HIS A 1 283 ? 22.533 8.358 -52.551 1.00 73.94 283 HIS A CA 1
ATOM 2166 C C . HIS A 1 283 ? 23.538 9.097 -53.431 1.00 73.94 283 HIS A C 1
ATOM 2168 O O . HIS A 1 283 ? 23.765 8.657 -54.554 1.00 73.94 283 HIS A O 1
ATOM 2174 N N . GLU A 1 284 ? 24.211 10.121 -52.911 1.00 81.25 284 GLU A N 1
ATOM 2175 C CA . GLU A 1 284 ? 25.259 10.857 -53.615 1.00 81.25 284 GLU A CA 1
ATOM 2176 C C . GLU A 1 284 ? 26.469 9.962 -53.905 1.00 81.25 284 GLU A C 1
ATOM 2178 O O . GLU A 1 284 ? 26.891 9.849 -55.053 1.00 81.25 284 GLU A O 1
ATOM 2183 N N . LYS A 1 285 ? 26.968 9.207 -52.916 1.00 75.44 285 LYS A N 1
ATOM 2184 C CA . LYS A 1 285 ? 28.057 8.235 -53.126 1.00 75.44 285 LYS A CA 1
ATOM 2185 C C . LYS A 1 285 ? 27.667 7.131 -54.114 1.00 75.44 285 LYS A C 1
ATOM 2187 O O . LYS A 1 285 ? 28.513 6.682 -54.889 1.00 75.44 285 LYS A O 1
ATOM 2192 N N . ARG A 1 286 ? 26.406 6.677 -54.116 1.00 70.06 286 ARG A N 1
ATOM 2193 C CA . ARG A 1 286 ? 25.892 5.723 -55.118 1.00 70.06 286 ARG A CA 1
ATOM 2194 C C . ARG A 1 286 ? 25.799 6.356 -56.504 1.00 70.06 286 ARG A C 1
ATOM 2196 O O . ARG A 1 286 ? 26.217 5.711 -57.459 1.00 70.06 286 ARG A O 1
ATOM 2203 N N . ALA A 1 287 ? 25.319 7.591 -56.612 1.00 72.12 287 ALA A N 1
ATOM 2204 C CA . ALA A 1 287 ? 25.244 8.330 -57.867 1.00 72.12 287 ALA A CA 1
ATOM 2205 C C . ALA A 1 287 ? 26.642 8.609 -58.436 1.00 72.12 287 ALA A C 1
ATOM 2207 O O . ALA A 1 287 ? 26.873 8.357 -59.612 1.00 72.12 287 ALA A O 1
ATOM 2208 N N . ALA A 1 288 ? 27.606 9.011 -57.603 1.00 73.31 288 ALA A N 1
ATOM 2209 C CA . ALA A 1 288 ? 28.999 9.213 -57.995 1.00 73.31 288 ALA A CA 1
ATOM 2210 C C . ALA A 1 288 ? 29.668 7.909 -58.466 1.00 73.31 288 ALA A C 1
ATOM 2212 O O . ALA A 1 288 ? 30.368 7.910 -59.477 1.00 73.31 288 ALA A O 1
ATOM 2213 N N . ARG A 1 289 ? 29.415 6.770 -57.796 1.00 68.81 289 ARG A N 1
ATOM 2214 C CA . ARG A 1 289 ? 29.882 5.455 -58.277 1.00 68.81 289 ARG A CA 1
ATOM 2215 C C . ARG A 1 289 ? 29.227 5.055 -59.592 1.00 68.81 289 ARG A C 1
ATOM 2217 O O . ARG A 1 289 ? 29.922 4.544 -60.462 1.00 68.81 289 ARG A O 1
ATOM 2224 N N . PHE A 1 290 ? 27.923 5.282 -59.740 1.00 65.75 290 PHE A N 1
ATOM 2225 C CA . PHE A 1 290 ? 27.209 4.966 -60.975 1.00 65.75 290 PHE A CA 1
ATOM 2226 C C . PHE A 1 290 ? 27.727 5.822 -62.135 1.00 65.75 290 PHE A C 1
ATOM 2228 O O . PHE A 1 290 ? 27.993 5.284 -63.201 1.00 65.75 290 PHE A O 1
ATOM 2235 N N . ASN A 1 291 ? 27.982 7.112 -61.893 1.00 64.62 291 ASN A N 1
ATOM 2236 C CA . ASN A 1 291 ? 28.491 8.037 -62.902 1.00 64.62 291 ASN A CA 1
ATOM 2237 C C . ASN A 1 291 ? 29.947 7.724 -63.300 1.00 64.62 291 ASN A C 1
ATOM 2239 O O . ASN A 1 291 ? 30.292 7.778 -64.478 1.00 64.62 291 ASN A O 1
ATOM 2243 N N . LYS A 1 292 ? 30.787 7.306 -62.340 1.00 64.06 292 LYS A N 1
ATOM 2244 C CA . LYS A 1 292 ? 32.140 6.796 -62.621 1.00 64.06 292 LYS A CA 1
ATOM 2245 C C . LYS A 1 292 ? 32.095 5.500 -63.438 1.00 64.06 292 LYS A C 1
ATOM 2247 O O . LYS A 1 292 ? 32.859 5.345 -64.382 1.00 64.06 292 LYS A O 1
ATOM 2252 N N . TYR A 1 293 ? 31.156 4.604 -63.132 1.00 50.53 293 TYR A N 1
ATOM 2253 C CA . TYR A 1 293 ? 30.973 3.359 -63.880 1.00 50.53 293 TYR A CA 1
ATOM 2254 C C . TYR A 1 293 ? 30.424 3.590 -65.298 1.00 50.53 293 TYR A C 1
ATOM 2256 O O . TYR A 1 293 ? 30.766 2.851 -66.209 1.00 50.53 293 TYR A O 1
ATOM 2264 N N . THR A 1 294 ? 29.624 4.633 -65.531 1.00 56.22 294 THR A N 1
ATOM 2265 C CA . THR A 1 294 ? 29.169 4.992 -66.887 1.00 56.22 294 THR A CA 1
ATOM 2266 C C . THR A 1 294 ? 30.179 5.815 -67.689 1.00 56.22 294 THR A C 1
ATOM 2268 O O . THR A 1 294 ? 30.084 5.824 -68.911 1.00 56.22 294 THR A O 1
ATOM 2271 N N . SER A 1 295 ? 31.139 6.487 -67.041 1.00 53.56 295 SER A N 1
ATOM 2272 C CA . SER A 1 295 ? 32.174 7.279 -67.727 1.00 53.56 295 SER A CA 1
ATOM 2273 C C . SER A 1 295 ? 33.408 6.464 -68.133 1.00 53.56 295 SER A C 1
ATOM 2275 O O . SER A 1 295 ? 34.057 6.837 -69.104 1.00 53.56 295 SER A O 1
ATOM 2277 N N . ASP A 1 296 ? 33.719 5.370 -67.428 1.00 48.50 296 ASP A N 1
ATOM 2278 C CA . ASP A 1 296 ? 34.914 4.546 -67.695 1.00 48.50 296 ASP A CA 1
ATOM 2279 C C . ASP A 1 296 ? 34.614 3.234 -68.445 1.00 48.50 296 ASP A C 1
ATOM 2281 O O . ASP A 1 296 ? 35.536 2.513 -68.819 1.00 48.50 296 ASP A O 1
ATOM 2285 N N . VAL A 1 297 ? 33.348 2.913 -68.736 1.00 47.66 297 VAL A N 1
ATOM 2286 C CA . VAL A 1 297 ? 33.008 1.782 -69.622 1.00 47.66 297 VAL A CA 1
ATOM 2287 C C . VAL A 1 297 ? 32.949 2.280 -71.066 1.00 47.66 297 VAL A C 1
ATOM 2289 O O . VAL A 1 297 ? 31.906 2.319 -71.717 1.00 47.66 297 VAL A O 1
ATOM 2292 N N . TYR A 1 298 ? 34.115 2.677 -71.573 1.00 48.28 298 TYR A N 1
ATOM 2293 C CA . TYR A 1 298 ? 34.380 2.663 -73.004 1.00 48.28 298 TYR A CA 1
ATOM 2294 C C . TYR A 1 298 ? 34.610 1.189 -73.373 1.00 48.28 298 TYR A C 1
ATOM 2296 O O . TYR A 1 298 ? 35.610 0.590 -72.981 1.00 48.28 298 TYR A O 1
ATOM 2304 N N . TYR A 1 299 ? 33.636 0.578 -74.055 1.00 49.06 299 TYR A N 1
ATOM 2305 C CA . TYR A 1 299 ? 33.576 -0.863 -74.363 1.00 49.06 299 TYR A CA 1
ATOM 2306 C C . TYR A 1 299 ? 34.783 -1.411 -75.159 1.00 49.06 299 TYR A C 1
ATOM 2308 O O . TYR A 1 299 ? 34.875 -2.623 -75.344 1.00 49.06 299 TYR A O 1
ATOM 2316 N N . ASP A 1 300 ? 35.720 -0.556 -75.580 1.00 51.53 300 ASP A N 1
ATOM 2317 C CA . ASP A 1 300 ? 36.922 -0.954 -76.317 1.00 51.53 300 ASP A CA 1
ATOM 2318 C C . ASP A 1 300 ? 38.107 -1.376 -75.420 1.00 51.53 300 ASP A C 1
ATOM 2320 O O . ASP A 1 300 ? 39.025 -2.015 -75.926 1.00 51.53 300 ASP A O 1
ATOM 2324 N N . ASP A 1 301 ? 38.103 -1.111 -74.102 1.00 52.00 301 ASP A N 1
ATOM 2325 C CA . ASP A 1 301 ? 39.244 -1.461 -73.216 1.00 52.00 301 ASP A CA 1
ATOM 2326 C C . ASP A 1 301 ? 39.114 -2.855 -72.553 1.00 52.00 301 ASP A C 1
ATOM 2328 O O . ASP A 1 301 ? 40.050 -3.350 -71.932 1.00 52.00 301 ASP A O 1
ATOM 2332 N N . ILE A 1 302 ? 37.974 -3.543 -72.726 1.00 50.69 302 ILE A N 1
ATOM 2333 C CA . ILE A 1 302 ? 37.747 -4.922 -72.230 1.00 50.69 302 ILE A CA 1
ATOM 2334 C C . ILE A 1 302 ? 38.526 -5.970 -73.053 1.00 50.69 302 ILE A C 1
ATOM 2336 O O . ILE A 1 302 ? 38.743 -7.086 -72.584 1.00 50.69 302 ILE A O 1
ATOM 2340 N N . PHE A 1 303 ? 38.991 -5.613 -74.253 1.00 51.72 303 PHE A N 1
ATOM 2341 C CA . PHE A 1 303 ? 39.814 -6.483 -75.102 1.00 51.72 303 PHE A CA 1
ATOM 2342 C C . PHE A 1 303 ? 41.282 -6.051 -75.186 1.00 51.72 303 PHE A C 1
ATOM 2344 O O . PHE A 1 303 ? 42.042 -6.622 -75.968 1.00 51.72 303 PHE A O 1
ATOM 2351 N N . ALA A 1 304 ? 41.703 -5.066 -74.390 1.00 53.88 304 ALA A N 1
ATOM 2352 C CA . ALA A 1 304 ? 43.114 -4.754 -74.248 1.00 53.88 304 ALA A CA 1
ATOM 2353 C C . ALA A 1 304 ? 43.729 -5.710 -73.215 1.00 53.88 304 ALA A C 1
ATOM 2355 O O . ALA A 1 304 ? 43.510 -5.561 -72.014 1.00 53.88 304 ALA A O 1
ATOM 2356 N N . ASP A 1 305 ? 44.495 -6.697 -73.692 1.00 51.59 305 ASP A N 1
ATOM 2357 C CA . ASP A 1 305 ? 45.376 -7.532 -72.868 1.00 51.59 305 ASP A CA 1
ATOM 2358 C C . ASP A 1 305 ? 46.273 -6.626 -72.006 1.00 51.59 305 ASP A C 1
ATOM 2360 O O . ASP A 1 305 ? 47.267 -6.068 -72.478 1.00 51.59 305 ASP A O 1
ATOM 2364 N N . LYS A 1 306 ? 45.910 -6.444 -70.735 1.00 47.44 306 LYS A N 1
ATOM 2365 C CA . LYS A 1 306 ? 46.771 -5.824 -69.727 1.00 47.44 306 LYS A CA 1
ATOM 2366 C C . LYS A 1 306 ? 47.228 -6.891 -68.749 1.00 47.44 306 LYS A C 1
ATOM 2368 O O . LYS A 1 306 ? 46.425 -7.513 -68.056 1.00 47.44 306 LYS A O 1
ATOM 2373 N N . ASP A 1 307 ? 48.545 -7.061 -68.716 1.00 52.97 307 ASP A N 1
ATOM 2374 C CA . ASP A 1 307 ? 49.271 -7.926 -67.800 1.00 52.97 307 ASP A CA 1
ATOM 2375 C C . ASP A 1 307 ? 48.871 -7.665 -66.338 1.00 52.97 307 ASP A C 1
ATOM 2377 O O . ASP A 1 307 ? 49.032 -6.570 -65.798 1.00 52.97 307 ASP A O 1
ATOM 2381 N N . PHE A 1 308 ? 48.371 -8.715 -65.687 1.00 51.22 308 PHE A N 1
ATOM 2382 C CA . PHE A 1 308 ? 48.015 -8.783 -64.268 1.00 51.22 308 PHE A CA 1
ATOM 2383 C C . PHE A 1 308 ? 49.260 -8.884 -63.367 1.00 51.22 308 PHE A C 1
ATOM 2385 O O . PHE A 1 308 ? 49.400 -9.833 -62.598 1.00 51.22 308 PHE A O 1
ATOM 2392 N N . ASN A 1 309 ? 50.174 -7.917 -63.427 1.00 52.28 309 ASN A N 1
ATOM 2393 C CA . ASN A 1 309 ? 51.262 -7.827 -62.453 1.00 52.28 309 ASN A CA 1
ATOM 2394 C C . ASN A 1 309 ? 51.301 -6.448 -61.785 1.00 52.28 309 ASN A C 1
ATOM 2396 O O . ASN A 1 309 ? 51.311 -5.421 -62.449 1.00 52.28 309 ASN A O 1
ATOM 2400 N N . GLU A 1 310 ? 51.343 -6.484 -60.450 1.00 55.28 310 GLU A N 1
ATOM 2401 C CA . GLU A 1 310 ? 51.473 -5.361 -59.508 1.00 55.28 310 GLU A CA 1
ATOM 2402 C C . GLU A 1 310 ? 50.229 -4.500 -59.239 1.00 55.28 310 GLU A C 1
ATOM 2404 O O . GLU A 1 310 ? 50.266 -3.272 -59.268 1.00 55.28 310 GLU A O 1
ATOM 2409 N N . VAL A 1 311 ? 49.147 -5.126 -58.763 1.00 55.56 311 VAL A N 1
ATOM 2410 C CA . VAL A 1 311 ? 48.331 -4.440 -57.746 1.00 55.56 311 VAL A CA 1
ATOM 2411 C C . VAL A 1 311 ? 49.075 -4.568 -56.418 1.00 55.56 311 VAL A C 1
ATOM 2413 O O . VAL A 1 311 ? 49.019 -5.596 -55.744 1.00 55.56 311 VAL A O 1
ATOM 2416 N N . SER A 1 312 ? 49.846 -3.535 -56.084 1.00 60.91 312 SER A N 1
ATOM 2417 C CA . SER A 1 312 ? 50.587 -3.436 -54.828 1.00 60.91 312 SER A CA 1
ATOM 2418 C C . SER A 1 312 ? 49.646 -3.621 -53.634 1.00 60.91 312 SER A C 1
ATOM 2420 O O . SER A 1 312 ? 48.702 -2.853 -53.443 1.00 60.91 312 SER A O 1
ATOM 2422 N N . VAL A 1 313 ? 49.936 -4.624 -52.800 1.00 63.59 313 VAL A N 1
ATOM 2423 C CA . VAL A 1 313 ? 49.240 -4.896 -51.529 1.00 63.59 313 VAL A CA 1
ATOM 2424 C C . VAL A 1 313 ? 49.191 -3.644 -50.645 1.00 63.59 313 VAL A C 1
ATOM 2426 O O . VAL A 1 313 ? 48.232 -3.456 -49.903 1.00 63.59 313 VAL A O 1
ATOM 2429 N N . VAL A 1 314 ? 50.175 -2.750 -50.777 1.00 68.62 314 VAL A N 1
ATOM 2430 C CA . VAL A 1 314 ? 50.234 -1.476 -50.051 1.00 68.62 314 VAL A CA 1
ATOM 2431 C C . VAL A 1 314 ? 49.085 -0.551 -50.448 1.00 68.62 314 VAL A C 1
ATOM 2433 O O . VAL A 1 314 ? 48.480 0.041 -49.569 1.00 68.62 314 VAL A O 1
ATOM 2436 N N . ALA A 1 315 ? 48.711 -0.481 -51.729 1.00 69.12 315 ALA A N 1
ATOM 2437 C CA . ALA A 1 315 ? 47.615 0.380 -52.180 1.00 69.12 315 ALA A CA 1
ATOM 2438 C C . ALA A 1 315 ? 46.245 -0.121 -51.693 1.00 69.12 315 ALA A C 1
ATOM 2440 O O . ALA A 1 315 ? 45.383 0.670 -51.320 1.00 69.12 315 ALA A O 1
ATOM 2441 N N . VAL A 1 316 ? 46.057 -1.445 -51.645 1.00 73.19 316 VAL A N 1
ATOM 2442 C CA . VAL A 1 316 ? 44.842 -2.057 -51.082 1.00 73.19 316 VAL A CA 1
ATOM 2443 C C . VAL A 1 316 ? 44.800 -1.872 -49.564 1.00 73.19 316 VAL A C 1
ATOM 2445 O O . VAL A 1 316 ? 43.732 -1.633 -49.005 1.00 73.19 316 VAL A O 1
ATOM 2448 N N . MET A 1 317 ? 45.956 -1.945 -48.897 1.00 70.75 317 MET A N 1
ATOM 2449 C CA . MET A 1 317 ? 46.058 -1.749 -47.454 1.00 70.75 317 MET A CA 1
ATOM 2450 C C . MET A 1 317 ? 45.854 -0.284 -47.053 1.00 70.75 317 MET A C 1
ATOM 2452 O O . MET A 1 317 ? 45.147 -0.049 -46.083 1.00 70.75 317 MET A O 1
ATOM 2456 N N . ASP A 1 318 ? 46.372 0.683 -47.814 1.00 68.31 318 ASP A N 1
ATOM 2457 C CA . ASP A 1 318 ? 46.097 2.114 -47.614 1.00 68.31 318 ASP A CA 1
ATOM 2458 C C . ASP A 1 318 ? 44.613 2.411 -47.814 1.00 68.31 318 ASP A C 1
ATOM 2460 O O . ASP A 1 318 ? 43.985 3.035 -46.968 1.00 68.31 318 ASP A O 1
ATOM 2464 N N . GLN A 1 319 ? 44.005 1.875 -48.874 1.00 68.25 319 GLN A N 1
ATOM 2465 C CA . GLN A 1 319 ? 42.580 2.071 -49.131 1.00 68.25 319 GLN A CA 1
ATOM 2466 C C . GLN A 1 319 ? 41.694 1.418 -48.055 1.00 68.25 319 GLN A C 1
ATOM 2468 O O . GLN A 1 319 ? 40.614 1.921 -47.742 1.00 68.25 319 GLN A O 1
ATOM 2473 N N . TYR A 1 320 ? 42.147 0.307 -47.469 1.00 71.56 320 TYR A N 1
ATOM 2474 C CA . TYR A 1 320 ? 41.487 -0.346 -46.340 1.00 71.56 320 TYR A CA 1
ATOM 2475 C C . TYR A 1 320 ? 41.683 0.440 -45.036 1.00 71.56 320 TYR A C 1
ATOM 2477 O O . TYR A 1 320 ? 40.709 0.662 -44.315 1.00 71.56 320 TYR A O 1
ATOM 2485 N N . LEU A 1 321 ? 42.900 0.913 -44.755 1.00 65.19 321 LEU A N 1
ATOM 2486 C CA . LEU A 1 321 ? 43.219 1.711 -43.573 1.00 65.19 321 LEU A CA 1
ATOM 2487 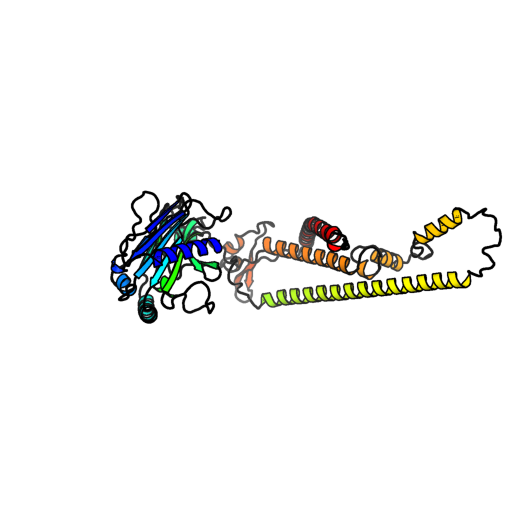C C . LEU A 1 321 ? 42.503 3.063 -43.594 1.00 65.19 321 LEU A C 1
ATOM 2489 O O . LEU A 1 321 ? 41.902 3.400 -42.583 1.00 65.19 321 LEU A O 1
ATOM 2493 N N . ASP A 1 322 ? 42.434 3.763 -44.727 1.00 59.91 322 ASP A N 1
ATOM 2494 C CA . ASP A 1 322 ? 41.638 4.993 -44.885 1.00 59.91 322 ASP A CA 1
ATOM 2495 C C . ASP A 1 322 ? 40.130 4.739 -44.755 1.00 59.91 322 ASP A C 1
ATOM 2497 O O . ASP A 1 322 ? 39.369 5.610 -44.332 1.00 59.91 322 ASP A O 1
ATOM 2501 N N . SER A 1 323 ? 39.663 3.533 -45.097 1.00 59.44 323 SER A N 1
ATOM 2502 C CA . SER A 1 323 ? 38.250 3.174 -44.931 1.00 59.44 323 SER A CA 1
ATOM 2503 C C . SER A 1 323 ? 37.864 2.863 -43.480 1.00 59.44 323 SER A C 1
ATOM 2505 O O . SER A 1 323 ? 36.682 2.925 -43.140 1.00 59.44 323 SER A O 1
ATOM 2507 N N . ILE A 1 324 ? 38.841 2.530 -42.628 1.00 56.97 324 ILE A N 1
ATOM 2508 C CA . ILE A 1 324 ? 38.624 2.111 -41.232 1.00 56.97 324 ILE A CA 1
ATOM 2509 C C . ILE A 1 324 ? 39.059 3.194 -40.250 1.00 56.97 324 ILE A C 1
ATOM 2511 O O . ILE A 1 324 ? 38.441 3.362 -39.199 1.00 56.97 324 ILE A O 1
ATOM 2515 N N . MET A 1 325 ? 40.099 3.948 -40.589 1.00 52.19 325 MET A N 1
ATOM 2516 C CA . MET A 1 325 ? 40.569 5.090 -39.828 1.00 52.19 325 MET A CA 1
ATOM 2517 C C . MET A 1 325 ? 39.952 6.346 -40.426 1.00 52.19 325 MET A C 1
ATOM 2519 O O . MET A 1 325 ? 40.409 6.870 -41.434 1.00 52.19 325 MET A O 1
ATOM 2523 N N . VAL A 1 326 ? 38.889 6.840 -39.790 1.00 49.22 326 VAL A N 1
ATOM 2524 C CA . VAL A 1 326 ? 38.325 8.151 -40.116 1.00 49.22 326 VAL A CA 1
ATOM 2525 C C . VAL A 1 326 ? 39.416 9.196 -39.855 1.00 49.22 326 VAL A C 1
ATOM 2527 O O . VAL A 1 326 ? 39.695 9.551 -38.710 1.00 49.22 326 VAL A O 1
ATOM 2530 N N . ALA A 1 327 ? 40.050 9.675 -40.927 1.00 43.50 327 ALA A N 1
ATOM 2531 C CA . ALA A 1 327 ? 41.174 10.612 -40.905 1.00 43.50 327 ALA A CA 1
ATOM 2532 C C . ALA A 1 327 ? 40.861 11.969 -40.238 1.00 43.50 327 ALA A C 1
ATOM 2534 O O . ALA A 1 327 ? 41.763 12.778 -40.032 1.00 43.50 327 ALA A O 1
ATOM 2535 N N . SER A 1 328 ? 39.608 12.225 -39.843 1.00 49.28 328 SER A N 1
ATOM 2536 C CA . SER A 1 328 ? 39.190 13.495 -39.242 1.00 49.28 328 SER A CA 1
ATOM 2537 C C . SER A 1 328 ? 39.778 13.777 -37.856 1.00 49.28 328 SER A C 1
ATOM 2539 O O . SER A 1 328 ? 39.624 14.895 -37.377 1.00 49.28 328 SER A O 1
ATOM 2541 N N . ASN A 1 329 ? 40.427 12.807 -37.197 1.00 47.09 329 ASN A N 1
ATOM 2542 C CA . ASN A 1 329 ? 40.846 12.960 -35.795 1.00 47.09 329 ASN A CA 1
ATOM 2543 C C . ASN A 1 329 ? 42.361 12.864 -35.547 1.00 47.09 329 ASN A C 1
ATOM 2545 O O . ASN A 1 329 ? 42.772 12.995 -34.396 1.00 47.09 329 ASN A O 1
ATOM 2549 N N . LEU A 1 330 ? 43.198 12.620 -36.565 1.00 46.44 330 LEU A N 1
ATOM 2550 C CA . LEU A 1 330 ? 44.639 12.391 -36.346 1.00 46.44 330 LEU A CA 1
ATOM 2551 C C . LEU A 1 330 ? 45.599 13.260 -37.161 1.00 46.44 330 LEU A C 1
ATOM 2553 O O . LEU A 1 330 ? 46.801 13.199 -36.912 1.00 46.44 330 LEU A O 1
ATOM 2557 N N . SER A 1 331 ? 45.116 14.091 -38.082 1.00 49.47 331 SER A N 1
ATOM 2558 C CA . SER A 1 331 ? 45.991 14.906 -38.925 1.00 49.47 331 SER A CA 1
ATOM 2559 C C . SER A 1 331 ? 45.705 16.399 -38.744 1.00 49.47 331 SER A C 1
ATOM 2561 O O . SER A 1 331 ? 44.653 16.883 -39.144 1.00 49.47 331 SER A O 1
ATOM 2563 N N . GLU A 1 332 ? 46.699 17.098 -38.181 1.00 49.16 332 GLU A N 1
ATOM 2564 C CA . GLU A 1 332 ? 46.906 18.558 -38.178 1.00 49.16 332 GLU A CA 1
ATOM 2565 C C . GLU A 1 332 ? 45.980 19.441 -37.318 1.00 49.16 332 GLU A C 1
ATOM 2567 O O . GLU A 1 332 ? 45.130 20.167 -37.821 1.00 49.16 332 GLU A O 1
ATOM 2572 N N . GLN A 1 333 ? 46.270 19.549 -36.016 1.00 51.12 333 GLN A N 1
ATOM 2573 C CA . GLN A 1 333 ? 46.145 20.845 -35.326 1.00 51.12 333 GLN A CA 1
ATOM 2574 C C . GLN A 1 333 ? 47.404 21.112 -34.482 1.00 51.12 333 GLN A C 1
ATOM 2576 O O . GLN A 1 333 ? 47.553 20.516 -33.415 1.00 51.12 333 GLN A O 1
ATOM 2581 N N . PRO A 1 334 ? 48.335 21.969 -34.950 1.00 56.06 334 PRO A N 1
ATOM 2582 C CA . PRO A 1 334 ? 49.629 22.165 -34.299 1.00 56.06 334 PRO A CA 1
ATOM 2583 C C . PRO A 1 334 ? 49.625 23.131 -33.102 1.00 56.06 334 PRO A C 1
ATOM 2585 O O . PRO A 1 334 ? 50.676 23.305 -32.498 1.00 56.06 334 PRO A O 1
ATOM 2588 N N . ASP A 1 335 ? 48.483 23.681 -32.674 1.00 58.56 335 ASP A N 1
ATOM 2589 C CA . ASP A 1 335 ? 48.432 24.580 -31.514 1.00 58.56 335 ASP A CA 1
ATOM 2590 C C . ASP A 1 335 ? 47.453 24.062 -30.452 1.00 58.56 335 ASP A C 1
ATOM 2592 O O . ASP A 1 335 ? 46.237 24.258 -30.535 1.00 58.56 335 ASP A O 1
ATOM 2596 N N . ALA A 1 336 ? 47.990 23.402 -29.421 1.00 66.19 336 ALA A N 1
ATOM 2597 C CA . ALA A 1 336 ? 47.245 22.938 -28.251 1.00 66.19 336 ALA A CA 1
ATOM 2598 C C . ALA A 1 336 ? 46.779 24.126 -27.385 1.00 66.19 336 ALA A C 1
ATOM 2600 O O . ALA A 1 336 ? 47.301 24.410 -26.309 1.00 66.19 336 ALA A O 1
ATOM 2601 N N . SER A 1 337 ? 45.778 24.846 -27.880 1.00 78.81 337 SER A N 1
ATOM 2602 C CA . SER A 1 337 ? 45.013 25.828 -27.125 1.00 78.81 337 SER A CA 1
ATOM 2603 C C . SER A 1 337 ? 44.206 25.123 -26.031 1.00 78.81 337 SER A C 1
ATOM 2605 O O . SER A 1 337 ? 43.628 24.058 -26.259 1.00 78.81 337 SER A O 1
ATOM 2607 N N . TRP A 1 338 ? 44.079 25.741 -24.854 1.00 76.19 338 TRP A N 1
ATOM 2608 C CA . TRP A 1 338 ? 43.162 25.275 -23.805 1.00 76.19 338 TRP A CA 1
ATOM 2609 C C . TRP A 1 338 ? 41.730 25.069 -24.322 1.00 76.19 338 TRP A C 1
ATOM 2611 O O . TRP A 1 338 ? 41.024 24.192 -23.831 1.00 76.19 338 TRP A O 1
ATOM 2621 N N . ALA A 1 339 ? 41.318 25.810 -25.356 1.00 77.69 339 ALA A N 1
ATOM 2622 C CA . ALA A 1 339 ? 40.033 25.610 -26.016 1.00 77.69 339 ALA A CA 1
ATOM 2623 C C . ALA A 1 339 ? 39.969 24.284 -26.800 1.00 77.69 339 ALA A C 1
ATOM 2625 O O . ALA A 1 339 ? 38.939 23.615 -26.767 1.00 77.69 339 ALA A O 1
ATOM 2626 N N . ALA A 1 340 ? 41.057 23.864 -27.453 1.00 76.62 340 ALA A N 1
ATOM 2627 C CA . ALA A 1 340 ? 41.143 22.578 -28.153 1.00 76.62 340 ALA A CA 1
ATOM 2628 C C . ALA A 1 340 ? 41.105 21.402 -27.162 1.00 76.62 340 ALA A C 1
ATOM 2630 O O . ALA A 1 340 ? 40.397 20.421 -27.371 1.00 76.62 340 ALA A O 1
ATOM 2631 N N . ILE A 1 341 ? 41.780 21.535 -26.017 1.00 79.75 341 ILE A N 1
ATOM 2632 C CA . ILE A 1 341 ? 41.720 20.534 -24.943 1.00 79.75 341 ILE A CA 1
ATOM 2633 C C . ILE A 1 341 ? 40.305 20.464 -24.356 1.00 79.75 341 ILE A C 1
ATOM 2635 O O . ILE A 1 341 ? 39.760 19.375 -24.191 1.00 79.75 341 ILE A O 1
ATOM 2639 N N . PHE A 1 342 ? 39.682 21.611 -24.070 1.00 79.12 342 PHE A N 1
ATOM 2640 C CA . PHE A 1 342 ? 38.341 21.652 -23.483 1.00 79.12 342 PHE A CA 1
ATOM 2641 C C . PHE A 1 342 ? 37.272 21.115 -24.441 1.00 79.12 342 PHE A C 1
ATOM 2643 O O . PHE A 1 342 ? 36.392 20.369 -24.022 1.00 79.12 342 PHE A O 1
ATOM 2650 N N . THR A 1 343 ? 37.369 21.428 -25.734 1.00 78.19 343 THR A N 1
ATOM 2651 C CA . THR A 1 343 ? 36.481 20.863 -26.763 1.00 78.19 343 THR A CA 1
ATOM 2652 C C . THR A 1 343 ? 36.682 19.358 -26.911 1.00 78.19 343 THR A C 1
ATOM 2654 O O . THR A 1 343 ? 35.694 18.628 -26.922 1.00 78.19 343 THR A O 1
ATOM 2657 N N . THR A 1 344 ? 37.924 18.869 -26.896 1.00 76.94 344 THR A N 1
ATOM 2658 C CA . THR A 1 344 ? 38.216 17.425 -26.916 1.00 76.94 344 THR A CA 1
ATOM 2659 C C . THR A 1 344 ? 37.647 16.717 -25.680 1.00 76.94 344 THR A C 1
ATOM 2661 O O . THR A 1 344 ? 37.003 15.673 -25.791 1.00 76.94 344 THR A O 1
ATOM 2664 N N . LEU A 1 345 ? 37.806 17.312 -24.493 1.00 78.94 345 LEU A N 1
ATOM 2665 C CA . LEU A 1 345 ? 37.263 16.791 -23.237 1.00 78.94 345 LEU A CA 1
ATOM 2666 C C . LEU A 1 345 ? 35.725 16.748 -23.259 1.00 78.94 345 LEU A C 1
ATOM 2668 O O . LEU A 1 345 ? 35.128 15.736 -22.889 1.00 78.94 345 LEU A O 1
ATOM 2672 N N . LEU A 1 346 ? 35.080 17.812 -23.748 1.00 77.38 346 LEU A N 1
ATOM 2673 C CA . LEU A 1 346 ? 33.626 17.873 -23.920 1.00 77.38 346 LEU A CA 1
ATOM 2674 C C . LEU A 1 346 ? 33.116 16.833 -24.922 1.00 77.38 346 LEU A C 1
ATOM 2676 O O . LEU A 1 346 ? 32.048 16.259 -24.707 1.00 77.38 346 LEU A O 1
ATOM 2680 N N . GLN A 1 347 ? 33.870 16.569 -25.988 1.00 75.06 347 GLN A N 1
ATOM 2681 C CA . GLN A 1 347 ? 33.525 15.568 -26.995 1.00 75.06 347 GLN A CA 1
ATOM 2682 C C . GLN A 1 347 ? 33.690 14.130 -26.488 1.00 75.06 347 GLN A C 1
ATOM 2684 O O . GLN A 1 347 ? 32.949 13.254 -26.924 1.00 75.06 347 GLN A O 1
ATOM 2689 N N . HIS A 1 348 ? 34.633 13.868 -25.578 1.00 74.06 348 HIS A N 1
ATOM 2690 C CA . HIS A 1 348 ? 34.904 12.515 -25.069 1.00 74.06 348 HIS A CA 1
ATOM 2691 C C . HIS A 1 348 ? 34.118 12.145 -23.808 1.00 74.06 348 HIS A C 1
ATOM 2693 O O . HIS A 1 348 ? 33.935 10.965 -23.510 1.00 74.06 348 HIS A O 1
ATOM 2699 N N . HIS A 1 349 ? 33.632 13.123 -23.049 1.00 76.75 349 HIS A N 1
ATOM 2700 C CA . HIS A 1 349 ? 32.914 12.840 -21.815 1.00 76.75 349 HIS A CA 1
ATOM 2701 C C . HIS A 1 349 ? 31.465 12.386 -22.089 1.00 76.75 349 HIS A C 1
ATOM 2703 O O . HIS A 1 349 ? 30.707 13.071 -22.774 1.00 76.75 349 HIS A O 1
ATOM 2709 N N . LYS A 1 350 ? 31.060 11.234 -21.521 1.00 68.81 350 LYS A N 1
ATOM 2710 C CA . LYS A 1 350 ? 29.791 10.516 -21.814 1.00 68.81 350 LYS A CA 1
ATOM 2711 C C . LYS A 1 350 ? 28.544 11.415 -21.756 1.00 68.81 350 LYS A C 1
ATOM 2713 O O . LYS A 1 350 ? 27.627 11.232 -22.552 1.00 68.81 350 LYS A O 1
ATOM 2718 N N . TYR A 1 351 ? 28.524 12.398 -20.853 1.00 70.06 351 TYR A N 1
ATOM 2719 C CA . TYR A 1 351 ? 27.389 13.311 -20.664 1.00 70.06 351 TYR A CA 1
ATOM 2720 C C . TYR A 1 351 ? 27.378 14.505 -21.627 1.00 70.06 351 TYR A C 1
ATOM 2722 O O . TYR A 1 351 ? 26.314 14.958 -22.038 1.00 70.06 351 TYR A O 1
ATOM 2730 N N . THR A 1 352 ? 28.547 15.027 -21.997 1.00 75.50 352 THR A N 1
ATOM 2731 C CA . THR A 1 352 ? 28.668 16.231 -22.841 1.00 75.50 352 THR A CA 1
ATOM 2732 C C . THR A 1 352 ? 28.798 15.878 -24.318 1.00 75.50 352 THR A C 1
ATOM 2734 O O . THR A 1 352 ? 28.367 16.652 -25.169 1.00 75.50 352 THR A O 1
ATOM 2737 N N . ALA A 1 353 ? 29.269 14.667 -24.627 1.00 69.38 353 ALA A N 1
ATOM 2738 C CA . ALA A 1 353 ? 29.337 14.120 -25.976 1.00 69.38 353 ALA A CA 1
ATOM 2739 C C . ALA A 1 353 ? 27.974 14.112 -26.688 1.00 69.38 353 ALA A C 1
ATOM 2741 O O . ALA A 1 353 ? 27.936 14.154 -27.912 1.00 69.38 353 ALA A O 1
ATOM 2742 N N . LEU A 1 354 ? 26.858 14.113 -25.940 1.00 70.00 354 LEU A N 1
ATOM 2743 C CA . LEU A 1 354 ? 25.505 14.269 -26.487 1.00 70.00 354 LEU A CA 1
ATOM 2744 C C . LEU A 1 354 ? 25.354 15.537 -27.344 1.00 70.00 354 LEU A C 1
ATOM 2746 O O . LEU A 1 354 ? 24.654 15.512 -28.349 1.00 70.00 354 LEU A O 1
ATOM 2750 N N . PHE A 1 355 ? 25.990 16.638 -26.939 1.00 70.38 355 PHE A N 1
ATOM 2751 C CA . PHE A 1 355 ? 25.800 17.949 -27.564 1.00 70.38 355 PHE A CA 1
ATOM 2752 C C . PHE A 1 355 ? 26.881 18.290 -28.591 1.00 70.38 355 PHE A C 1
ATOM 2754 O O . PHE A 1 355 ? 26.634 19.096 -29.484 1.00 70.38 355 PHE A O 1
ATOM 2761 N N . PHE A 1 356 ? 28.074 17.705 -28.455 1.00 70.12 356 PHE A N 1
ATOM 2762 C CA . PHE A 1 356 ? 29.263 18.149 -29.189 1.00 70.12 356 PHE A CA 1
ATOM 2763 C C . PHE A 1 356 ? 29.816 17.132 -30.190 1.00 70.12 356 PHE A C 1
ATOM 2765 O O . PHE A 1 356 ? 30.650 17.513 -31.008 1.00 70.12 356 PHE A O 1
ATOM 2772 N N . ALA A 1 357 ? 29.389 15.865 -30.146 1.00 64.06 357 ALA A N 1
ATOM 2773 C CA . ALA A 1 357 ? 29.927 14.834 -31.030 1.00 64.06 357 ALA A CA 1
ATOM 2774 C C . ALA A 1 357 ? 28.841 13.850 -31.511 1.00 64.06 357 ALA A C 1
ATOM 2776 O O . ALA A 1 357 ? 28.437 12.969 -30.738 1.00 64.06 357 ALA A O 1
ATOM 2777 N N . PRO A 1 358 ? 28.419 13.914 -32.792 1.00 58.12 358 PRO A N 1
ATOM 2778 C CA . PRO A 1 358 ? 27.609 12.872 -33.416 1.00 58.12 358 PRO A CA 1
ATOM 2779 C C . PRO A 1 358 ? 28.475 11.616 -33.558 1.00 58.12 358 PRO A C 1
ATOM 2781 O O . PRO A 1 358 ? 29.222 11.420 -34.511 1.00 58.12 358 PRO A O 1
ATOM 2784 N N . THR A 1 359 ? 28.475 10.783 -32.528 1.00 56.62 359 THR A N 1
ATOM 2785 C CA . THR A 1 359 ? 29.275 9.555 -32.489 1.00 56.62 359 THR A CA 1
ATOM 2786 C C . THR A 1 359 ? 28.401 8.411 -32.995 1.00 56.62 359 THR A C 1
ATOM 2788 O O . THR A 1 359 ? 27.405 8.068 -32.360 1.00 56.62 359 THR A O 1
ATOM 2791 N N . GLN A 1 360 ? 28.799 7.815 -34.125 1.00 56.16 360 GLN A N 1
ATOM 2792 C CA . GLN A 1 360 ? 28.039 6.854 -34.949 1.00 56.16 360 GLN A CA 1
ATOM 2793 C C . GLN A 1 360 ? 27.454 5.623 -34.229 1.00 56.16 360 GLN A C 1
ATOM 2795 O O . GLN A 1 360 ? 26.584 4.959 -34.786 1.00 56.16 360 GLN A O 1
ATOM 2800 N N . ASN A 1 361 ? 27.907 5.291 -33.018 1.00 59.97 361 ASN A N 1
ATOM 2801 C CA . ASN A 1 361 ? 27.571 4.014 -32.380 1.00 59.97 361 ASN A CA 1
ATOM 2802 C C . ASN A 1 361 ? 26.272 4.024 -31.559 1.00 59.97 361 ASN A C 1
ATOM 2804 O O . ASN A 1 361 ? 25.741 2.955 -31.275 1.00 59.97 361 ASN A O 1
ATOM 2808 N N . PHE A 1 362 ? 25.752 5.192 -31.166 1.00 64.88 362 PHE A N 1
ATOM 2809 C CA . PHE A 1 362 ? 24.535 5.272 -30.348 1.00 64.88 362 PHE A CA 1
ATOM 2810 C C . PHE A 1 362 ? 23.691 6.484 -30.725 1.00 64.88 362 PHE A C 1
ATOM 2812 O O . PHE A 1 362 ? 24.205 7.604 -30.670 1.00 64.88 362 PHE A O 1
ATOM 2819 N N . ASN A 1 363 ? 22.403 6.258 -30.994 1.00 77.44 363 ASN A N 1
ATOM 2820 C CA . ASN A 1 363 ? 21.424 7.303 -31.281 1.00 77.44 363 ASN A CA 1
ATOM 2821 C C . ASN A 1 363 ? 21.363 8.336 -30.145 1.00 77.44 363 ASN A C 1
ATOM 2823 O O . ASN A 1 363 ? 21.418 7.995 -28.956 1.00 77.44 363 ASN A O 1
ATOM 2827 N N . CYS A 1 364 ? 21.190 9.604 -30.514 1.00 81.44 364 CYS A N 1
ATOM 2828 C CA . CYS A 1 364 ? 21.082 10.728 -29.580 1.00 81.44 364 CYS A CA 1
ATOM 2829 C C . CYS A 1 364 ? 19.952 10.520 -28.548 1.00 81.44 364 CYS A C 1
ATOM 2831 O O . CYS A 1 364 ? 20.096 10.827 -27.363 1.00 81.44 364 CYS A O 1
ATOM 2833 N N . THR A 1 365 ? 18.856 9.888 -28.974 1.00 82.69 365 THR A N 1
ATOM 2834 C CA . THR A 1 365 ? 17.708 9.518 -28.133 1.00 82.69 365 THR A CA 1
ATOM 2835 C C . THR A 1 365 ? 18.078 8.579 -26.986 1.00 82.69 365 THR A C 1
ATOM 2837 O O . THR A 1 365 ? 17.689 8.837 -25.850 1.00 82.69 365 THR A O 1
ATOM 2840 N N . LEU A 1 366 ? 18.873 7.538 -27.249 1.00 81.81 366 LEU A N 1
ATOM 2841 C CA . LEU A 1 366 ? 19.259 6.543 -26.242 1.00 81.81 366 LEU A CA 1
ATOM 2842 C C . LEU A 1 366 ? 20.170 7.141 -25.163 1.00 81.81 366 LEU A C 1
ATOM 2844 O O . LEU A 1 366 ? 20.073 6.818 -23.976 1.00 81.81 366 LEU A O 1
ATOM 2848 N N . ARG A 1 367 ? 21.040 8.069 -25.564 1.00 82.38 367 ARG A N 1
ATOM 2849 C CA . ARG A 1 367 ? 21.898 8.804 -24.630 1.00 82.38 367 ARG A CA 1
ATOM 2850 C C . ARG A 1 367 ? 21.093 9.753 -23.760 1.00 82.38 367 ARG A C 1
ATOM 2852 O O . ARG A 1 367 ? 21.293 9.766 -22.550 1.00 82.38 367 ARG A O 1
ATOM 2859 N N . TRP A 1 368 ? 20.154 10.495 -24.350 1.00 87.31 368 TRP A N 1
ATOM 2860 C CA . TRP A 1 368 ? 19.251 11.357 -23.590 1.00 87.31 368 TRP A CA 1
ATOM 2861 C C . TRP A 1 368 ? 18.450 10.564 -22.553 1.00 87.31 368 TRP A C 1
ATOM 2863 O O . TRP A 1 368 ? 18.350 10.993 -21.404 1.00 87.31 368 TRP A O 1
ATOM 2873 N N . THR A 1 369 ? 17.931 9.387 -22.917 1.00 86.12 369 THR A N 1
ATOM 2874 C CA . THR A 1 369 ? 17.197 8.529 -21.977 1.00 86.12 369 THR A CA 1
ATOM 2875 C C . THR A 1 369 ? 18.090 7.990 -20.864 1.00 86.12 369 THR A C 1
ATOM 2877 O O . THR A 1 369 ? 17.669 8.008 -19.713 1.00 86.12 369 THR A O 1
ATOM 2880 N N . SER A 1 370 ? 19.330 7.581 -21.165 1.00 85.75 370 SER A N 1
ATOM 2881 C CA . SER A 1 370 ? 20.287 7.117 -20.143 1.00 85.75 370 SER A CA 1
ATOM 2882 C C . SER A 1 370 ? 20.639 8.240 -19.152 1.00 85.75 370 SER A C 1
ATOM 2884 O O . SER A 1 370 ? 20.569 8.039 -17.940 1.00 85.75 370 SER A O 1
ATOM 2886 N N . ILE A 1 371 ? 20.893 9.463 -19.639 1.00 86.69 371 ILE A N 1
ATOM 2887 C CA . ILE A 1 371 ? 21.171 10.636 -18.787 1.00 86.69 371 ILE A CA 1
ATOM 2888 C C . ILE A 1 371 ? 19.949 11.012 -17.943 1.00 86.69 371 ILE A C 1
ATOM 2890 O O . ILE A 1 371 ? 20.070 11.241 -16.740 1.00 86.69 371 ILE A O 1
ATOM 2894 N N . THR A 1 372 ? 18.769 11.056 -18.563 1.00 89.81 372 THR A N 1
ATOM 2895 C CA . THR A 1 372 ? 17.517 11.386 -17.873 1.00 89.81 372 THR A CA 1
ATOM 2896 C C . THR A 1 372 ? 17.217 10.368 -16.778 1.00 89.81 372 THR A C 1
ATOM 2898 O O . THR A 1 372 ? 16.870 10.752 -15.666 1.00 89.81 372 THR A O 1
ATOM 2901 N N . MET A 1 373 ? 17.391 9.076 -17.063 1.00 88.56 373 MET A N 1
ATOM 2902 C CA . MET A 1 373 ? 17.179 8.014 -16.085 1.00 88.56 373 MET A CA 1
ATOM 2903 C C . MET A 1 373 ? 18.172 8.112 -14.926 1.00 88.56 373 MET A C 1
ATOM 2905 O O . MET A 1 373 ? 17.765 8.020 -13.774 1.00 88.56 373 MET A O 1
ATOM 2909 N N . ALA A 1 374 ? 19.456 8.360 -15.207 1.00 88.62 374 ALA A N 1
ATOM 2910 C CA . ALA A 1 374 ? 20.464 8.564 -14.169 1.00 88.62 374 ALA A CA 1
ATOM 2911 C C . ALA A 1 374 ? 20.115 9.754 -13.257 1.00 88.62 374 ALA A C 1
ATOM 2913 O O . ALA A 1 374 ? 20.219 9.647 -12.035 1.00 88.62 374 ALA A O 1
ATOM 2914 N N . PHE A 1 375 ? 19.649 10.863 -13.838 1.00 89.69 375 PHE A N 1
ATOM 2915 C CA . PHE A 1 375 ? 19.196 12.031 -13.085 1.00 89.69 375 PHE A CA 1
ATOM 2916 C C . PHE A 1 375 ? 17.961 11.727 -12.224 1.00 89.69 375 PHE A C 1
ATOM 2918 O O . PHE A 1 375 ? 17.962 12.028 -11.033 1.00 89.69 375 PHE A O 1
ATOM 2925 N N . LEU A 1 376 ? 16.929 11.099 -12.799 1.00 90.19 376 LEU A N 1
ATOM 2926 C CA . LEU A 1 376 ? 15.703 10.739 -12.078 1.00 90.19 376 LEU A CA 1
ATOM 2927 C C . LEU A 1 376 ? 15.969 9.745 -10.948 1.00 90.19 376 LEU A C 1
ATOM 2929 O O . LEU A 1 376 ? 15.388 9.875 -9.878 1.00 90.19 376 LEU A O 1
ATOM 2933 N N . LEU A 1 377 ? 16.859 8.779 -11.170 1.00 89.38 377 LEU A N 1
ATOM 2934 C CA . LEU A 1 377 ? 17.249 7.799 -10.166 1.00 89.38 377 LEU A CA 1
ATOM 2935 C C . LEU A 1 377 ? 17.985 8.459 -8.994 1.00 89.38 377 LEU A C 1
ATOM 2937 O O . LEU A 1 377 ? 17.678 8.155 -7.845 1.00 89.38 377 LEU A O 1
ATOM 2941 N N . ASN A 1 378 ? 18.920 9.373 -9.271 1.00 89.94 378 ASN A N 1
ATOM 2942 C CA . ASN A 1 378 ? 19.606 10.121 -8.216 1.00 89.94 378 ASN A CA 1
ATOM 2943 C C . ASN A 1 378 ? 18.617 10.993 -7.435 1.00 89.94 378 ASN A C 1
ATOM 2945 O O . ASN A 1 378 ? 18.606 10.933 -6.213 1.00 89.94 378 ASN A O 1
ATOM 2949 N N . LEU A 1 379 ? 17.728 11.715 -8.126 1.00 89.69 379 LEU A N 1
ATOM 2950 C CA . LEU A 1 379 ? 16.698 12.530 -7.480 1.00 89.69 379 LEU A CA 1
ATOM 2951 C C . LEU A 1 379 ? 15.760 11.672 -6.624 1.00 89.69 379 LEU A C 1
ATOM 2953 O O . LEU A 1 379 ? 15.451 12.038 -5.496 1.00 89.69 379 LEU A O 1
ATOM 2957 N N . PHE A 1 380 ? 15.340 10.511 -7.127 1.00 89.56 380 PHE A N 1
ATOM 2958 C CA . PHE A 1 380 ? 14.521 9.564 -6.378 1.00 89.56 380 PHE A CA 1
ATOM 2959 C C . PHE A 1 380 ? 15.237 9.088 -5.111 1.00 89.56 380 PHE A C 1
ATOM 2961 O O . PHE A 1 380 ? 14.679 9.182 -4.020 1.00 89.56 380 PHE A O 1
ATOM 2968 N N . LEU A 1 381 ? 16.483 8.632 -5.228 1.00 88.19 381 LEU A N 1
ATOM 2969 C CA . LEU A 1 381 ? 17.257 8.167 -4.081 1.00 88.19 381 LEU A CA 1
ATOM 2970 C C . LEU A 1 381 ? 17.535 9.292 -3.079 1.00 88.19 381 LEU A C 1
ATOM 2972 O O . LEU A 1 381 ? 17.426 9.043 -1.885 1.00 88.19 381 LEU A O 1
ATOM 2976 N N . ASP A 1 382 ? 17.795 10.519 -3.537 1.00 87.31 382 ASP A N 1
ATOM 2977 C CA . ASP A 1 382 ? 17.898 11.699 -2.673 1.00 87.31 382 ASP A CA 1
ATOM 2978 C C . ASP A 1 382 ? 16.579 11.944 -1.923 1.00 87.31 382 ASP A C 1
ATOM 2980 O O . ASP A 1 382 ? 16.583 12.123 -0.706 1.00 87.31 382 ASP A O 1
ATOM 2984 N N . THR A 1 383 ? 15.429 11.903 -2.611 1.00 86.12 383 THR A N 1
ATOM 2985 C CA . THR A 1 383 ? 14.118 12.099 -1.963 1.00 86.12 383 THR A CA 1
ATOM 2986 C C . THR A 1 383 ? 13.790 11.003 -0.956 1.00 86.12 383 THR A C 1
ATOM 2988 O O . THR A 1 383 ? 13.302 11.307 0.129 1.00 86.12 383 THR A O 1
ATOM 2991 N N . VAL A 1 384 ? 14.106 9.743 -1.269 1.00 85.62 384 VAL A N 1
ATOM 2992 C CA . VAL A 1 384 ? 13.936 8.616 -0.344 1.00 85.62 384 VAL A CA 1
ATOM 2993 C C . VAL A 1 384 ? 14.878 8.764 0.843 1.00 85.62 384 VAL A C 1
ATOM 2995 O O . VAL A 1 384 ? 14.455 8.561 1.976 1.00 85.62 384 VAL A O 1
ATOM 2998 N N . PHE A 1 385 ? 16.129 9.166 0.612 1.00 85.25 385 PHE A N 1
ATOM 2999 C CA . PHE A 1 385 ? 17.092 9.424 1.675 1.00 85.25 385 PHE A CA 1
ATOM 3000 C C . PHE A 1 385 ? 16.532 10.495 2.621 1.00 85.25 385 PHE A C 1
ATOM 3002 O O . PHE A 1 385 ? 16.282 10.216 3.791 1.00 85.25 385 PHE A O 1
ATOM 3009 N N . PHE A 1 386 ? 16.227 11.697 2.133 1.00 82.81 386 PHE A N 1
ATOM 3010 C CA . PHE A 1 386 ? 15.703 12.752 3.002 1.00 82.81 386 PHE A CA 1
ATOM 3011 C C . PHE A 1 386 ? 14.362 12.391 3.652 1.00 82.81 386 PHE A C 1
ATOM 3013 O O . PHE A 1 386 ? 14.189 12.698 4.826 1.00 82.81 386 PHE A O 1
ATOM 3020 N N . GLY A 1 387 ? 13.471 11.676 2.961 1.00 79.50 387 GLY A N 1
ATOM 3021 C CA . GLY A 1 387 ? 12.209 11.209 3.539 1.00 79.50 387 GLY A CA 1
ATOM 3022 C C . GLY A 1 387 ? 12.387 10.181 4.661 1.00 79.50 387 GLY A C 1
ATOM 3023 O O . GLY A 1 387 ? 11.642 10.200 5.633 1.00 79.50 387 GLY A O 1
ATOM 3024 N N . VAL A 1 388 ? 13.392 9.306 4.570 1.00 80.06 388 VAL A N 1
ATOM 3025 C CA . VAL A 1 388 ? 13.673 8.289 5.598 1.00 80.06 388 VAL A CA 1
ATOM 3026 C C . VAL A 1 388 ? 14.477 8.864 6.768 1.00 80.06 388 VAL A C 1
ATOM 3028 O O . VAL A 1 388 ? 14.228 8.504 7.919 1.00 80.06 388 VAL A O 1
ATOM 3031 N N . PHE A 1 389 ? 15.454 9.735 6.498 1.00 78.12 389 PHE A N 1
ATOM 3032 C CA . PHE A 1 389 ? 16.358 10.275 7.523 1.00 78.12 389 PHE A CA 1
ATOM 3033 C C . PHE A 1 389 ? 15.820 11.531 8.214 1.00 78.12 389 PHE A C 1
ATOM 3035 O O . PHE A 1 389 ? 16.201 11.794 9.353 1.00 78.12 389 PHE A O 1
ATOM 3042 N N . TYR A 1 390 ? 14.954 12.298 7.552 1.00 78.12 390 TYR A N 1
ATOM 3043 C CA . TYR A 1 390 ? 14.310 13.500 8.088 1.00 78.12 390 TYR A CA 1
ATOM 3044 C C . TYR A 1 390 ? 12.803 13.449 7.817 1.00 78.12 390 TYR A C 1
ATOM 3046 O O . TYR A 1 390 ? 12.289 14.276 7.062 1.00 78.12 390 TYR A O 1
ATOM 3054 N N . PRO A 1 391 ? 12.101 12.452 8.384 1.00 75.38 391 PRO A N 1
ATOM 3055 C CA . PRO A 1 391 ? 10.673 12.310 8.170 1.00 75.38 391 PRO A CA 1
ATOM 3056 C C . PRO A 1 391 ? 9.928 13.482 8.819 1.00 75.38 391 PRO A C 1
ATOM 3058 O O . PRO A 1 391 ? 10.114 13.765 10.006 1.00 75.38 391 PRO A O 1
ATOM 3061 N N . ASP A 1 392 ? 9.096 14.159 8.031 1.00 68.31 392 ASP A N 1
ATOM 3062 C CA . ASP A 1 392 ? 8.187 15.202 8.505 1.00 68.31 392 ASP A CA 1
ATOM 3063 C C . ASP A 1 392 ? 6.864 14.565 8.923 1.00 68.31 392 ASP A C 1
ATOM 3065 O O . ASP A 1 392 ? 5.885 14.576 8.185 1.00 68.31 392 ASP A O 1
ATOM 3069 N N . ASN A 1 393 ? 6.895 13.886 10.069 1.00 67.75 393 ASN A N 1
ATOM 3070 C CA . ASN A 1 393 ? 5.744 13.150 10.591 1.00 67.75 393 ASN A CA 1
ATOM 3071 C C . ASN A 1 393 ? 4.817 14.032 11.443 1.00 67.75 393 ASN A C 1
ATOM 3073 O O . ASN A 1 393 ? 4.017 13.483 12.180 1.00 67.75 393 ASN A O 1
ATOM 3077 N N . GLU A 1 394 ? 4.985 15.359 11.441 1.00 66.69 394 GLU A N 1
ATOM 3078 C CA . GLU A 1 394 ? 4.266 16.318 12.309 1.00 66.69 394 GLU A CA 1
ATOM 3079 C C . GLU A 1 394 ? 4.439 16.108 13.834 1.00 66.69 394 GLU A C 1
ATOM 3081 O O . GLU A 1 394 ? 4.243 17.045 14.598 1.00 66.69 394 GLU A O 1
ATOM 3086 N N . ASN A 1 395 ? 4.985 14.972 14.287 1.00 72.69 395 ASN A N 1
ATOM 3087 C CA . ASN A 1 395 ? 5.241 14.650 15.698 1.00 72.69 395 ASN A CA 1
ATOM 3088 C C . ASN A 1 395 ? 6.032 15.724 16.464 1.00 72.69 395 ASN A C 1
ATOM 3090 O O . ASN A 1 395 ? 5.920 15.825 17.682 1.00 72.69 395 ASN A O 1
ATOM 3094 N N . CYS A 1 396 ? 6.894 16.490 15.783 1.00 79.31 396 CYS A N 1
ATOM 3095 C CA . CYS A 1 396 ? 7.645 17.556 16.441 1.00 79.31 396 CYS A CA 1
ATOM 3096 C C . CYS A 1 396 ? 6.744 18.727 16.860 1.00 79.31 396 CYS A C 1
ATOM 3098 O O . CYS A 1 396 ? 7.067 19.388 17.840 1.00 79.31 396 CYS A O 1
ATOM 310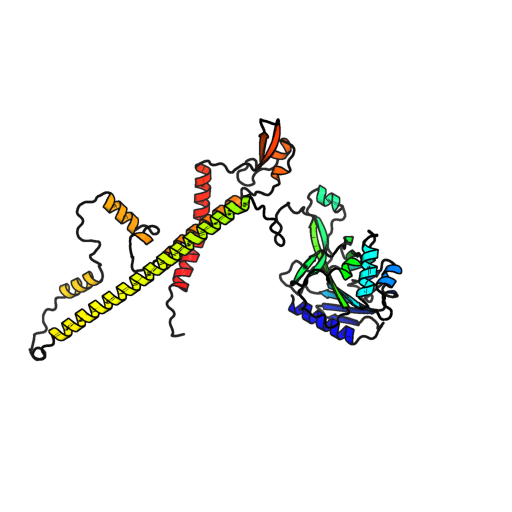0 N N . GLU A 1 397 ? 5.644 18.995 16.151 1.00 81.38 397 GLU A N 1
ATOM 3101 C CA . GLU A 1 397 ? 4.747 20.115 16.466 1.00 81.38 397 GLU A CA 1
ATOM 3102 C C . GLU A 1 397 ? 3.819 19.807 17.656 1.00 81.38 397 GLU A C 1
ATOM 3104 O O . GLU A 1 397 ? 3.378 20.729 18.344 1.00 81.38 397 GLU A O 1
ATOM 3109 N N . ASP A 1 398 ? 3.615 18.525 17.981 1.00 81.19 398 ASP A N 1
ATOM 3110 C CA . ASP A 1 398 ? 2.795 18.085 19.119 1.00 81.19 398 ASP A CA 1
ATOM 3111 C C . ASP A 1 398 ? 3.461 18.323 20.486 1.00 81.19 398 ASP A C 1
ATOM 3113 O O . ASP A 1 398 ? 2.795 18.372 21.530 1.00 81.19 398 ASP A O 1
ATOM 3117 N N . TYR A 1 399 ? 4.786 18.493 20.522 1.00 83.25 399 TYR A N 1
ATOM 3118 C CA . TYR A 1 399 ? 5.517 18.690 21.771 1.00 83.25 399 TYR A CA 1
ATOM 3119 C C . TYR A 1 399 ? 5.358 20.118 22.306 1.00 83.25 399 TYR A C 1
ATOM 3121 O O . TYR A 1 399 ? 5.985 21.066 21.834 1.00 83.25 399 TYR A O 1
ATOM 3129 N N . GLN A 1 400 ? 4.586 20.256 23.386 1.00 82.62 400 GLN A N 1
ATOM 3130 C CA . GLN A 1 400 ? 4.340 21.546 24.046 1.00 82.62 400 GLN A CA 1
ATOM 3131 C C . GLN A 1 400 ? 5.443 21.980 25.019 1.00 82.62 400 GLN A C 1
ATOM 3133 O O . GLN A 1 400 ? 5.459 23.132 25.451 1.00 82.62 400 GLN A O 1
ATOM 3138 N N . THR A 1 401 ? 6.353 21.079 25.403 1.00 85.00 401 THR A N 1
ATOM 3139 C CA . THR A 1 401 ? 7.433 21.399 26.347 1.00 85.00 401 THR A CA 1
ATOM 3140 C C . THR A 1 401 ? 8.806 21.233 25.710 1.00 85.00 401 THR A C 1
ATOM 3142 O O . THR A 1 401 ? 9.030 20.359 24.871 1.00 85.00 401 THR A O 1
ATOM 3145 N N . GLN A 1 402 ? 9.754 22.064 26.146 1.00 86.00 402 GLN A N 1
ATOM 3146 C CA . GLN A 1 402 ? 11.136 22.018 25.671 1.00 86.00 402 GLN A CA 1
ATOM 3147 C C . GLN A 1 402 ? 11.811 20.672 25.976 1.00 86.00 402 GLN A C 1
ATOM 3149 O O . GLN A 1 402 ? 12.624 20.199 25.187 1.00 86.00 402 GLN A O 1
ATOM 3154 N N . GLU A 1 403 ? 11.475 20.051 27.108 1.00 85.94 403 GLU A N 1
ATOM 3155 C CA . GLU A 1 403 ? 12.055 18.770 27.516 1.00 85.94 403 GLU A CA 1
ATOM 3156 C C . GLU A 1 403 ? 11.563 17.628 26.620 1.00 85.94 403 GLU A C 1
ATOM 3158 O O . GLU A 1 403 ? 12.382 16.901 26.061 1.00 85.94 403 GLU A O 1
ATOM 3163 N N . THR A 1 404 ? 10.251 17.554 26.365 1.00 85.19 404 THR A N 1
ATOM 3164 C CA . THR A 1 404 ? 9.665 16.555 25.452 1.00 85.19 404 THR A CA 1
ATOM 3165 C C . THR A 1 404 ? 10.120 16.750 24.002 1.00 85.19 404 THR A C 1
ATOM 3167 O O . THR A 1 404 ? 10.283 15.783 23.269 1.00 85.19 404 THR A O 1
ATOM 3170 N N . CYS A 1 405 ? 10.403 17.992 23.589 1.00 86.44 405 CYS A N 1
ATOM 3171 C CA . CYS A 1 405 ? 10.908 18.302 22.247 1.00 86.44 405 CYS A CA 1
ATOM 3172 C C . CYS A 1 405 ? 12.317 17.729 21.987 1.00 86.44 405 CYS A C 1
ATOM 3174 O O . CYS A 1 405 ? 12.669 17.425 20.848 1.00 86.44 405 CYS A O 1
ATOM 3176 N N . PHE A 1 406 ? 13.149 17.571 23.023 1.00 88.12 406 PHE A N 1
ATOM 3177 C CA . PHE A 1 406 ? 14.525 17.074 22.878 1.00 88.12 406 PHE A CA 1
ATOM 3178 C C . PHE A 1 406 ? 14.676 15.563 23.073 1.00 88.12 406 PHE A C 1
ATOM 3180 O O . PHE A 1 406 ? 15.768 15.038 22.852 1.00 88.12 406 PHE A O 1
ATOM 3187 N N . GLU A 1 407 ? 13.610 14.877 23.475 1.00 83.31 407 GLU A N 1
ATOM 3188 C CA . GLU A 1 407 ? 13.591 13.434 23.693 1.00 83.31 407 GLU A CA 1
ATOM 3189 C C . GLU A 1 407 ? 13.793 12.605 22.402 1.00 83.31 407 GLU A C 1
ATOM 3191 O O . GLU A 1 407 ? 14.604 11.671 22.419 1.00 83.31 407 GLU A O 1
ATOM 3196 N N . PRO A 1 408 ? 13.155 12.927 21.255 1.00 80.81 408 PRO A N 1
ATOM 3197 C CA . PRO A 1 408 ? 13.346 12.152 20.034 1.00 80.81 408 PRO A CA 1
ATOM 3198 C C . PRO A 1 408 ? 14.685 12.469 19.347 1.00 80.81 408 PRO A C 1
ATOM 3200 O O . PRO A 1 408 ? 14.942 13.577 18.863 1.00 80.81 408 PRO A O 1
ATOM 3203 N N . ASN A 1 409 ? 15.533 11.447 19.223 1.00 80.38 409 ASN A N 1
ATOM 3204 C CA . ASN A 1 409 ? 16.763 11.508 18.436 1.00 80.38 409 ASN A CA 1
ATOM 3205 C C . ASN A 1 409 ? 16.552 10.976 17.015 1.00 80.38 409 ASN A C 1
ATOM 3207 O O . ASN A 1 409 ? 15.842 9.995 16.786 1.00 80.38 409 ASN A O 1
ATOM 3211 N N . ASN A 1 410 ? 17.240 11.592 16.055 1.00 73.44 410 ASN A N 1
ATOM 3212 C CA . ASN A 1 410 ? 17.343 11.070 14.703 1.00 73.44 410 ASN A CA 1
ATOM 3213 C C . ASN A 1 410 ? 18.078 9.721 14.746 1.00 73.44 410 ASN A C 1
ATOM 3215 O O . ASN A 1 410 ? 19.179 9.618 15.296 1.00 73.44 410 ASN A O 1
ATOM 3219 N N . ARG A 1 411 ? 17.476 8.693 14.135 1.00 70.06 411 ARG A N 1
ATOM 3220 C CA . ARG A 1 411 ? 17.969 7.306 14.152 1.00 70.06 411 ARG A CA 1
ATOM 3221 C C . ARG A 1 411 ? 19.385 7.145 13.597 1.00 70.06 411 ARG A C 1
ATOM 3223 O O . ARG A 1 411 ? 20.008 6.121 13.854 1.00 70.06 411 ARG A O 1
ATOM 3230 N N . VAL A 1 412 ? 19.870 8.097 12.799 1.00 68.38 412 VAL A N 1
ATOM 3231 C CA . VAL A 1 412 ? 21.087 7.906 11.996 1.00 68.38 412 VAL A CA 1
ATOM 3232 C C . VAL A 1 412 ? 22.166 8.922 12.314 1.00 68.38 412 VAL A C 1
ATOM 3234 O O . VAL A 1 412 ? 23.321 8.543 12.486 1.00 68.38 412 VAL A O 1
ATOM 3237 N N . SER A 1 413 ? 21.818 10.203 12.428 1.00 70.19 413 SER A N 1
ATOM 3238 C CA . SER A 1 413 ? 22.796 11.227 12.804 1.00 70.19 413 SER A CA 1
ATOM 3239 C C . SER A 1 413 ? 23.043 11.288 14.313 1.00 70.19 413 SER A C 1
ATOM 3241 O O . SER A 1 413 ? 23.957 11.996 14.729 1.00 70.19 413 SER A O 1
ATOM 3243 N N . TYR A 1 414 ? 22.236 10.589 15.130 1.00 70.62 414 TYR A N 1
ATOM 3244 C CA . TYR A 1 414 ? 22.227 10.685 16.600 1.00 70.62 414 TYR A CA 1
ATOM 3245 C C . TYR A 1 414 ? 22.099 12.129 17.121 1.00 70.62 414 TYR A C 1
ATOM 3247 O O . TYR A 1 414 ? 22.375 12.417 18.284 1.00 70.62 414 TYR A O 1
ATOM 3255 N N . THR A 1 415 ? 21.684 13.053 16.254 1.00 80.56 415 THR A N 1
ATOM 3256 C CA . THR A 1 415 ? 21.343 14.427 16.606 1.00 80.56 415 THR A CA 1
ATOM 3257 C C . THR A 1 415 ? 19.870 14.497 16.974 1.00 80.56 415 THR A C 1
ATOM 3259 O O . THR A 1 415 ? 19.084 13.641 16.571 1.00 80.56 415 THR A O 1
ATOM 3262 N N . ARG A 1 416 ? 19.474 15.555 17.679 1.00 83.50 416 ARG A N 1
ATOM 3263 C CA . ARG A 1 416 ? 18.064 15.816 17.990 1.00 83.50 416 ARG A CA 1
ATOM 3264 C C . ARG A 1 416 ? 17.248 15.921 16.703 1.00 83.50 416 ARG A C 1
ATOM 3266 O O . ARG A 1 416 ? 17.696 16.580 15.757 1.00 83.50 416 ARG A O 1
ATOM 3273 N N . LEU A 1 417 ? 16.102 15.241 16.671 1.00 82.50 417 LEU A N 1
ATOM 3274 C CA . LEU A 1 417 ? 15.181 15.256 15.533 1.00 82.50 417 LEU A CA 1
ATOM 3275 C C . LEU A 1 417 ? 14.401 16.574 15.472 1.00 82.50 417 LEU A C 1
ATOM 3277 O O . LEU A 1 417 ? 14.226 17.128 14.390 1.00 82.50 417 LEU A O 1
ATOM 3281 N N . CYS A 1 418 ? 13.999 17.089 16.632 1.00 87.06 418 CYS A N 1
ATOM 3282 C CA . CYS A 1 418 ? 13.293 18.355 16.761 1.00 87.06 418 CYS A CA 1
ATOM 3283 C C . CYS A 1 418 ? 14.193 19.434 17.388 1.00 87.06 418 CYS A C 1
ATOM 3285 O O . CYS A 1 418 ? 15.158 19.137 18.101 1.00 87.06 418 CYS A O 1
ATOM 3287 N N . ASP A 1 419 ? 13.877 20.691 17.099 1.00 88.62 419 ASP A N 1
ATOM 3288 C CA . ASP A 1 419 ? 14.511 21.880 17.652 1.00 88.62 419 ASP A CA 1
ATOM 3289 C C . ASP A 1 419 ? 13.454 22.819 18.251 1.00 88.62 419 ASP A C 1
ATOM 3291 O O . ASP A 1 419 ? 12.347 22.961 17.724 1.00 88.62 419 ASP A O 1
ATOM 3295 N N . TRP A 1 420 ? 13.792 23.455 19.371 1.00 88.81 420 TRP A N 1
ATOM 3296 C CA . TRP A 1 420 ? 12.876 24.319 20.114 1.00 88.81 420 TRP A CA 1
ATOM 3297 C C . TRP A 1 420 ? 13.104 25.774 19.713 1.00 88.81 420 TRP A C 1
ATOM 3299 O O . TRP A 1 420 ? 14.085 26.399 20.120 1.00 88.81 420 TRP A O 1
ATOM 3309 N N . ASN A 1 421 ? 12.188 26.328 18.921 1.00 87.81 421 ASN A N 1
ATOM 3310 C CA . ASN A 1 421 ? 12.279 27.699 18.436 1.00 87.81 421 ASN A CA 1
ATOM 3311 C C . ASN A 1 421 ? 11.501 28.630 19.365 1.00 87.81 421 ASN A C 1
ATOM 3313 O O . ASN A 1 421 ? 10.289 28.506 19.513 1.00 87.81 421 ASN A O 1
ATOM 3317 N N . VAL A 1 422 ? 12.185 29.592 19.983 1.00 87.00 422 VAL A N 1
ATOM 3318 C CA . VAL A 1 422 ? 11.535 30.619 20.808 1.00 87.00 422 VAL A CA 1
ATOM 3319 C C . VAL A 1 422 ? 11.201 31.818 19.932 1.00 87.00 422 VAL A C 1
ATOM 3321 O O . VAL A 1 422 ? 12.100 32.450 19.380 1.00 87.00 422 VAL A O 1
ATOM 3324 N N . ASN A 1 423 ? 9.917 32.160 19.816 1.00 81.44 423 ASN A N 1
ATOM 3325 C CA . ASN A 1 423 ? 9.526 33.389 19.135 1.00 81.44 423 ASN A CA 1
ATOM 3326 C C . ASN A 1 423 ? 9.899 34.599 20.000 1.00 81.44 423 ASN A C 1
ATOM 3328 O O . ASN A 1 423 ? 9.280 34.846 21.036 1.00 81.44 423 ASN A O 1
ATOM 3332 N N . GLU A 1 424 ? 10.877 35.388 19.549 1.00 78.56 424 GLU A N 1
ATOM 3333 C CA . GLU A 1 424 ? 11.385 36.572 20.266 1.00 78.56 424 GLU A CA 1
ATOM 3334 C C . GLU A 1 424 ? 10.295 37.614 20.582 1.00 78.56 424 GLU A C 1
ATOM 3336 O O . GLU A 1 424 ? 10.413 38.369 21.543 1.00 78.56 424 GLU A O 1
ATOM 3341 N N . SER A 1 425 ? 9.215 37.650 19.797 1.00 74.56 425 SER A N 1
ATOM 3342 C CA . SER A 1 425 ? 8.126 38.624 19.925 1.00 74.56 425 SER A CA 1
ATOM 3343 C C . SER A 1 425 ? 7.042 38.247 20.939 1.00 74.56 425 SER A C 1
ATOM 3345 O O . SER A 1 425 ? 6.373 39.134 21.463 1.00 74.56 425 SER A O 1
ATOM 3347 N N . THR A 1 426 ? 6.842 36.957 21.216 1.00 75.75 426 THR A N 1
ATOM 3348 C CA . THR A 1 426 ? 5.764 36.463 22.097 1.00 75.75 426 THR A CA 1
ATOM 3349 C C . THR A 1 426 ? 6.287 35.702 23.311 1.00 75.75 426 THR A C 1
ATOM 3351 O O . THR A 1 426 ? 5.533 35.482 24.254 1.00 75.75 426 THR A O 1
ATOM 3354 N N . GLY A 1 427 ? 7.564 35.301 23.310 1.00 77.44 427 GLY A N 1
ATOM 3355 C CA . GLY A 1 427 ? 8.164 34.474 24.360 1.00 77.44 427 GLY A CA 1
ATOM 3356 C C . GLY A 1 427 ? 7.623 33.041 24.405 1.00 77.44 427 GLY A C 1
ATOM 3357 O O . GLY A 1 427 ? 8.045 32.261 25.255 1.00 77.44 427 GLY A O 1
ATOM 3358 N N . VAL A 1 428 ? 6.708 32.684 23.498 1.00 77.56 428 VAL A N 1
ATOM 3359 C CA . VAL A 1 428 ? 6.157 31.335 23.360 1.00 77.56 428 VAL A CA 1
ATOM 3360 C C . VAL A 1 428 ? 7.096 30.536 22.463 1.00 77.56 428 VAL A C 1
ATOM 3362 O O . VAL A 1 428 ? 7.390 30.942 21.335 1.00 77.56 428 VAL A O 1
ATOM 3365 N N . GLY A 1 429 ? 7.606 29.423 22.988 1.00 82.31 429 GLY A N 1
ATOM 3366 C CA . GLY A 1 429 ? 8.406 28.482 22.216 1.00 82.31 429 GLY A CA 1
ATOM 3367 C C . GLY A 1 429 ? 7.527 27.475 21.486 1.00 82.31 429 GLY A C 1
ATOM 3368 O O . GLY A 1 429 ? 6.530 27.018 22.038 1.00 82.31 429 GLY A O 1
ATOM 3369 N N . SER A 1 430 ? 7.894 27.155 20.250 1.00 85.62 430 SER A N 1
ATOM 3370 C CA . SER A 1 430 ? 7.290 26.088 19.459 1.00 85.62 430 SER A CA 1
ATOM 3371 C C . SER A 1 430 ? 8.366 25.085 19.057 1.00 85.62 430 SER A C 1
ATOM 3373 O O . SER A 1 430 ? 9.458 25.461 18.615 1.00 85.62 430 SER A O 1
ATOM 3375 N N . CYS A 1 431 ? 8.062 23.801 19.210 1.00 85.94 431 CYS A N 1
ATOM 3376 C CA . CYS A 1 431 ? 8.917 22.728 18.728 1.00 85.94 431 CYS A CA 1
ATOM 3377 C C . CYS A 1 431 ? 8.706 22.558 17.215 1.00 85.94 431 CYS A C 1
ATOM 3379 O O . CYS A 1 431 ? 7.588 22.664 16.723 1.00 85.94 431 CYS A O 1
ATOM 3381 N N . GLY A 1 432 ? 9.786 22.363 16.463 1.00 83.94 432 GLY A N 1
ATOM 3382 C CA . GLY A 1 432 ? 9.730 22.136 15.020 1.00 83.94 432 GLY A CA 1
ATOM 3383 C C . GLY A 1 432 ? 10.854 21.216 14.568 1.00 83.94 432 GLY A C 1
ATOM 3384 O O . GLY A 1 432 ? 11.771 20.923 15.331 1.00 83.94 432 GLY A O 1
ATOM 3385 N N . ILE A 1 433 ? 10.809 20.738 13.328 1.00 84.19 433 ILE A N 1
ATOM 3386 C CA . ILE A 1 433 ? 11.834 19.813 12.830 1.00 84.19 433 ILE A CA 1
ATOM 3387 C C . ILE A 1 433 ? 13.200 20.489 12.733 1.00 84.19 433 ILE A C 1
ATOM 3389 O O . ILE A 1 433 ? 13.358 21.572 12.156 1.00 84.19 433 ILE A O 1
ATOM 3393 N N . ASN A 1 434 ? 14.216 19.797 13.249 1.00 85.25 434 ASN A N 1
ATOM 3394 C CA . ASN A 1 434 ? 15.598 20.200 13.087 1.00 85.25 434 ASN A CA 1
ATOM 3395 C C . ASN A 1 434 ? 16.026 19.971 11.632 1.00 85.25 434 ASN A C 1
ATOM 3397 O O . ASN A 1 434 ? 16.101 18.840 11.143 1.00 85.25 434 ASN A O 1
ATOM 3401 N N . LYS A 1 435 ? 16.295 21.066 10.918 1.00 81.94 435 LYS A N 1
ATOM 3402 C CA . LYS A 1 435 ? 16.643 21.017 9.495 1.00 81.94 435 LYS A CA 1
ATOM 3403 C C . LYS A 1 435 ? 17.957 20.251 9.297 1.00 81.94 435 LYS A C 1
ATOM 3405 O O . LYS A 1 435 ? 18.882 20.412 10.095 1.00 81.94 435 LYS A O 1
ATOM 3410 N N . PRO A 1 436 ? 18.092 19.470 8.208 1.00 80.69 436 PRO A N 1
ATOM 3411 C CA . PRO A 1 436 ? 19.325 18.750 7.929 1.00 80.69 436 PRO A CA 1
ATOM 3412 C C . PRO A 1 436 ? 20.518 19.718 7.879 1.00 80.69 436 PRO A C 1
ATOM 3414 O O . PRO A 1 436 ? 20.405 20.817 7.313 1.00 80.69 436 PRO A O 1
ATOM 3417 N N . PRO A 1 437 ? 21.673 19.338 8.452 1.00 81.94 437 PRO A N 1
ATOM 3418 C CA . PRO A 1 437 ? 22.838 20.203 8.495 1.00 81.94 437 PRO A CA 1
ATOM 3419 C C . PRO A 1 437 ? 23.320 20.491 7.072 1.00 81.94 437 PRO A C 1
ATOM 3421 O O . PRO A 1 437 ? 23.685 19.592 6.323 1.00 81.94 437 PRO A O 1
ATOM 3424 N N . ARG A 1 438 ? 23.392 21.770 6.693 1.00 80.06 438 ARG A N 1
ATOM 3425 C CA . ARG A 1 438 ? 23.921 22.202 5.383 1.00 80.06 438 ARG A CA 1
ATOM 3426 C C . ARG A 1 438 ? 25.451 22.237 5.350 1.00 80.06 438 ARG A C 1
ATOM 3428 O O . ARG A 1 438 ? 26.048 23.075 4.676 1.00 80.06 438 ARG A O 1
ATOM 3435 N N . THR A 1 439 ? 26.102 21.370 6.122 1.00 86.88 439 THR A N 1
ATOM 3436 C CA . THR A 1 439 ? 27.560 21.290 6.130 1.00 86.88 439 THR A CA 1
ATOM 3437 C C . THR A 1 439 ? 28.030 20.583 4.864 1.00 86.88 439 THR A C 1
ATOM 3439 O O . THR A 1 439 ? 27.432 19.612 4.401 1.00 86.88 439 THR A O 1
ATOM 3442 N N . PHE A 1 440 ? 29.126 21.073 4.290 1.00 86.06 440 PHE A N 1
ATOM 3443 C CA . PHE A 1 440 ? 29.694 20.524 3.058 1.00 86.06 440 PHE A CA 1
ATOM 3444 C C . PHE A 1 440 ? 30.017 19.025 3.175 1.00 86.06 440 PHE A C 1
ATOM 3446 O O . PHE A 1 440 ? 29.750 18.255 2.258 1.00 86.06 440 PHE A O 1
ATOM 3453 N N . VAL A 1 441 ? 30.527 18.606 4.338 1.00 87.94 441 VAL A N 1
ATOM 3454 C CA . VAL A 1 441 ? 30.868 17.205 4.633 1.00 87.94 441 VAL A CA 1
ATOM 3455 C C . VAL A 1 441 ? 29.632 16.308 4.585 1.00 87.94 441 VAL A C 1
ATOM 3457 O O . VAL A 1 441 ? 29.674 15.241 3.980 1.00 87.94 441 VAL A O 1
ATOM 3460 N N . PHE A 1 442 ? 28.528 16.752 5.187 1.00 84.12 442 PHE A N 1
ATOM 3461 C CA . PHE A 1 442 ? 27.281 15.998 5.210 1.00 84.12 442 PHE A CA 1
ATOM 3462 C C . PHE A 1 442 ? 26.696 15.835 3.803 1.00 84.12 442 PHE A C 1
ATOM 3464 O O . PHE A 1 442 ? 26.365 14.722 3.402 1.00 84.12 442 PHE A O 1
ATOM 3471 N N . LEU A 1 443 ? 26.655 16.918 3.020 1.00 87.00 443 LEU A N 1
ATOM 3472 C CA . LEU A 1 443 ? 26.158 16.876 1.642 1.00 87.00 443 LEU A CA 1
ATOM 3473 C C . LEU A 1 443 ? 26.995 15.951 0.751 1.00 87.00 443 LEU A C 1
ATOM 3475 O O . LEU A 1 443 ? 26.430 15.157 0.005 1.00 87.00 443 LEU A O 1
ATOM 3479 N N . ILE A 1 444 ? 28.328 15.999 0.850 1.00 89.31 444 ILE A N 1
ATOM 3480 C CA . ILE A 1 444 ? 29.196 15.104 0.070 1.00 89.31 444 ILE A CA 1
ATOM 3481 C C . ILE A 1 444 ? 28.980 13.641 0.440 1.00 89.31 444 ILE A C 1
ATOM 3483 O O . ILE A 1 444 ? 28.957 12.797 -0.453 1.00 89.31 444 ILE A O 1
ATOM 3487 N N . LEU A 1 445 ? 28.825 13.329 1.728 1.00 88.25 445 LEU A N 1
ATOM 3488 C CA . LEU A 1 445 ? 28.609 11.955 2.176 1.00 88.25 445 LEU A CA 1
ATOM 3489 C C . LEU A 1 445 ? 27.308 11.398 1.588 1.00 88.25 445 LEU A C 1
ATOM 3491 O O . LEU A 1 445 ? 27.321 10.304 1.025 1.00 88.25 445 LEU A O 1
ATOM 3495 N N . ILE A 1 446 ? 26.221 12.173 1.645 1.00 87.25 446 ILE A N 1
ATOM 3496 C CA . ILE A 1 446 ? 24.928 11.780 1.066 1.00 87.25 446 ILE A CA 1
ATOM 3497 C C . ILE A 1 446 ? 25.051 11.571 -0.437 1.00 87.25 446 ILE A C 1
ATOM 3499 O O . ILE A 1 446 ? 24.678 10.512 -0.931 1.00 87.25 446 ILE A O 1
ATOM 3503 N N . VAL A 1 447 ? 25.625 12.538 -1.156 1.00 89.12 447 VAL A N 1
ATOM 3504 C CA . VAL A 1 447 ? 25.786 12.441 -2.612 1.00 89.12 447 VAL A CA 1
ATOM 3505 C C . VAL A 1 447 ? 26.621 11.217 -2.985 1.00 89.12 447 VAL A C 1
ATOM 3507 O O . VAL A 1 447 ? 26.261 10.487 -3.903 1.00 89.12 447 VAL A O 1
ATOM 3510 N N . LEU A 1 448 ? 27.709 10.941 -2.261 1.00 90.75 448 LEU A N 1
ATOM 3511 C CA . LEU A 1 448 ? 28.544 9.766 -2.506 1.00 90.75 448 LEU A CA 1
ATOM 3512 C C . LEU A 1 448 ? 27.755 8.474 -2.279 1.00 90.75 448 LEU A C 1
ATOM 3514 O O . LEU A 1 448 ? 27.810 7.572 -3.111 1.00 90.75 448 LEU A O 1
ATOM 3518 N N . LEU A 1 449 ? 26.994 8.390 -1.189 1.00 88.56 449 LEU A N 1
ATOM 3519 C CA . LEU A 1 449 ? 26.173 7.225 -0.873 1.00 88.56 449 LEU A CA 1
ATOM 3520 C C . LEU A 1 449 ? 25.085 7.000 -1.931 1.00 88.56 449 LEU A C 1
ATOM 3522 O O . LEU A 1 449 ? 24.927 5.880 -2.415 1.00 88.56 449 LEU A O 1
ATOM 3526 N N . VAL A 1 450 ? 24.387 8.058 -2.343 1.00 90.56 450 VAL A N 1
ATOM 3527 C CA . VAL A 1 450 ? 23.352 8.002 -3.383 1.00 90.56 450 VAL A CA 1
ATOM 3528 C C . VAL A 1 450 ? 23.945 7.567 -4.721 1.00 90.56 450 VAL A C 1
ATOM 3530 O O . VAL A 1 450 ? 23.390 6.683 -5.371 1.00 90.56 450 VAL A O 1
ATOM 3533 N N . VAL A 1 451 ? 25.114 8.093 -5.096 1.00 90.06 451 VAL A N 1
ATOM 3534 C CA . VAL A 1 451 ? 25.831 7.677 -6.311 1.00 90.06 451 VAL A CA 1
ATOM 3535 C C . VAL A 1 451 ? 26.253 6.208 -6.240 1.00 90.06 451 VAL A C 1
ATOM 3537 O O . VAL A 1 451 ? 26.074 5.473 -7.207 1.00 90.06 451 VAL A O 1
ATOM 3540 N N . VAL A 1 452 ? 26.778 5.738 -5.106 1.00 93.44 452 VAL A N 1
ATOM 3541 C CA . VAL A 1 452 ? 27.186 4.331 -4.947 1.00 93.44 452 VAL A CA 1
ATOM 3542 C C . VAL A 1 452 ? 25.991 3.388 -5.090 1.00 93.44 452 VAL A C 1
ATOM 3544 O O . VAL A 1 452 ? 26.098 2.362 -5.762 1.00 93.44 452 VAL A O 1
ATOM 3547 N N . ILE A 1 453 ? 24.846 3.748 -4.505 1.00 90.62 453 ILE A N 1
ATOM 3548 C CA . ILE A 1 453 ? 23.613 2.961 -4.609 1.00 90.62 453 ILE A CA 1
ATOM 3549 C C . ILE A 1 453 ? 23.029 3.028 -6.023 1.00 90.62 453 ILE A C 1
ATOM 3551 O O . ILE A 1 453 ? 22.452 2.044 -6.479 1.00 90.62 453 ILE A O 1
ATOM 3555 N N . SER A 1 454 ? 23.183 4.143 -6.742 1.00 91.69 454 SER A N 1
ATOM 3556 C CA . SER A 1 454 ? 22.577 4.322 -8.064 1.00 91.69 454 SER A CA 1
ATOM 3557 C C . SER A 1 454 ? 23.297 3.558 -9.185 1.00 91.69 454 SER A C 1
ATOM 3559 O O . SER A 1 454 ? 22.647 3.132 -10.141 1.00 91.69 454 SER A O 1
ATOM 3561 N N . ILE A 1 455 ? 24.601 3.284 -9.048 1.00 91.75 455 ILE A N 1
ATOM 3562 C CA . ILE A 1 455 ? 25.413 2.536 -10.031 1.00 91.75 455 ILE A CA 1
ATOM 3563 C C . ILE A 1 455 ? 24.803 1.184 -10.457 1.00 91.75 455 ILE A C 1
ATOM 3565 O O . ILE A 1 455 ? 24.649 0.977 -11.663 1.00 91.75 455 ILE A O 1
ATOM 3569 N N . PRO A 1 456 ? 24.445 0.239 -9.560 1.00 92.75 456 PRO A N 1
ATOM 3570 C CA . PRO A 1 456 ? 23.907 -1.060 -9.978 1.00 92.75 456 PRO A CA 1
ATOM 3571 C C . PRO A 1 456 ? 22.604 -0.935 -10.775 1.00 92.75 456 PRO A C 1
ATOM 3573 O O . PRO A 1 456 ? 22.420 -1.644 -11.765 1.00 92.75 456 PRO A O 1
ATOM 3576 N N . PHE A 1 457 ? 21.726 -0.001 -10.399 1.00 90.19 457 PHE A N 1
ATOM 3577 C CA . PHE A 1 457 ? 20.489 0.262 -11.135 1.00 90.19 457 PHE A CA 1
ATOM 3578 C C . PHE A 1 457 ? 20.767 0.877 -12.509 1.00 90.19 457 PHE A C 1
ATOM 3580 O O . PHE A 1 457 ? 20.134 0.486 -13.488 1.00 90.19 457 PHE A O 1
ATOM 3587 N N . GLN A 1 458 ? 21.740 1.787 -12.605 1.00 88.56 458 GLN A N 1
ATOM 3588 C CA . GLN A 1 458 ? 22.171 2.351 -13.886 1.00 88.56 458 GLN A CA 1
ATOM 3589 C C . GLN A 1 458 ? 22.738 1.274 -14.811 1.00 88.56 458 GLN A C 1
ATOM 3591 O O . GLN A 1 458 ? 22.360 1.218 -15.976 1.00 88.56 458 GLN A O 1
ATOM 3596 N N . VAL A 1 459 ? 23.587 0.378 -14.298 1.00 89.19 459 VAL A N 1
ATOM 3597 C CA . VAL A 1 459 ? 24.146 -0.734 -15.083 1.00 89.19 459 VAL A CA 1
ATOM 3598 C C . VAL A 1 459 ? 23.046 -1.688 -15.550 1.00 89.19 459 VAL A C 1
ATOM 3600 O O . VAL A 1 459 ? 23.036 -2.080 -16.716 1.00 89.19 459 VAL A O 1
ATOM 3603 N N . ALA A 1 460 ? 22.098 -2.038 -14.676 1.00 88.25 460 ALA A N 1
ATOM 3604 C CA . ALA A 1 460 ? 20.961 -2.883 -15.038 1.00 88.25 460 ALA A CA 1
ATOM 3605 C C . ALA A 1 460 ? 20.082 -2.233 -16.121 1.00 88.25 460 ALA A C 1
ATOM 3607 O O . ALA A 1 460 ? 19.641 -2.903 -17.055 1.00 88.25 460 ALA A O 1
ATOM 3608 N N . TYR A 1 461 ? 19.861 -0.922 -16.033 1.00 87.94 461 TYR A N 1
ATOM 3609 C CA . TYR A 1 461 ? 19.083 -0.178 -17.017 1.00 87.94 461 TYR A CA 1
ATOM 3610 C C . TYR A 1 461 ? 19.811 -0.034 -18.360 1.00 87.94 461 TYR A C 1
ATOM 3612 O O . TYR A 1 461 ? 19.218 -0.298 -19.406 1.00 87.94 461 TYR A O 1
ATOM 3620 N N . ASP A 1 462 ? 21.102 0.307 -18.345 1.00 84.94 462 ASP A N 1
ATOM 3621 C CA . ASP A 1 462 ? 21.939 0.351 -19.549 1.00 84.94 462 ASP A CA 1
ATOM 3622 C C . ASP A 1 462 ? 21.972 -1.039 -20.221 1.00 84.94 462 ASP A C 1
ATOM 3624 O O . ASP A 1 462 ? 21.857 -1.141 -21.444 1.00 84.94 462 ASP A O 1
ATOM 3628 N N . TYR A 1 463 ? 22.027 -2.124 -19.438 1.00 86.69 463 TYR A N 1
ATOM 3629 C CA . TYR A 1 463 ? 21.921 -3.491 -19.956 1.00 86.69 463 TYR A CA 1
ATOM 3630 C C . TYR A 1 463 ? 20.578 -3.746 -20.659 1.00 86.69 463 TYR A C 1
ATOM 3632 O O . TYR A 1 463 ? 20.566 -4.266 -21.776 1.00 86.69 463 TYR A O 1
ATOM 3640 N N . LEU A 1 464 ? 19.454 -3.343 -20.056 1.00 85.38 464 LEU A N 1
ATOM 3641 C CA . LEU A 1 464 ? 18.126 -3.473 -20.667 1.00 85.38 464 LEU A CA 1
ATOM 3642 C C . LEU A 1 464 ? 18.005 -2.661 -21.961 1.00 85.38 464 LEU A C 1
ATOM 3644 O O . LEU A 1 464 ? 17.524 -3.184 -22.966 1.00 85.38 464 LEU A O 1
ATOM 3648 N N . LEU A 1 465 ? 18.480 -1.414 -21.975 1.00 81.88 465 LEU A N 1
ATOM 3649 C CA . LEU A 1 465 ? 18.448 -0.576 -23.174 1.00 81.88 465 LEU A CA 1
ATOM 3650 C C . LEU A 1 465 ? 19.256 -1.189 -24.324 1.00 81.88 465 LEU A C 1
ATOM 3652 O O . LEU A 1 465 ? 18.791 -1.218 -25.465 1.00 81.88 465 LEU A O 1
ATOM 3656 N N . VAL A 1 466 ? 20.449 -1.712 -24.037 1.00 79.31 466 VAL A N 1
ATOM 3657 C CA . VAL A 1 466 ? 21.313 -2.316 -25.059 1.00 79.31 466 VAL A CA 1
ATOM 3658 C C . VAL A 1 466 ? 20.736 -3.642 -25.564 1.00 79.31 466 VAL A C 1
ATOM 3660 O O . VAL A 1 466 ? 20.710 -3.876 -26.770 1.00 79.31 466 VAL A O 1
ATOM 3663 N N . GLN A 1 467 ? 20.262 -4.514 -24.672 1.00 82.25 467 GLN A N 1
ATOM 3664 C CA . GLN A 1 467 ? 19.826 -5.865 -25.047 1.00 82.25 467 GLN A CA 1
ATOM 3665 C C . GLN A 1 467 ? 18.413 -5.912 -25.629 1.00 82.25 467 GLN A C 1
ATOM 3667 O O . GLN A 1 467 ? 18.151 -6.702 -26.538 1.00 82.25 467 GLN A O 1
ATOM 3672 N N . VAL A 1 468 ? 17.503 -5.087 -25.107 1.00 78.25 468 VAL A N 1
ATOM 3673 C CA . VAL A 1 468 ? 16.080 -5.114 -25.466 1.00 78.25 468 VAL A CA 1
ATOM 3674 C C . VAL A 1 468 ? 15.761 -4.028 -26.487 1.00 78.25 468 VAL A C 1
ATOM 3676 O O . VAL A 1 468 ? 15.170 -4.321 -27.521 1.00 78.25 468 VAL A O 1
ATOM 3679 N N . CYS A 1 469 ? 16.169 -2.780 -26.236 1.00 72.75 469 CYS A N 1
ATOM 3680 C CA . CYS A 1 469 ? 15.728 -1.645 -27.053 1.00 72.75 469 CYS A CA 1
ATOM 3681 C C . CYS A 1 469 ? 16.555 -1.441 -28.330 1.00 72.75 469 CYS A C 1
ATOM 3683 O O . CYS A 1 469 ? 16.007 -0.996 -29.336 1.00 72.75 469 CYS A O 1
ATOM 3685 N N . MET A 1 470 ? 17.851 -1.771 -28.325 1.00 69.06 470 MET A N 1
ATOM 3686 C CA . MET A 1 470 ? 18.686 -1.665 -29.533 1.00 69.06 470 MET A CA 1
ATOM 3687 C C . MET A 1 470 ? 18.634 -2.895 -30.439 1.00 69.06 470 MET A C 1
ATOM 3689 O O . MET A 1 470 ? 19.109 -2.838 -31.578 1.00 69.06 470 MET A O 1
ATOM 3693 N N . ARG A 1 471 ? 18.067 -4.016 -29.980 1.00 59.66 471 ARG A N 1
ATOM 3694 C CA . ARG A 1 471 ? 17.968 -5.213 -30.812 1.00 59.66 471 ARG A CA 1
ATOM 3695 C C . ARG A 1 471 ? 16.937 -4.957 -31.908 1.00 59.66 471 ARG A C 1
ATOM 3697 O O . ARG A 1 471 ? 15.734 -4.973 -31.676 1.00 59.66 471 ARG A O 1
ATOM 3704 N N . ARG A 1 472 ? 17.437 -4.683 -33.116 1.00 56.47 472 ARG A N 1
ATOM 3705 C CA . ARG A 1 472 ? 16.629 -4.521 -34.330 1.00 56.47 472 ARG A CA 1
ATOM 3706 C C . ARG A 1 472 ? 15.656 -5.708 -34.425 1.00 56.47 472 ARG A C 1
ATOM 3708 O O . ARG A 1 472 ? 16.138 -6.840 -34.314 1.00 56.47 472 ARG A O 1
ATOM 3715 N N . PRO A 1 473 ? 14.343 -5.490 -34.628 1.00 51.75 473 PRO A N 1
ATOM 3716 C CA . PRO A 1 473 ? 13.417 -6.594 -34.836 1.00 51.75 473 PRO A CA 1
ATOM 3717 C C . PRO A 1 473 ? 13.913 -7.398 -36.039 1.00 51.75 473 PRO A C 1
ATOM 3719 O O . PRO A 1 473 ? 14.021 -6.869 -37.149 1.00 51.75 473 PRO A O 1
ATOM 3722 N N . ARG A 1 474 ? 14.304 -8.653 -35.802 1.00 52.31 474 ARG A N 1
ATOM 3723 C CA . ARG A 1 474 ? 14.508 -9.609 -36.886 1.00 52.31 474 ARG A CA 1
ATOM 3724 C C . ARG A 1 474 ? 13.113 -10.074 -37.263 1.00 52.31 474 ARG A C 1
ATOM 3726 O O . ARG A 1 474 ? 12.453 -10.707 -36.455 1.00 52.31 474 ARG A O 1
ATOM 3733 N N . PHE A 1 475 ? 12.658 -9.716 -38.456 1.00 51.72 475 PHE A N 1
ATOM 3734 C CA . PHE A 1 475 ? 11.361 -10.138 -38.996 1.00 51.72 475 PHE A CA 1
ATOM 3735 C C . PHE A 1 475 ? 11.354 -11.625 -39.415 1.00 51.72 475 PHE A C 1
ATOM 3737 O O . PHE A 1 475 ? 10.635 -11.997 -40.335 1.00 51.72 475 PHE A O 1
ATOM 3744 N N . GLU A 1 476 ? 12.199 -12.451 -38.798 1.00 50.00 476 GLU A N 1
ATOM 3745 C CA . GLU A 1 476 ? 12.437 -13.849 -39.180 1.00 50.00 476 GLU A CA 1
ATOM 3746 C C . GLU A 1 476 ? 11.976 -14.852 -38.108 1.00 50.00 476 GLU A C 1
ATOM 3748 O O . GLU A 1 476 ? 12.139 -16.048 -38.327 1.00 50.00 476 GLU A O 1
ATOM 3753 N N . ASP A 1 477 ? 11.359 -14.384 -37.013 1.00 42.56 477 ASP A N 1
ATOM 3754 C CA . ASP A 1 477 ? 10.677 -15.222 -36.012 1.00 42.56 477 ASP A CA 1
ATOM 3755 C C . ASP A 1 477 ? 9.162 -14.958 -36.001 1.00 42.56 477 ASP A C 1
ATOM 3757 O O . ASP A 1 477 ? 8.769 -13.765 -35.919 1.00 42.56 477 ASP A O 1
#

Organism: NCBI:txid89044

pLDDT: mean 73.54, std 14.88, range [32.81, 95.12]

Mean predicted aligned error: 19.11 Å

Radius of gyration: 38.11 Å; Cα contacts (8 Å, |Δi|>4): 561; chains: 1; bounding box: 97×69×107 Å

Sequence (477 aa):
SEALNLAVSKIISGVLQTMAEGEEPVVFANSQLEVSIYKTLPTNLTELATPQTSAVNSYLELAGNTTAESLSSASGYVEASALVWLTNPYPNSAVLESSLFRIEVFGDLAEQRRRTQEFARNGSEAAFYIVEQFTAVKDFNFSLTLDQAFAQNANFTYPSCVQYAADGGYEACGGCWVSTYTNTNVTFGCPLSALVTRAATTSDRRVLQTSTDSELVQFSTVLANAMSPIDGIPFPGGFEINWGVQKIVLSFLSTLTFIIVLGFIIARRTDNREREESVEEKHEKRAARFNKYTSDVYYDDIFADKDFNEVSVVAVMDQYLDSIMVASNLSEQPDASWAAIFTTLLQHHKYTALFFAPTQNFNCTLRWTSITMAFLLNLFLDTVFFGVFYPDNENCEDYQTQETCFEPNNRVSYTRLCDWNVNESTGVGSCGINKPPRTFVFLILI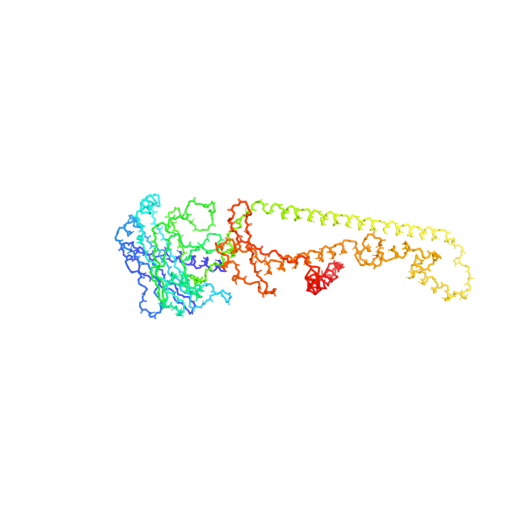VLLVVVISIPFQVAYDYLLVQVCMRRPRFED